Protein AF-A0A8D2Q8S3-F1 (afdb_monomer)

Structure (mmCIF, N/CA/C/O backbone):
data_AF-A0A8D2Q8S3-F1
#
_entry.id   AF-A0A8D2Q8S3-F1
#
loop_
_atom_site.group_PDB
_atom_site.id
_atom_site.type_symbol
_atom_site.label_atom_id
_atom_site.label_alt_id
_atom_site.label_comp_id
_atom_site.label_asym_id
_atom_site.label_entity_id
_atom_site.label_seq_id
_atom_site.pdbx_PDB_ins_code
_atom_site.Cartn_x
_atom_site.Cartn_y
_atom_site.Cartn_z
_atom_site.occupancy
_atom_site.B_iso_or_equiv
_atom_site.auth_seq_id
_atom_site.auth_comp_id
_atom_site.auth_asym_id
_atom_site.auth_atom_id
_atom_site.pdbx_PDB_model_num
ATOM 1 N N . MET A 1 1 ? -105.089 35.943 91.414 1.00 53.94 1 MET A N 1
ATOM 2 C CA . MET A 1 1 ? -104.766 34.548 91.795 1.00 53.94 1 MET A CA 1
ATOM 3 C C . MET A 1 1 ? -104.482 33.586 90.634 1.00 53.94 1 MET A C 1
ATOM 5 O O . MET A 1 1 ? -103.895 32.554 90.907 1.00 53.94 1 MET A O 1
ATOM 9 N N . ILE A 1 2 ? -104.816 33.874 89.366 1.00 52.69 2 ILE A N 1
ATOM 10 C CA . ILE A 1 2 ? -104.626 32.891 88.271 1.00 52.69 2 ILE A CA 1
ATOM 11 C C . ILE A 1 2 ? -103.178 32.846 87.726 1.00 52.69 2 ILE A C 1
ATOM 13 O O . ILE A 1 2 ? -102.666 31.772 87.430 1.00 52.69 2 ILE A O 1
ATOM 17 N N . VAL A 1 3 ? -102.471 33.983 87.680 1.00 53.75 3 VAL A N 1
ATOM 18 C CA . VAL A 1 3 ? -101.100 34.072 87.118 1.00 53.75 3 VAL A CA 1
ATOM 19 C C . VAL A 1 3 ? -100.055 33.282 87.930 1.00 53.75 3 VAL A C 1
ATOM 21 O O . VAL A 1 3 ? -99.113 32.738 87.359 1.00 53.75 3 VAL A O 1
ATOM 24 N N . LEU A 1 4 ? -100.238 33.153 89.251 1.00 52.38 4 LEU A N 1
ATOM 25 C CA . LEU A 1 4 ? -99.299 32.433 90.126 1.00 52.38 4 LEU A CA 1
ATOM 26 C C . LEU A 1 4 ? -99.380 30.900 89.999 1.00 52.38 4 LEU A C 1
ATOM 28 O O . LEU A 1 4 ? -98.376 30.236 90.241 1.00 52.38 4 LEU A O 1
ATOM 32 N N . LEU A 1 5 ? -100.516 30.328 89.572 1.00 54.72 5 LEU A N 1
ATOM 33 C CA . LEU A 1 5 ? -100.595 28.883 89.300 1.00 54.72 5 LEU A CA 1
ATOM 34 C C . LEU A 1 5 ? -99.851 28.500 88.011 1.00 54.72 5 LEU A C 1
ATOM 36 O O . LEU A 1 5 ? -99.216 27.449 87.960 1.00 54.72 5 LEU A O 1
ATOM 40 N N . TYR A 1 6 ? -99.895 29.359 86.987 1.00 55.31 6 TYR A N 1
ATOM 41 C CA . TYR A 1 6 ? -99.270 29.072 85.691 1.00 55.31 6 TYR A CA 1
ATOM 42 C C . TYR A 1 6 ? -97.739 28.987 85.777 1.00 55.31 6 TYR A C 1
ATOM 44 O O . TYR A 1 6 ? -97.134 28.108 85.165 1.00 55.31 6 TYR A O 1
ATOM 52 N N . PHE A 1 7 ? -97.110 29.841 86.592 1.00 56.22 7 PHE A N 1
ATOM 53 C CA . PHE A 1 7 ? -95.664 29.771 86.828 1.00 56.22 7 PHE A CA 1
ATOM 54 C C . PHE A 1 7 ? -95.242 28.543 87.648 1.00 56.22 7 PHE A C 1
ATOM 56 O O . PHE A 1 7 ? -94.164 28.003 87.406 1.00 56.22 7 PHE A O 1
ATOM 63 N N . TYR A 1 8 ? -96.084 28.056 88.567 1.00 56.38 8 TYR A N 1
ATOM 64 C CA . TYR A 1 8 ? -95.747 26.874 89.368 1.00 56.38 8 TYR A CA 1
ATOM 65 C C . TYR A 1 8 ? -95.781 25.579 88.538 1.00 56.38 8 TYR A C 1
ATOM 67 O O . TYR A 1 8 ? -94.907 24.729 88.708 1.00 56.38 8 TYR A O 1
ATOM 75 N N . LEU A 1 9 ? -96.723 25.444 87.590 1.00 55.19 9 LEU A N 1
ATOM 76 C CA . LEU A 1 9 ? -96.749 24.291 86.678 1.00 55.19 9 LEU A CA 1
ATOM 77 C C . LEU A 1 9 ? -95.599 24.299 85.659 1.00 55.19 9 LEU A C 1
ATOM 79 O O . LEU A 1 9 ? -95.063 23.231 85.365 1.00 55.19 9 LEU A O 1
ATOM 83 N N . LEU A 1 10 ? -95.187 25.464 85.140 1.00 54.66 10 LEU A N 1
ATOM 84 C CA . LEU A 1 10 ? -94.088 25.511 84.165 1.00 54.66 10 LEU A CA 1
ATOM 85 C C . LEU A 1 10 ? -92.722 25.172 84.785 1.00 54.66 10 LEU A C 1
ATOM 87 O O . LEU A 1 10 ? -91.892 24.561 84.117 1.00 54.66 10 LEU A O 1
ATOM 91 N N . PHE A 1 11 ? -92.482 25.545 86.047 1.00 52.38 11 PHE A N 1
ATOM 92 C CA . PHE A 1 11 ? -91.169 25.355 86.678 1.00 52.38 11 PHE A CA 1
ATOM 93 C C . PHE A 1 11 ? -90.965 23.952 87.279 1.00 52.38 11 PHE A C 1
ATOM 95 O O . PHE A 1 11 ? -89.837 23.469 87.324 1.00 52.38 11 PHE A O 1
ATOM 102 N N . TYR A 1 12 ? -92.036 23.264 87.698 1.00 48.44 12 TYR A N 1
ATOM 103 C CA . TYR A 1 12 ? -91.952 21.893 88.234 1.00 48.44 12 TYR A CA 1
ATOM 104 C C . TYR A 1 12 ? -92.087 20.781 87.174 1.00 48.44 12 TYR A C 1
ATOM 106 O O . TYR A 1 12 ? -91.761 19.629 87.458 1.00 48.44 12 TYR A O 1
ATOM 114 N N . GLY A 1 13 ? -92.533 21.098 85.952 1.00 48.09 13 GLY A N 1
ATOM 115 C CA . GLY A 1 13 ? -92.800 20.107 84.898 1.00 48.09 13 GLY A CA 1
ATOM 116 C C . GLY A 1 13 ? -91.578 19.558 84.145 1.00 48.09 13 GLY A C 1
ATOM 117 O O . GLY A 1 13 ? -91.716 18.587 83.407 1.00 48.09 13 GLY A O 1
ATOM 118 N N . LEU A 1 14 ? -90.386 20.145 84.312 1.00 45.94 14 LEU A N 1
ATOM 119 C CA . LEU A 1 14 ? -89.191 19.838 83.500 1.00 45.94 14 LEU A CA 1
ATOM 120 C C . LEU A 1 14 ? -88.163 18.902 84.167 1.00 45.94 14 LEU A C 1
ATOM 122 O O . LEU A 1 14 ? -87.034 18.779 83.697 1.00 45.94 14 LEU A O 1
ATOM 126 N N . CYS A 1 15 ? -88.539 18.198 85.239 1.00 50.75 15 CYS A N 1
ATOM 127 C CA . CYS A 1 15 ? -87.669 17.234 85.925 1.00 50.75 15 CYS A CA 1
ATOM 128 C C . CYS A 1 15 ? -88.306 15.842 86.063 1.00 50.75 15 CYS A C 1
ATOM 130 O O . CYS A 1 15 ? -88.844 15.517 87.121 1.00 50.75 15 CYS A O 1
ATOM 132 N N . LYS A 1 16 ? -88.165 15.024 85.002 1.00 60.12 16 LYS A N 1
ATOM 133 C CA . LYS A 1 16 ? -87.983 13.546 84.964 1.00 60.12 16 LYS A CA 1
ATOM 134 C C . LYS A 1 16 ? -88.666 12.928 83.739 1.00 60.12 16 LYS A C 1
ATOM 136 O O . LYS A 1 16 ? -89.885 12.880 83.694 1.00 60.12 16 LYS A O 1
ATOM 141 N N . LEU A 1 17 ? -87.870 12.359 82.833 1.00 43.22 17 LEU A N 1
ATOM 142 C CA . LEU A 1 17 ? -88.159 11.204 81.957 1.00 43.22 17 LEU A CA 1
ATOM 143 C C . LEU A 1 17 ? -86.793 10.718 81.390 1.00 43.22 17 LEU A C 1
ATOM 145 O O . LEU A 1 17 ? -85.780 11.374 81.651 1.00 43.22 17 LEU A O 1
ATOM 149 N N . PRO A 1 18 ? -86.665 9.489 80.859 1.00 44.25 18 PRO A N 1
ATOM 150 C CA . PRO A 1 18 ? -85.788 8.518 81.506 1.00 44.25 18 PRO A CA 1
ATOM 151 C C . PRO A 1 18 ? -84.526 8.187 80.699 1.00 44.25 18 PRO A C 1
ATOM 153 O O . PRO A 1 18 ? -84.437 8.443 79.502 1.00 44.25 18 PRO A O 1
ATOM 156 N N . ARG A 1 19 ? -83.572 7.509 81.353 1.00 52.94 19 ARG A N 1
ATOM 157 C CA . ARG A 1 19 ? -82.519 6.751 80.657 1.00 52.94 19 ARG A CA 1
ATOM 158 C C . ARG A 1 19 ? -83.168 5.765 79.673 1.00 52.94 19 ARG A C 1
ATOM 160 O O . ARG A 1 19 ? -83.949 4.920 80.105 1.00 52.94 19 ARG A O 1
ATOM 167 N N . GLN A 1 20 ? -82.794 5.838 78.397 1.00 47.00 20 GLN A N 1
ATOM 168 C CA . GLN A 1 20 ? -83.068 4.812 77.385 1.00 47.00 20 GLN A CA 1
ATOM 169 C C . GLN A 1 20 ? -81.757 4.125 76.923 1.00 47.00 20 GLN A C 1
ATOM 171 O O . GLN A 1 20 ? -80.681 4.696 77.120 1.00 47.00 20 GLN A O 1
ATOM 176 N N . PRO A 1 21 ? -81.833 2.879 76.406 1.00 57.59 21 PRO A N 1
ATOM 177 C CA . PRO A 1 21 ? -80.685 1.988 76.156 1.00 57.59 21 PRO A CA 1
ATOM 178 C C . PRO A 1 21 ? -79.946 2.305 74.820 1.00 57.59 21 PRO A C 1
ATOM 180 O O . PRO A 1 21 ? -80.281 3.297 74.170 1.00 57.59 21 PRO A O 1
ATOM 183 N N . PRO A 1 22 ? -78.868 1.582 74.434 1.00 52.94 22 PRO A N 1
ATOM 184 C CA . PRO A 1 22 ? -77.744 2.200 73.728 1.00 52.94 22 PRO A CA 1
ATOM 185 C C . PRO A 1 22 ? -77.916 2.309 72.205 1.00 52.94 22 PRO A C 1
ATOM 187 O O . PRO A 1 22 ? -77.469 1.451 71.454 1.00 52.94 22 PRO A O 1
ATOM 190 N N . ALA A 1 23 ? -78.366 3.471 71.727 1.00 54.88 23 ALA A N 1
ATOM 191 C CA . ALA A 1 23 ? -78.198 3.891 70.324 1.00 54.88 23 ALA A CA 1
ATOM 192 C C . ALA A 1 23 ? -76.723 4.168 69.920 1.00 54.88 23 ALA A C 1
ATOM 194 O O . ALA A 1 23 ? -76.449 4.722 68.858 1.00 54.88 23 ALA A O 1
ATOM 195 N N . ASN A 1 24 ? -75.764 3.846 70.794 1.00 61.44 24 ASN A N 1
ATOM 196 C CA . ASN A 1 24 ? -74.350 4.187 70.650 1.00 61.44 24 ASN A CA 1
ATOM 197 C C . ASN A 1 24 ? -73.559 3.082 69.925 1.00 61.44 24 ASN A C 1
ATOM 199 O O . ASN A 1 24 ? -72.565 3.378 69.270 1.00 61.44 24 ASN A O 1
ATOM 203 N N . ASP A 1 25 ? -73.992 1.819 70.017 1.00 69.56 25 ASP A N 1
ATOM 204 C CA . ASP A 1 25 ? -73.208 0.684 69.513 1.00 69.56 25 ASP A CA 1
ATOM 205 C C . ASP A 1 25 ? -73.441 0.404 68.018 1.00 69.56 25 ASP A C 1
ATOM 207 O O . ASP A 1 25 ? -72.461 0.220 67.296 1.00 69.56 25 ASP A O 1
ATOM 211 N N . ASP A 1 26 ? -74.676 0.514 67.511 1.00 75.62 26 ASP A N 1
ATOM 212 C CA . ASP A 1 26 ? -74.953 0.454 66.062 1.00 75.62 26 ASP A CA 1
ATOM 213 C C . ASP A 1 26 ? -74.263 1.607 65.315 1.00 75.62 26 ASP A C 1
ATOM 215 O O . ASP A 1 26 ? -73.615 1.407 64.286 1.00 75.62 26 ASP A O 1
ATOM 219 N N . LEU A 1 27 ? -74.319 2.821 65.879 1.00 80.19 27 LEU A N 1
ATOM 220 C CA . LEU A 1 27 ? -73.639 3.993 65.324 1.00 80.19 27 LEU A CA 1
ATOM 221 C C . LEU A 1 27 ? -72.116 3.786 65.282 1.00 80.19 27 LEU A C 1
ATOM 223 O O . LEU A 1 27 ? -71.472 4.133 64.292 1.00 80.19 27 LEU A O 1
ATOM 227 N N . ARG A 1 28 ? -71.533 3.177 66.323 1.00 81.12 28 ARG A N 1
ATOM 228 C CA . ARG A 1 28 ? -70.112 2.790 66.357 1.00 81.12 28 ARG A CA 1
ATOM 229 C C . ARG A 1 28 ? -69.760 1.715 65.334 1.00 81.12 28 ARG A C 1
ATOM 231 O O . ARG A 1 28 ? -68.630 1.719 64.856 1.00 81.12 28 ARG A O 1
ATOM 238 N N . LEU A 1 29 ? -70.679 0.804 65.022 1.00 85.12 29 LEU A N 1
ATOM 239 C CA . LEU A 1 29 ? -70.457 -0.276 64.061 1.00 85.12 29 LEU A CA 1
ATOM 240 C C . LEU A 1 29 ? -70.449 0.268 62.625 1.00 85.12 29 LEU A C 1
ATOM 242 O O . LEU A 1 29 ? -69.455 0.087 61.930 1.00 85.12 29 LEU A O 1
ATOM 246 N N . VAL A 1 30 ? -71.447 1.077 62.252 1.00 86.12 30 VAL A N 1
ATOM 247 C CA . VAL A 1 30 ? -71.493 1.788 60.955 1.00 86.12 30 VAL A CA 1
ATOM 248 C C . VAL A 1 30 ? -70.317 2.761 60.790 1.00 86.12 30 VAL A C 1
ATOM 250 O O . VAL A 1 30 ? -69.763 2.901 59.701 1.00 86.12 30 VAL A O 1
ATOM 253 N N . THR A 1 31 ? -69.882 3.420 61.872 1.00 86.81 31 THR A N 1
ATOM 254 C CA . THR A 1 31 ? -68.670 4.264 61.855 1.00 86.81 31 THR A CA 1
ATOM 255 C C . THR A 1 31 ? -67.425 3.438 61.510 1.00 86.81 31 THR A C 1
ATOM 257 O O . THR A 1 31 ? -66.598 3.892 60.725 1.00 86.81 31 THR A O 1
ATOM 260 N N . ARG A 1 32 ? -67.321 2.210 62.037 1.00 90.31 32 ARG A N 1
ATOM 261 C CA . ARG A 1 32 ? -66.225 1.274 61.741 1.00 90.31 32 ARG A CA 1
ATOM 262 C C . ARG A 1 32 ? -66.257 0.797 60.290 1.00 90.31 32 ARG A C 1
ATOM 264 O O . ARG A 1 32 ? -65.244 0.901 59.612 1.00 90.31 32 ARG A O 1
ATOM 271 N N . GLU A 1 33 ? -67.419 0.373 59.794 1.00 92.06 33 GLU A N 1
ATOM 272 C CA . GLU A 1 33 ? -67.599 -0.049 58.395 1.00 92.06 33 GLU A CA 1
ATOM 273 C C . GLU A 1 33 ? -67.256 1.077 57.407 1.00 92.06 33 GLU A C 1
ATOM 275 O O . GLU A 1 33 ? -66.583 0.843 56.404 1.00 92.06 33 GLU A O 1
ATOM 280 N N . ARG A 1 34 ? -67.649 2.323 57.713 1.00 93.50 34 ARG A N 1
ATOM 281 C CA . ARG A 1 34 ? -67.233 3.511 56.951 1.00 93.50 34 ARG A CA 1
ATOM 282 C C . ARG A 1 34 ? -65.713 3.664 56.938 1.00 93.50 34 ARG A C 1
ATOM 284 O O . ARG A 1 34 ? -65.151 3.912 55.876 1.00 93.50 34 ARG A O 1
ATOM 291 N N . ASP A 1 35 ? -65.053 3.543 58.086 1.00 93.69 35 ASP A N 1
ATOM 292 C CA . ASP A 1 35 ? -63.600 3.729 58.194 1.00 93.69 35 ASP A CA 1
ATOM 293 C C . ASP A 1 35 ? -62.818 2.593 57.511 1.00 93.69 35 ASP A C 1
ATOM 295 O O . ASP A 1 35 ? -61.773 2.831 56.905 1.00 93.69 35 ASP A O 1
ATOM 299 N N . GLU A 1 36 ? -63.357 1.373 57.514 1.00 94.56 36 GLU A N 1
ATOM 300 C CA . GLU A 1 36 ? -62.840 0.232 56.752 1.00 94.56 36 GLU A CA 1
ATOM 301 C C . GLU A 1 36 ? -63.011 0.427 55.236 1.00 94.56 36 GLU A C 1
ATOM 303 O O . GLU A 1 36 ? -62.059 0.218 54.479 1.00 94.56 36 GLU A O 1
ATOM 308 N N . LEU A 1 37 ? -64.182 0.894 54.785 1.00 95.12 37 LEU A N 1
ATOM 309 C CA . LEU A 1 37 ? -64.438 1.244 53.383 1.00 95.12 37 LEU A CA 1
ATOM 310 C C . LEU A 1 37 ? -63.558 2.407 52.914 1.00 95.12 37 LEU A C 1
ATOM 312 O O . LEU A 1 37 ? -62.986 2.323 51.830 1.00 95.12 37 LEU A O 1
ATOM 316 N N . GLN A 1 38 ? -63.380 3.446 53.735 1.00 94.56 38 GLN A N 1
ATOM 317 C CA . GLN A 1 38 ? -62.463 4.550 53.453 1.00 94.56 38 GLN A CA 1
ATOM 318 C C . GLN A 1 38 ? -61.015 4.046 53.374 1.00 94.56 38 GLN A C 1
ATOM 320 O O . GLN A 1 38 ? -60.314 4.345 52.414 1.00 94.56 38 GLN A O 1
ATOM 325 N N . SER A 1 39 ? -60.581 3.190 54.307 1.00 95.75 39 SER A N 1
ATOM 326 C CA . SER A 1 39 ? -59.249 2.570 54.266 1.00 95.75 39 SER A CA 1
ATOM 327 C C . SER A 1 39 ? -59.031 1.717 53.010 1.00 95.75 39 SER A C 1
ATOM 329 O O . SER A 1 39 ? -57.922 1.685 52.472 1.00 95.75 39 SER A O 1
ATOM 331 N N . MET A 1 40 ? -60.062 1.018 52.524 1.00 95.00 40 MET A N 1
ATOM 332 C CA . MET A 1 40 ? -60.006 0.305 51.245 1.00 95.00 40 MET A CA 1
ATOM 333 C C . MET A 1 40 ? -59.957 1.264 50.053 1.00 95.00 40 MET A C 1
ATOM 335 O O . MET A 1 40 ? -59.152 1.042 49.150 1.00 95.00 40 MET A O 1
ATOM 339 N N . LEU A 1 41 ? -60.744 2.343 50.062 1.00 95.44 41 LEU A N 1
ATOM 340 C CA . LEU A 1 41 ? -60.734 3.365 49.014 1.00 95.44 41 LEU A CA 1
ATOM 341 C C . LEU A 1 41 ? -59.346 4.014 48.886 1.00 95.44 41 LEU A C 1
ATOM 343 O O . LEU A 1 41 ? -58.774 4.010 47.799 1.00 95.44 41 LEU A O 1
ATOM 347 N N . ASP A 1 42 ? -58.756 4.446 50.003 1.00 95.31 42 ASP A N 1
ATOM 348 C CA . ASP A 1 42 ? -57.409 5.027 50.073 1.00 95.31 42 ASP A CA 1
ATOM 349 C C . ASP A 1 42 ? -56.326 4.059 49.549 1.00 95.31 42 ASP A C 1
ATOM 351 O O . ASP A 1 42 ? -55.324 4.481 48.964 1.00 95.31 42 ASP A O 1
ATOM 355 N N . LYS A 1 43 ? -56.491 2.743 49.764 1.00 96.38 43 LYS A N 1
ATOM 356 C CA . LYS A 1 43 ? -55.591 1.708 49.220 1.00 96.38 43 LYS A CA 1
ATOM 357 C C . LYS A 1 43 ? -55.758 1.561 47.709 1.00 96.38 43 LYS A C 1
ATOM 359 O O . LYS A 1 43 ? -54.753 1.496 47.002 1.00 96.38 43 LYS A O 1
ATOM 364 N N . PHE A 1 44 ? -56.995 1.537 47.208 1.00 96.94 44 PHE A N 1
ATOM 365 C CA . PHE A 1 44 ? -57.261 1.498 45.769 1.00 96.94 44 PHE A CA 1
ATOM 366 C C . PHE A 1 44 ? -56.765 2.762 45.060 1.00 96.94 44 PHE A C 1
ATOM 368 O O . PHE A 1 44 ? -56.188 2.651 43.983 1.00 96.94 44 PHE A O 1
ATOM 375 N N . GLU A 1 45 ? -56.909 3.941 45.667 1.00 96.25 45 GLU A N 1
ATOM 376 C CA . GLU A 1 45 ? -56.399 5.201 45.122 1.00 96.25 45 GLU A CA 1
ATOM 377 C C . GLU A 1 45 ? -54.863 5.209 45.053 1.00 96.25 45 GLU A C 1
ATOM 379 O O . GLU A 1 45 ? -54.295 5.522 44.007 1.00 96.25 45 GLU A O 1
ATOM 384 N N . LYS A 1 46 ? -54.170 4.755 46.107 1.00 96.62 46 LYS A N 1
ATOM 385 C CA . LYS A 1 46 ? -52.704 4.582 46.083 1.00 96.62 46 LYS A CA 1
ATOM 386 C C . LYS A 1 46 ? -52.252 3.612 44.989 1.00 96.62 46 LYS A C 1
ATOM 388 O O . LYS A 1 46 ? -51.337 3.936 44.237 1.00 96.62 46 LYS A O 1
ATOM 393 N N . HIS A 1 47 ? -52.921 2.467 44.854 1.00 97.25 47 HIS A N 1
ATOM 394 C CA . HIS A 1 47 ? -52.607 1.484 43.814 1.00 97.25 47 HIS A CA 1
ATOM 395 C C . HIS A 1 47 ? -52.908 2.022 42.399 1.00 97.25 47 HIS A C 1
ATOM 397 O O . HIS A 1 47 ? -52.148 1.777 41.467 1.00 97.25 47 HIS A O 1
ATOM 403 N N . MET A 1 48 ? -53.959 2.834 42.234 1.00 97.12 48 MET A N 1
ATOM 404 C CA . MET A 1 48 ? -54.259 3.549 40.987 1.00 97.12 48 MET A CA 1
ATOM 405 C C . MET A 1 48 ? -53.131 4.521 40.609 1.00 97.12 48 MET A C 1
ATOM 407 O O . MET A 1 48 ? -52.701 4.545 39.456 1.00 97.12 48 MET A O 1
ATOM 411 N N . ILE A 1 49 ? -52.627 5.300 41.573 1.00 96.88 49 ILE A N 1
ATOM 412 C CA . ILE A 1 49 ? -51.508 6.236 41.378 1.00 96.88 49 ILE A CA 1
ATOM 413 C C . ILE A 1 49 ? -50.226 5.477 40.998 1.00 96.88 49 ILE A C 1
ATOM 415 O O . ILE A 1 49 ? -49.517 5.890 40.079 1.00 96.88 49 ILE A O 1
ATOM 419 N N . GLU A 1 50 ? -49.950 4.346 41.650 1.00 97.12 50 GLU A N 1
ATOM 420 C CA . GLU A 1 50 ? -48.809 3.480 41.336 1.00 97.12 50 GLU A CA 1
ATOM 421 C C . GLU A 1 50 ? -48.900 2.900 39.915 1.00 97.12 50 GLU A C 1
ATOM 423 O O . GLU A 1 50 ? -47.956 3.030 39.134 1.00 97.12 50 GLU A O 1
ATOM 428 N N . ILE A 1 51 ? -50.060 2.361 39.521 1.00 97.44 51 ILE A N 1
ATOM 429 C CA . ILE A 1 51 ? -50.306 1.876 38.154 1.00 97.44 51 ILE A CA 1
ATOM 430 C C . ILE A 1 51 ? -50.120 3.008 37.132 1.00 97.44 51 ILE A C 1
ATOM 432 O O . ILE A 1 51 ? -49.452 2.813 36.117 1.00 97.44 51 ILE A O 1
ATOM 436 N N . GLN A 1 52 ? -50.645 4.209 37.396 1.00 97.31 52 GLN A N 1
ATOM 437 C CA . GLN A 1 52 ? -50.450 5.370 36.518 1.00 97.31 52 GLN A CA 1
ATOM 438 C C . GLN A 1 52 ? -48.977 5.797 36.417 1.00 97.31 52 GLN A C 1
ATOM 440 O O . GLN A 1 52 ? -48.540 6.223 35.346 1.00 97.31 52 GLN A O 1
ATOM 445 N N . SER A 1 53 ? -48.205 5.683 37.501 1.00 97.31 53 SER A N 1
ATOM 446 C CA . SER A 1 53 ? -46.757 5.923 37.502 1.00 97.31 53 SER A CA 1
ATOM 447 C C . SER A 1 53 ? -46.027 4.896 36.630 1.00 97.31 53 SER A C 1
ATOM 449 O O . SER A 1 53 ? -45.268 5.264 35.731 1.00 97.31 53 SER A O 1
ATOM 451 N N . ASN A 1 54 ? -46.339 3.611 36.810 1.00 97.50 54 ASN A N 1
ATOM 452 C CA . ASN A 1 54 ? -45.735 2.513 36.056 1.00 97.50 54 ASN A CA 1
ATOM 453 C C . ASN A 1 54 ? -46.063 2.598 34.556 1.00 97.50 54 ASN A C 1
ATOM 455 O O . ASN A 1 54 ? -45.172 2.435 33.727 1.00 97.50 54 ASN A O 1
ATOM 459 N N . VAL A 1 55 ? -47.300 2.947 34.182 1.00 98.00 55 VAL A N 1
ATOM 460 C CA . VAL A 1 55 ? -47.686 3.170 32.775 1.00 98.00 55 VAL A CA 1
ATOM 461 C C . VAL A 1 55 ? -46.908 4.332 32.145 1.00 98.00 55 VAL A C 1
ATOM 463 O O . VAL A 1 55 ? -46.518 4.236 30.979 1.00 98.00 55 VAL A O 1
ATOM 466 N N . LYS A 1 56 ? -46.636 5.413 32.892 1.00 97.44 56 LYS A N 1
ATOM 467 C CA . LYS A 1 56 ? -45.804 6.535 32.415 1.00 97.44 56 LYS A CA 1
ATOM 468 C C . LYS A 1 56 ? -44.344 6.122 32.219 1.00 97.44 56 LYS A C 1
ATOM 470 O O . LYS A 1 56 ? -43.768 6.461 31.189 1.00 97.44 56 LYS A O 1
ATOM 475 N N . LEU A 1 57 ? -43.769 5.373 33.162 1.00 97.69 57 LEU A N 1
ATOM 476 C CA . LEU A 1 57 ? -42.399 4.858 33.055 1.00 97.69 57 LEU A CA 1
ATOM 477 C C . LEU A 1 57 ? -42.250 3.899 31.867 1.00 97.69 57 LEU A C 1
ATOM 479 O O . LEU A 1 57 ? -41.418 4.145 30.999 1.00 97.69 57 LEU A O 1
ATOM 483 N N . LEU A 1 58 ? -43.117 2.888 31.759 1.00 97.06 58 LEU A N 1
ATOM 484 C CA . LEU A 1 58 ? -43.115 1.935 30.642 1.00 97.06 58 LEU A CA 1
ATOM 485 C C . LEU A 1 58 ? -43.353 2.620 29.287 1.00 97.06 58 LEU A C 1
ATOM 487 O O . LEU A 1 58 ? -42.772 2.216 28.283 1.00 97.06 58 LEU A O 1
ATOM 491 N N . THR A 1 59 ? -44.168 3.680 29.250 1.00 97.25 59 THR A N 1
ATOM 492 C CA . THR A 1 59 ? -44.341 4.525 28.057 1.00 97.25 59 THR A CA 1
ATOM 493 C C . THR A 1 59 ? -43.029 5.201 27.667 1.00 97.25 59 THR A C 1
ATOM 495 O O . THR A 1 59 ? -42.600 5.052 26.527 1.00 97.25 59 THR A O 1
ATOM 498 N N . ALA A 1 60 ? -42.354 5.867 28.608 1.00 97.19 60 ALA A N 1
ATOM 499 C CA . ALA A 1 60 ? -41.080 6.535 28.350 1.00 97.19 60 ALA A CA 1
ATOM 500 C C . ALA A 1 60 ? -39.958 5.551 27.961 1.00 97.19 60 ALA A C 1
ATOM 502 O O . ALA A 1 60 ? -39.139 5.860 27.095 1.00 97.19 60 ALA A O 1
ATOM 503 N N . GLU A 1 61 ? -39.929 4.355 28.555 1.00 97.19 61 GLU A N 1
ATOM 504 C CA . GLU A 1 61 ? -39.004 3.284 28.170 1.00 97.19 61 GLU A CA 1
ATOM 505 C C . GLU A 1 61 ? -39.280 2.777 26.751 1.00 97.19 61 GLU A C 1
ATOM 507 O O . GLU A 1 61 ? -38.346 2.679 25.957 1.00 97.19 61 GLU A O 1
ATOM 512 N N . ARG A 1 62 ? -40.548 2.524 26.402 1.00 97.75 62 ARG A N 1
ATOM 513 C CA . ARG A 1 62 ? -40.987 2.114 25.056 1.00 97.75 62 ARG A CA 1
ATOM 514 C C . ARG A 1 62 ? -40.652 3.169 24.003 1.00 97.75 62 ARG A C 1
ATOM 516 O O . ARG A 1 62 ? -40.133 2.815 22.947 1.00 97.75 62 ARG A O 1
ATOM 523 N N . ASP A 1 63 ? -40.888 4.446 24.295 1.00 97.81 63 ASP A N 1
ATOM 524 C CA . ASP A 1 63 ? -40.576 5.560 23.390 1.00 97.81 63 ASP A CA 1
ATOM 525 C C . ASP A 1 63 ? -39.053 5.685 23.182 1.00 97.81 63 ASP A C 1
ATOM 527 O O . ASP A 1 63 ? -38.575 5.792 22.051 1.00 97.81 63 ASP A O 1
ATOM 531 N N . LYS A 1 64 ? -38.265 5.569 24.261 1.00 98.00 64 LYS A N 1
ATOM 532 C CA . LYS A 1 64 ? -36.794 5.545 24.203 1.00 98.00 64 LYS A CA 1
ATOM 533 C C . LYS A 1 64 ? -36.262 4.343 23.418 1.00 98.00 64 LYS A C 1
ATOM 535 O O . LYS A 1 64 ? -35.310 4.495 22.654 1.00 98.00 64 LYS A O 1
ATOM 540 N N . LEU A 1 65 ? -36.854 3.159 23.595 1.00 96.88 65 LEU A N 1
ATOM 541 C CA . LEU A 1 65 ? -36.466 1.956 22.857 1.00 96.88 65 LEU A CA 1
ATOM 542 C C . LEU A 1 65 ? -36.756 2.107 21.359 1.00 96.88 65 LEU A C 1
ATOM 544 O O . LEU A 1 65 ? -35.936 1.696 20.544 1.00 96.88 65 LEU A O 1
ATOM 548 N N . ASN A 1 66 ? -37.881 2.735 21.004 1.00 97.62 66 ASN A N 1
ATOM 549 C CA . ASN A 1 66 ? -38.248 2.996 19.615 1.00 97.62 66 ASN A CA 1
ATOM 550 C C . ASN A 1 66 ? -37.252 3.948 18.930 1.00 97.62 66 ASN A C 1
ATOM 552 O O . ASN A 1 66 ? -36.780 3.645 17.839 1.00 97.62 66 ASN A O 1
ATOM 556 N N . ILE A 1 67 ? -36.839 5.029 19.604 1.00 97.69 67 ILE A N 1
ATOM 557 C CA . ILE A 1 67 ? -35.799 5.945 19.097 1.00 97.69 67 ILE A CA 1
ATOM 558 C C . ILE A 1 67 ? -34.469 5.205 18.866 1.00 97.69 67 ILE A C 1
ATOM 560 O O . ILE A 1 67 ? -33.831 5.385 17.831 1.00 97.69 67 ILE A O 1
ATOM 564 N N . LEU A 1 68 ? -34.048 4.349 19.805 1.00 96.69 68 LEU A N 1
ATOM 565 C CA . LEU A 1 68 ? -32.821 3.551 19.659 1.00 96.69 68 LEU A CA 1
ATOM 566 C C . LEU A 1 68 ? -32.923 2.519 18.523 1.00 96.69 68 LEU A C 1
ATOM 568 O O . LEU A 1 68 ? -31.932 2.250 17.843 1.00 96.69 68 LEU A O 1
ATOM 572 N N . TYR A 1 69 ? -34.111 1.951 18.305 1.00 95.94 69 TYR A N 1
ATOM 573 C CA . TYR A 1 69 ? -34.379 1.025 17.207 1.00 95.94 69 TYR A CA 1
ATOM 574 C C . TYR A 1 69 ? -34.300 1.726 15.843 1.00 95.94 69 TYR A C 1
ATOM 576 O O . TYR A 1 69 ? -33.587 1.250 14.961 1.00 95.94 69 TYR A O 1
ATOM 584 N N . GLU A 1 70 ? -34.948 2.885 15.697 1.00 97.31 70 GLU A N 1
ATOM 585 C CA . GLU A 1 70 ? -34.888 3.717 14.488 1.00 97.31 70 GLU A CA 1
ATOM 586 C C . GLU A 1 70 ? -33.442 4.131 14.166 1.00 97.31 70 GLU A C 1
ATOM 588 O O . GLU A 1 70 ? -32.972 3.899 13.052 1.00 97.31 70 GLU A O 1
ATOM 593 N N . GLN A 1 71 ? -32.689 4.617 15.161 1.00 96.62 71 GLN A N 1
ATOM 594 C CA . GLN A 1 71 ? -31.263 4.947 15.015 1.00 96.62 71 GLN A CA 1
ATOM 595 C C . GLN A 1 71 ? -30.430 3.744 14.549 1.00 96.62 71 GLN A C 1
ATOM 597 O O . GLN A 1 71 ? -29.652 3.851 13.600 1.00 96.62 71 GLN A O 1
ATOM 602 N N . SER A 1 72 ? -30.614 2.576 15.176 1.00 94.31 72 SER A N 1
ATOM 603 C CA . SER A 1 72 ? -29.893 1.359 14.791 1.00 94.31 72 SER A CA 1
ATOM 604 C C . SER A 1 72 ? -30.248 0.894 13.376 1.00 94.31 72 SER A C 1
ATOM 606 O O . SER A 1 72 ? -29.383 0.366 12.672 1.00 94.31 72 SER A O 1
ATOM 608 N N . GLN A 1 73 ? -31.495 1.089 12.943 1.00 95.88 73 GLN A N 1
ATOM 609 C CA . GLN A 1 73 ? -31.952 0.732 11.605 1.00 95.88 73 GLN A CA 1
ATOM 610 C C . GLN A 1 73 ? -31.399 1.684 10.535 1.00 95.88 73 GLN A C 1
ATOM 612 O O . GLN A 1 73 ? -31.001 1.221 9.460 1.00 95.88 73 GLN A O 1
ATOM 617 N N . ASP A 1 74 ? -31.293 2.979 10.833 1.00 96.69 74 ASP A N 1
ATOM 618 C CA . ASP A 1 74 ? -30.645 3.961 9.962 1.00 96.69 74 ASP A CA 1
ATOM 619 C C . ASP A 1 74 ? -29.142 3.705 9.816 1.00 96.69 74 ASP A C 1
ATOM 621 O O . ASP A 1 74 ? -28.648 3.665 8.686 1.00 96.69 74 ASP A O 1
ATOM 625 N N . ASP A 1 75 ? -28.423 3.422 10.906 1.00 95.69 75 ASP A N 1
ATOM 626 C CA . ASP A 1 75 ? -27.004 3.047 10.845 1.00 95.69 75 ASP A CA 1
ATOM 627 C C . ASP A 1 75 ? -26.778 1.762 10.038 1.00 95.69 75 ASP A C 1
ATOM 629 O O . ASP A 1 75 ? -25.863 1.688 9.214 1.00 95.69 75 ASP A O 1
ATOM 633 N N . LEU A 1 76 ? -27.647 0.760 10.195 1.00 95.25 76 LEU A N 1
ATOM 634 C CA . LEU A 1 76 ? -27.587 -0.482 9.423 1.00 95.25 76 LEU A CA 1
ATOM 635 C C . LEU A 1 76 ? -27.837 -0.222 7.925 1.00 95.25 76 LEU A C 1
ATOM 637 O O . LEU A 1 76 ? -27.150 -0.784 7.065 1.00 95.25 76 LEU A O 1
ATOM 641 N N . ASN A 1 77 ? -28.768 0.673 7.588 1.00 95.00 77 ASN A N 1
ATOM 642 C CA . ASN A 1 77 ? -28.999 1.117 6.212 1.00 95.00 77 ASN A CA 1
ATOM 643 C C . ASN A 1 77 ? -27.827 1.942 5.652 1.00 95.00 77 ASN A C 1
ATOM 645 O O . ASN A 1 77 ? -27.517 1.823 4.462 1.00 95.00 77 ASN A O 1
ATOM 649 N N . ARG A 1 78 ? -27.157 2.744 6.487 1.00 96.31 78 ARG A N 1
ATOM 650 C CA . ARG A 1 78 ? -25.955 3.513 6.137 1.00 96.31 78 ARG A CA 1
ATOM 651 C C . ARG A 1 78 ? -24.795 2.576 5.802 1.00 96.31 78 ARG A C 1
ATOM 653 O O . ARG A 1 78 ? -24.277 2.635 4.690 1.00 96.31 78 ARG A O 1
ATOM 660 N N . LEU A 1 79 ? -24.496 1.628 6.692 1.00 93.69 79 LEU A N 1
ATOM 661 C CA . LEU A 1 79 ? -23.475 0.595 6.499 1.00 93.69 79 LEU A CA 1
ATOM 662 C C . LEU A 1 79 ? -23.748 -0.249 5.246 1.00 93.69 79 LEU A C 1
ATOM 664 O O . LEU A 1 79 ? -22.841 -0.468 4.451 1.00 93.69 79 LEU A O 1
ATOM 668 N N . ARG A 1 80 ? -25.003 -0.650 4.986 1.00 94.31 80 ARG A N 1
ATOM 669 C CA . ARG A 1 80 ? -25.375 -1.353 3.739 1.00 94.31 80 ARG A CA 1
ATOM 670 C C . ARG A 1 80 ? -25.073 -0.537 2.477 1.00 94.31 80 ARG A C 1
ATOM 672 O O . ARG A 1 80 ? -24.630 -1.111 1.481 1.00 94.31 80 ARG A O 1
ATOM 679 N N . LYS A 1 81 ? -25.312 0.780 2.494 1.00 93.69 81 LYS A N 1
ATOM 680 C CA . LYS A 1 81 ? -24.964 1.676 1.376 1.00 93.69 81 LYS A CA 1
ATOM 681 C C . LYS A 1 81 ? -23.446 1.792 1.225 1.00 93.69 81 LYS A C 1
ATOM 683 O O . LYS A 1 81 ? -22.952 1.601 0.121 1.00 93.69 81 LYS A O 1
ATOM 688 N N . GLU A 1 82 ? -22.721 2.023 2.319 1.00 92.50 82 GLU A N 1
ATOM 689 C CA . GLU A 1 82 ? -21.252 2.088 2.348 1.00 92.50 82 GLU A CA 1
ATOM 690 C C . GLU A 1 82 ? -20.618 0.794 1.802 1.00 92.50 82 GLU A C 1
ATOM 692 O O . GLU A 1 82 ? -19.783 0.857 0.902 1.00 92.50 82 GLU A O 1
ATOM 697 N N . THR A 1 83 ? -21.082 -0.385 2.242 1.00 93.12 83 THR A N 1
ATOM 698 C CA . THR A 1 83 ? -20.634 -1.690 1.721 1.00 93.12 83 THR A CA 1
ATOM 699 C C . THR A 1 83 ? -20.909 -1.835 0.224 1.00 93.12 83 THR A C 1
ATOM 701 O O . THR A 1 83 ? -20.033 -2.274 -0.518 1.00 93.12 83 THR A O 1
ATOM 704 N N . LYS A 1 84 ? -22.099 -1.443 -0.256 1.00 93.31 84 LYS A N 1
ATOM 705 C CA . LYS A 1 84 ? -22.436 -1.521 -1.687 1.00 93.31 84 LYS A CA 1
ATOM 706 C C . LYS A 1 84 ? -21.551 -0.603 -2.534 1.00 93.31 84 LYS A C 1
ATOM 708 O O . LYS A 1 84 ? -21.102 -1.020 -3.598 1.00 93.31 84 LYS A O 1
ATOM 713 N N . THR A 1 85 ? -21.281 0.616 -2.069 1.00 92.06 85 THR A N 1
ATOM 714 C CA . THR A 1 85 ? -20.360 1.544 -2.741 1.00 92.06 85 THR A CA 1
ATOM 715 C C . THR A 1 85 ? -18.938 0.987 -2.751 1.00 92.06 85 THR A C 1
ATOM 717 O O . THR A 1 85 ? -18.308 0.985 -3.803 1.00 92.06 85 THR A O 1
ATOM 720 N N . CYS A 1 86 ? -18.467 0.437 -1.627 1.00 90.69 86 CYS A N 1
ATOM 721 C CA . CYS A 1 86 ? -17.143 -0.176 -1.512 1.00 90.69 86 CYS A CA 1
ATOM 722 C C . CYS A 1 86 ? -16.957 -1.341 -2.503 1.00 90.69 86 CYS A C 1
ATOM 724 O O . CYS A 1 86 ? -15.977 -1.359 -3.247 1.00 90.69 86 CYS A O 1
ATOM 726 N N . LEU A 1 87 ? -17.938 -2.246 -2.604 1.00 92.00 87 LEU A N 1
ATOM 727 C CA . LEU A 1 87 ? -17.931 -3.349 -3.574 1.00 92.00 87 LEU A CA 1
ATOM 728 C C . LEU A 1 87 ? -17.908 -2.861 -5.032 1.00 92.00 87 LEU A C 1
ATOM 730 O O . LEU A 1 87 ? -17.197 -3.431 -5.855 1.00 92.00 87 LEU A O 1
ATOM 734 N N . LEU A 1 88 ? -18.643 -1.791 -5.359 1.00 92.19 88 LEU A N 1
ATOM 735 C CA . LEU A 1 88 ? -18.606 -1.186 -6.696 1.00 92.19 88 LEU A CA 1
ATOM 736 C C . LEU A 1 88 ? -17.235 -0.566 -7.002 1.00 92.19 88 LEU A C 1
ATOM 738 O O . LEU A 1 88 ? -16.695 -0.797 -8.081 1.00 92.19 88 LEU A O 1
ATOM 742 N N . THR A 1 89 ? -16.637 0.165 -6.053 1.00 91.00 89 THR A N 1
ATOM 743 C CA . THR A 1 89 ? -15.283 0.721 -6.223 1.00 91.00 89 THR A CA 1
ATOM 744 C C . THR A 1 89 ? -14.215 -0.367 -6.325 1.00 91.00 89 THR A C 1
ATOM 746 O O . THR A 1 89 ? -13.309 -0.245 -7.144 1.00 91.00 89 THR A O 1
ATOM 749 N N . GLN A 1 90 ? -14.346 -1.462 -5.567 1.00 87.50 90 GLN A N 1
ATOM 750 C CA . GLN A 1 90 ? -13.448 -2.611 -5.661 1.00 87.50 90 GLN A CA 1
ATOM 751 C C . GLN A 1 90 ? -13.565 -3.287 -7.032 1.00 87.50 90 GLN A C 1
ATOM 753 O O . GLN A 1 90 ? -12.549 -3.502 -7.685 1.00 87.50 90 GLN A O 1
ATOM 758 N N . SER A 1 91 ? -14.785 -3.559 -7.506 1.00 91.12 91 SER A N 1
ATOM 759 C CA . SER A 1 91 ? -15.008 -4.153 -8.831 1.00 91.12 91 SER A CA 1
ATOM 760 C C . SER A 1 91 ? -14.450 -3.282 -9.960 1.00 91.12 91 SER A C 1
ATOM 762 O O . SER A 1 91 ? -13.929 -3.820 -10.933 1.00 91.12 91 SER A O 1
ATOM 764 N N . HIS A 1 92 ? -14.535 -1.953 -9.843 1.00 92.50 92 HIS A N 1
ATOM 765 C CA . HIS A 1 92 ? -13.965 -1.043 -10.836 1.00 92.50 92 HIS A CA 1
ATOM 766 C C . HIS A 1 92 ? -12.429 -1.068 -10.819 1.00 92.50 92 HIS A C 1
ATOM 768 O O . HIS A 1 92 ? -11.819 -1.171 -11.882 1.00 92.50 92 HIS A O 1
ATOM 774 N N . ALA A 1 93 ? -11.810 -1.046 -9.634 1.00 90.00 93 ALA A N 1
ATOM 775 C CA . ALA A 1 93 ? -10.357 -1.138 -9.481 1.00 90.00 93 ALA A CA 1
ATOM 776 C C . ALA A 1 93 ? -9.799 -2.506 -9.921 1.00 90.00 93 ALA A C 1
ATOM 778 O O . ALA A 1 93 ? -8.702 -2.587 -10.475 1.00 90.00 93 ALA A O 1
ATOM 779 N N . GLU A 1 94 ? -10.549 -3.592 -9.711 1.00 92.44 94 GLU A N 1
ATOM 780 C CA . GLU A 1 94 ? -10.201 -4.918 -10.228 1.00 92.44 94 GLU A CA 1
ATOM 781 C C . GLU A 1 94 ? -10.211 -4.947 -11.760 1.00 92.44 94 GLU A C 1
ATOM 783 O O . GLU A 1 94 ? -9.297 -5.528 -12.347 1.00 92.44 94 GLU A O 1
ATOM 788 N N . GLU A 1 95 ? -11.170 -4.279 -12.407 1.00 94.44 95 GLU A N 1
ATOM 789 C CA . GLU A 1 95 ? -11.229 -4.181 -13.868 1.00 94.44 95 GLU A CA 1
ATOM 790 C C . GLU A 1 95 ? -10.103 -3.310 -14.443 1.00 94.44 95 GLU A C 1
ATOM 792 O O . GLU A 1 95 ? -9.406 -3.745 -15.358 1.00 94.44 95 GLU A O 1
ATOM 797 N N . GLU A 1 96 ? -9.823 -2.140 -13.858 1.00 92.19 96 GLU A N 1
ATOM 798 C CA . GLU A 1 96 ? -8.670 -1.314 -14.260 1.00 92.19 96 GLU A CA 1
ATOM 799 C C . GLU A 1 96 ? -7.344 -2.074 -14.112 1.00 92.19 96 GLU A C 1
ATOM 801 O O . GLU A 1 96 ? -6.493 -2.040 -15.006 1.00 92.19 96 GLU A O 1
ATOM 806 N N . ARG A 1 97 ? -7.182 -2.845 -13.028 1.00 92.94 97 ARG A N 1
ATOM 807 C CA . ARG A 1 97 ? -6.027 -3.732 -12.838 1.00 92.94 97 ARG A CA 1
ATOM 808 C C . ARG A 1 97 ? -5.964 -4.820 -13.915 1.00 92.94 97 ARG A C 1
ATOM 810 O O . ARG A 1 97 ? -4.872 -5.138 -14.384 1.00 92.94 97 ARG A O 1
ATOM 817 N N . ASN A 1 98 ? -7.094 -5.410 -14.306 1.00 94.38 98 ASN A N 1
ATOM 818 C CA . ASN A 1 98 ? -7.137 -6.434 -15.354 1.00 94.38 98 ASN A CA 1
ATOM 819 C C . ASN A 1 98 ? -6.741 -5.851 -16.724 1.00 94.38 98 ASN A C 1
ATOM 821 O O . ASN A 1 98 ? -5.957 -6.478 -17.441 1.00 94.38 98 ASN A O 1
ATOM 825 N N . ILE A 1 99 ? -7.207 -4.639 -17.048 1.00 96.06 99 ILE A N 1
ATOM 826 C CA . ILE A 1 99 ? -6.824 -3.888 -18.254 1.00 96.06 99 ILE A CA 1
ATOM 827 C C . ILE A 1 99 ? -5.317 -3.597 -18.243 1.00 96.06 99 ILE A C 1
ATOM 829 O O . ILE A 1 99 ? -4.614 -3.974 -19.181 1.00 96.06 99 ILE A O 1
ATOM 833 N N . ALA A 1 100 ? -4.787 -3.042 -17.148 1.00 92.00 100 ALA A N 1
ATOM 834 C CA . ALA A 1 100 ? -3.356 -2.768 -17.010 1.00 92.00 100 ALA A CA 1
ATOM 835 C C . ALA A 1 100 ? -2.500 -4.042 -17.157 1.00 92.00 100 ALA A C 1
ATOM 837 O O . ALA A 1 100 ? -1.474 -4.033 -17.837 1.00 92.00 100 ALA A O 1
ATOM 838 N N . LEU A 1 101 ? -2.930 -5.173 -16.583 1.00 95.50 101 LEU A N 1
ATOM 839 C CA . LEU A 1 101 ? -2.255 -6.467 -16.748 1.00 95.50 101 LEU A CA 1
ATOM 840 C C . LEU A 1 101 ? -2.286 -6.978 -18.199 1.00 95.50 101 LEU A C 1
ATOM 842 O O . LEU A 1 101 ? -1.325 -7.618 -18.633 1.00 95.50 101 LEU A O 1
ATOM 846 N N . ALA A 1 102 ? -3.356 -6.716 -18.953 1.00 95.19 102 ALA A N 1
ATOM 847 C CA . ALA A 1 102 ? -3.427 -7.046 -20.375 1.00 95.19 102 ALA A CA 1
ATOM 848 C C . ALA A 1 102 ? -2.468 -6.173 -21.206 1.00 95.19 102 ALA A C 1
ATOM 850 O O . ALA A 1 102 ? -1.720 -6.705 -22.031 1.00 95.19 102 ALA A O 1
ATOM 851 N N . ASP A 1 103 ? -2.413 -4.868 -20.931 1.00 95.00 103 ASP A N 1
ATOM 852 C CA . ASP A 1 103 ? -1.479 -3.939 -21.575 1.00 95.00 103 ASP A CA 1
ATOM 853 C C . ASP A 1 103 ? -0.014 -4.286 -21.269 1.00 95.00 103 ASP A C 1
ATOM 855 O O . ASP A 1 103 ? 0.802 -4.360 -22.190 1.00 95.00 103 ASP A O 1
ATOM 859 N N . PHE A 1 104 ? 0.329 -4.605 -20.014 1.00 93.19 104 PHE A N 1
ATOM 860 C CA . PHE A 1 104 ? 1.674 -5.075 -19.659 1.00 93.19 104 PHE A CA 1
ATOM 861 C C . PHE A 1 104 ? 2.058 -6.355 -20.411 1.00 93.19 104 PHE A C 1
ATOM 863 O O . PHE A 1 104 ? 3.187 -6.466 -20.892 1.00 93.19 104 PHE A O 1
ATOM 870 N N . ARG A 1 105 ? 1.134 -7.314 -20.568 1.00 95.81 105 ARG A N 1
ATOM 871 C CA . ARG A 1 105 ? 1.381 -8.533 -21.361 1.00 95.81 105 ARG A CA 1
ATOM 872 C C . ARG A 1 105 ? 1.627 -8.216 -22.837 1.00 95.81 105 ARG A C 1
ATOM 874 O O . ARG A 1 105 ? 2.530 -8.814 -23.419 1.00 95.81 105 ARG A O 1
ATOM 881 N N . ARG A 1 106 ? 0.885 -7.266 -23.423 1.00 96.62 106 ARG A N 1
ATOM 882 C CA . ARG A 1 106 ? 1.112 -6.795 -24.800 1.00 96.62 106 ARG A CA 1
ATOM 883 C C . ARG A 1 106 ? 2.503 -6.169 -24.947 1.00 96.62 106 ARG A C 1
ATOM 885 O O . ARG A 1 106 ? 3.264 -6.604 -25.804 1.00 96.62 106 ARG A O 1
ATOM 892 N N . ILE A 1 107 ? 2.873 -5.240 -24.063 1.00 94.25 107 ILE A N 1
ATOM 893 C CA . ILE A 1 107 ? 4.187 -4.569 -24.081 1.00 94.25 107 ILE A CA 1
ATOM 894 C C . ILE A 1 107 ? 5.337 -5.578 -23.916 1.00 94.25 107 ILE A C 1
ATOM 896 O O . ILE A 1 107 ? 6.366 -5.466 -24.581 1.00 94.25 107 ILE A O 1
ATOM 900 N N . VAL A 1 108 ? 5.180 -6.596 -23.060 1.00 94.06 108 VAL A N 1
ATOM 901 C CA . VAL A 1 108 ? 6.179 -7.669 -22.907 1.00 94.06 108 VAL A CA 1
ATOM 902 C C . VAL A 1 108 ? 6.307 -8.507 -24.185 1.00 94.06 108 VAL A C 1
ATOM 904 O O . VAL A 1 108 ? 7.429 -8.811 -24.586 1.00 94.06 108 VAL A O 1
ATOM 907 N N . ALA A 1 109 ? 5.198 -8.839 -24.854 1.00 94.56 109 ALA A N 1
ATOM 908 C CA . ALA A 1 109 ? 5.231 -9.560 -26.127 1.00 94.56 109 ALA A CA 1
ATOM 909 C C . ALA A 1 109 ? 5.918 -8.739 -27.237 1.00 94.56 109 ALA A C 1
ATOM 911 O O . ALA A 1 109 ? 6.829 -9.245 -27.892 1.00 94.56 109 ALA A O 1
ATOM 912 N N . GLU A 1 110 ? 5.561 -7.459 -27.384 1.00 95.50 110 GLU A N 1
ATOM 913 C CA . GLU A 1 110 ? 6.195 -6.526 -28.329 1.00 95.50 110 GLU A CA 1
ATOM 914 C C . GLU A 1 110 ? 7.702 -6.372 -28.053 1.00 95.50 110 GLU A C 1
ATOM 916 O O . GLU A 1 110 ? 8.516 -6.385 -28.977 1.00 95.50 110 GLU A O 1
ATOM 921 N N . LYS A 1 111 ? 8.106 -6.292 -26.778 1.00 93.38 111 LYS A N 1
ATOM 922 C CA . LYS A 1 111 ? 9.517 -6.220 -26.368 1.00 93.38 111 LYS A CA 1
ATOM 923 C C . LYS A 1 111 ? 10.311 -7.464 -26.772 1.00 93.38 111 LYS A C 1
ATOM 925 O O . LYS A 1 111 ? 11.441 -7.325 -27.244 1.00 93.38 111 LYS A O 1
ATOM 930 N N . GLU A 1 112 ? 9.764 -8.664 -26.580 1.00 93.06 112 GLU A N 1
ATOM 931 C CA . GLU A 1 112 ? 10.442 -9.898 -26.999 1.00 93.06 112 GLU A CA 1
ATOM 932 C C . GLU A 1 112 ? 10.466 -10.039 -28.532 1.00 93.06 112 GLU A C 1
ATOM 934 O O . GLU A 1 112 ? 11.491 -10.439 -29.085 1.00 93.06 112 GLU A O 1
ATOM 939 N N . GLU A 1 113 ? 9.417 -9.608 -29.244 1.00 95.88 113 GLU A N 1
ATOM 940 C CA . GLU A 1 113 ? 9.417 -9.550 -30.713 1.00 95.88 113 GLU A CA 1
ATOM 941 C C . GLU A 1 113 ? 10.495 -8.588 -31.247 1.00 95.88 113 GLU A C 1
ATOM 943 O O . GLU A 1 113 ? 11.261 -8.938 -32.149 1.00 95.88 113 GLU A O 1
ATOM 948 N N . LEU A 1 114 ? 10.611 -7.387 -30.667 1.00 94.56 114 LEU A N 1
ATOM 949 C CA . LEU A 1 114 ? 11.654 -6.416 -31.009 1.00 94.56 114 LEU A CA 1
ATOM 950 C C . LEU A 1 114 ? 13.058 -6.941 -30.684 1.00 94.56 114 LEU A C 1
ATOM 952 O O . LEU A 1 114 ? 13.976 -6.764 -31.489 1.00 94.56 114 LEU A O 1
ATOM 956 N N . ARG A 1 115 ? 13.234 -7.630 -29.548 1.00 94.12 115 ARG A N 1
ATOM 957 C CA . ARG A 1 115 ? 14.497 -8.296 -29.201 1.00 94.12 115 ARG A CA 1
ATOM 958 C C . ARG A 1 115 ? 14.868 -9.345 -30.250 1.00 94.12 115 ARG A C 1
ATOM 960 O O . ARG A 1 115 ? 16.031 -9.400 -30.648 1.00 94.12 115 ARG A O 1
ATOM 967 N N . GLU A 1 116 ? 13.923 -10.161 -30.707 1.00 94.06 116 GLU A N 1
ATOM 968 C CA . GLU A 1 116 ? 14.211 -11.205 -31.695 1.00 94.06 116 GLU A CA 1
ATOM 969 C C . GLU A 1 116 ? 14.512 -10.613 -33.080 1.00 94.06 116 GLU A C 1
ATOM 971 O O . GLU A 1 116 ? 15.505 -10.990 -33.704 1.00 94.06 116 GLU A O 1
ATOM 976 N N . LYS A 1 117 ? 13.761 -9.589 -33.514 1.00 94.75 117 LYS A N 1
ATOM 977 C CA . LYS A 1 117 ? 14.085 -8.800 -34.719 1.00 94.75 117 LYS A CA 1
ATOM 978 C C . LYS A 1 117 ? 15.496 -8.207 -34.649 1.00 94.75 117 LYS A C 1
ATOM 980 O O . LYS A 1 117 ? 16.234 -8.269 -35.634 1.00 94.75 117 LYS A O 1
ATOM 985 N N . LEU A 1 118 ? 15.901 -7.681 -33.489 1.00 93.06 118 LEU A N 1
ATOM 986 C CA . LEU A 1 118 ? 17.245 -7.141 -33.278 1.00 93.06 118 LEU A CA 1
ATOM 987 C C . LEU A 1 118 ? 18.326 -8.231 -33.363 1.00 93.06 118 LEU A C 1
ATOM 989 O O . LEU A 1 118 ? 19.339 -8.011 -34.029 1.00 93.06 118 LEU A O 1
ATOM 993 N N . LYS A 1 119 ? 18.111 -9.417 -32.769 1.00 93.50 119 LYS A N 1
ATOM 994 C CA . LYS A 1 119 ? 19.029 -10.564 -32.921 1.00 93.50 119 LYS A CA 1
ATOM 995 C C . LYS A 1 119 ? 19.179 -10.965 -34.387 1.00 93.50 119 LYS A C 1
ATOM 997 O O . LYS A 1 119 ? 20.304 -11.075 -34.866 1.00 93.50 119 LYS A O 1
ATOM 1002 N N . VAL A 1 120 ? 18.071 -11.157 -35.108 1.00 92.94 120 VAL A N 1
ATOM 1003 C CA . VAL A 1 120 ? 18.084 -11.555 -36.528 1.00 92.94 120 VAL A CA 1
ATOM 1004 C C . VAL A 1 120 ? 18.810 -10.512 -37.381 1.00 92.94 120 VAL A C 1
ATOM 1006 O O . VAL A 1 120 ? 19.673 -10.871 -38.182 1.00 92.94 120 VAL A O 1
ATOM 1009 N N . SER A 1 121 ? 18.537 -9.222 -37.160 1.00 90.44 121 SER A N 1
ATOM 1010 C CA . SER A 1 121 ? 19.242 -8.118 -37.824 1.00 90.44 121 SER A CA 1
ATOM 1011 C C . SER A 1 121 ? 20.749 -8.133 -37.532 1.00 90.44 121 SER A C 1
ATOM 1013 O O . SER A 1 121 ? 21.563 -8.023 -38.453 1.00 90.44 121 SER A O 1
ATOM 1015 N N . HIS A 1 122 ? 21.143 -8.357 -36.274 1.00 90.50 122 HIS A N 1
ATOM 1016 C CA . HIS A 1 122 ? 22.545 -8.457 -35.874 1.00 90.50 122 HIS A CA 1
ATOM 1017 C C . HIS A 1 122 ? 23.251 -9.653 -36.535 1.00 90.50 122 HIS A C 1
ATOM 1019 O O . HIS A 1 122 ? 24.276 -9.464 -37.190 1.00 90.50 122 HIS A O 1
ATOM 1025 N N . TYR A 1 123 ? 22.682 -10.862 -36.452 1.00 88.81 123 TYR A N 1
ATOM 1026 C CA . TYR A 1 123 ? 23.237 -12.057 -37.101 1.00 88.81 123 TYR A CA 1
ATOM 1027 C C . TYR A 1 123 ? 23.327 -11.906 -38.626 1.00 88.81 123 TYR A C 1
ATOM 1029 O O . TYR A 1 123 ? 24.338 -12.289 -39.216 1.00 88.81 123 TYR A O 1
ATOM 1037 N N . SER A 1 124 ? 22.321 -11.300 -39.265 1.00 88.81 124 SER A N 1
ATOM 1038 C CA . SER A 1 124 ? 22.344 -10.999 -40.700 1.00 88.81 124 SER A CA 1
ATOM 1039 C C . SER A 1 124 ? 23.454 -10.004 -41.054 1.00 88.81 124 SER A C 1
ATOM 1041 O O . SER A 1 124 ? 24.223 -10.238 -41.983 1.00 88.81 124 SER A O 1
ATOM 1043 N N . THR A 1 125 ? 23.599 -8.921 -40.285 1.00 88.69 125 THR A N 1
ATOM 1044 C CA . THR A 1 125 ? 24.620 -7.885 -40.517 1.00 88.69 125 THR A CA 1
ATOM 1045 C C . THR A 1 125 ? 26.035 -8.440 -40.339 1.00 88.69 125 THR A C 1
ATOM 1047 O O . THR A 1 125 ? 26.892 -8.242 -41.203 1.00 88.69 125 THR A O 1
ATOM 1050 N N . VAL A 1 126 ? 26.276 -9.204 -39.268 1.00 89.00 126 VAL A N 1
ATOM 1051 C CA . VAL A 1 126 ? 27.553 -9.895 -39.027 1.00 89.00 126 VAL A CA 1
ATOM 1052 C C . VAL A 1 126 ? 27.825 -10.932 -40.123 1.00 89.00 126 VAL A C 1
ATOM 1054 O O . VAL A 1 126 ? 28.937 -10.992 -40.646 1.00 89.00 126 VAL A O 1
ATOM 1057 N N . GLY A 1 127 ? 26.811 -11.696 -40.541 1.00 89.38 127 GLY A N 1
ATOM 1058 C CA . GLY A 1 127 ? 26.914 -12.671 -41.630 1.00 89.38 127 GLY A CA 1
ATOM 1059 C C . GLY A 1 127 ? 27.236 -12.041 -42.991 1.00 89.38 127 GLY A C 1
ATOM 1060 O O . GLY A 1 127 ? 28.074 -12.565 -43.728 1.00 89.38 127 GLY A O 1
ATOM 1061 N N . CYS A 1 128 ? 26.629 -10.896 -43.314 1.00 88.38 128 CYS A N 1
ATOM 1062 C CA . CYS A 1 128 ? 26.942 -10.112 -44.510 1.00 88.38 128 CYS A CA 1
ATOM 1063 C C . CYS A 1 128 ? 28.360 -9.532 -44.456 1.00 88.38 128 CYS A C 1
ATOM 1065 O O . CYS A 1 128 ? 29.095 -9.663 -45.433 1.00 88.38 128 CYS A O 1
ATOM 1067 N N . SER A 1 129 ? 28.774 -8.967 -43.317 1.00 88.25 129 SER A N 1
ATOM 1068 C CA . SER A 1 129 ? 30.133 -8.447 -43.117 1.00 88.25 129 SER A CA 1
ATOM 1069 C C . SER A 1 129 ? 31.191 -9.549 -43.269 1.00 88.25 129 SER A C 1
ATOM 1071 O O . SER A 1 129 ? 32.131 -9.408 -44.052 1.00 88.25 129 SER A O 1
ATOM 1073 N N . TYR A 1 130 ? 30.985 -10.708 -42.633 1.00 91.06 130 TYR A N 1
ATOM 1074 C CA . TYR A 1 130 ? 31.851 -11.881 -42.786 1.00 91.06 130 TYR A CA 1
ATOM 1075 C C . TYR A 1 130 ? 31.904 -12.380 -44.239 1.00 91.06 130 TYR A C 1
ATOM 1077 O O . TYR A 1 130 ? 32.988 -12.648 -44.762 1.00 91.06 130 TYR A O 1
ATOM 1085 N N . ARG A 1 131 ? 30.754 -12.467 -44.925 1.00 91.56 131 ARG A N 1
ATOM 1086 C CA . ARG A 1 131 ? 30.688 -12.863 -46.342 1.00 91.56 131 ARG A CA 1
ATOM 1087 C C . ARG A 1 131 ? 31.458 -11.886 -47.232 1.00 91.56 131 ARG A C 1
ATOM 1089 O O . ARG A 1 131 ? 32.209 -12.333 -48.095 1.00 91.56 131 ARG A O 1
ATOM 1096 N N . TRP A 1 132 ? 31.301 -10.582 -47.010 1.00 91.19 132 TRP A N 1
ATOM 1097 C CA . TRP A 1 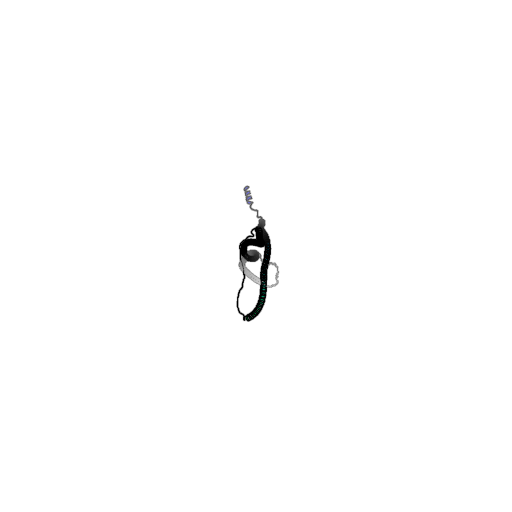132 ? 31.992 -9.539 -47.766 1.00 91.19 132 TRP A CA 1
ATOM 1098 C C . TRP A 1 132 ? 33.506 -9.578 -47.527 1.00 91.19 132 TRP A C 1
ATOM 1100 O O . TRP A 1 132 ? 34.273 -9.610 -48.486 1.00 91.19 132 TRP A O 1
ATOM 1110 N N . PHE A 1 133 ? 33.945 -9.699 -46.270 1.00 91.00 133 PHE A N 1
ATOM 1111 C CA . PHE A 1 133 ? 35.362 -9.838 -45.922 1.00 91.00 133 PHE A CA 1
ATOM 1112 C C . PHE A 1 133 ? 35.991 -11.107 -46.520 1.00 91.00 133 PHE A C 1
ATOM 1114 O O . PHE A 1 133 ? 37.102 -11.061 -47.057 1.00 91.00 133 PHE A O 1
ATOM 1121 N N . LYS A 1 134 ? 35.269 -12.237 -46.489 1.00 90.88 134 LYS A N 1
ATOM 1122 C CA . LYS A 1 134 ? 35.697 -13.487 -47.131 1.00 90.88 134 LYS A CA 1
ATOM 1123 C C . LYS A 1 134 ? 35.827 -13.312 -48.644 1.00 90.88 134 LYS A C 1
ATOM 1125 O O . LYS A 1 134 ? 36.851 -13.698 -49.200 1.00 90.88 134 LYS A O 1
ATOM 1130 N N . GLN A 1 135 ? 34.841 -12.691 -49.295 1.00 92.50 135 GLN A N 1
ATOM 1131 C CA . GLN A 1 135 ? 34.876 -12.428 -50.734 1.00 92.50 135 GLN A CA 1
ATOM 1132 C C . GLN A 1 135 ? 36.047 -11.510 -51.110 1.00 92.50 135 GLN A C 1
ATOM 1134 O O . GLN A 1 135 ? 36.800 -11.850 -52.016 1.00 92.50 135 GLN A O 1
ATOM 1139 N N . ALA A 1 136 ? 36.253 -10.406 -50.384 1.00 91.12 136 ALA A N 1
ATOM 1140 C CA . ALA A 1 136 ? 37.352 -9.466 -50.614 1.00 91.12 136 ALA A CA 1
ATOM 1141 C C . ALA A 1 136 ? 38.735 -10.117 -50.414 1.00 91.12 136 ALA A C 1
ATOM 1143 O O . ALA A 1 136 ? 39.666 -9.883 -51.191 1.00 91.12 136 ALA A O 1
ATOM 1144 N N . SER A 1 137 ? 38.862 -10.985 -49.405 1.00 88.44 137 SER A N 1
ATOM 1145 C CA . SER A 1 137 ? 40.070 -11.789 -49.180 1.00 88.44 137 SER A CA 1
ATOM 1146 C C . SER A 1 137 ? 40.309 -12.771 -50.328 1.00 88.44 137 SER A C 1
ATOM 1148 O O . SER A 1 137 ? 41.432 -12.894 -50.816 1.00 88.44 137 SER A O 1
ATOM 1150 N N . GLN A 1 138 ? 39.251 -13.431 -50.807 1.00 91.00 138 GLN A N 1
ATOM 1151 C CA . GLN A 1 138 ? 39.340 -14.418 -51.879 1.00 91.00 138 GLN A CA 1
ATOM 1152 C C . GLN A 1 138 ? 39.640 -13.774 -53.241 1.00 91.00 138 GLN A C 1
ATOM 1154 O O . GLN A 1 138 ? 40.489 -14.291 -53.961 1.00 91.00 138 GLN A O 1
ATOM 1159 N N . THR A 1 139 ? 39.062 -12.610 -53.563 1.00 92.25 139 THR A N 1
ATOM 1160 C CA . THR A 1 139 ? 39.419 -11.849 -54.776 1.00 92.25 139 THR A CA 1
ATOM 1161 C C . THR A 1 139 ? 40.871 -11.374 -54.744 1.00 92.25 139 THR A C 1
ATOM 1163 O O . THR A 1 139 ? 41.570 -11.437 -55.757 1.00 92.25 139 THR A O 1
ATOM 1166 N N . LYS A 1 140 ? 41.364 -10.945 -53.573 1.00 92.25 140 LYS A N 1
ATOM 1167 C CA . LYS A 1 140 ? 42.768 -10.550 -53.393 1.00 92.25 140 LYS A CA 1
ATOM 1168 C C . LYS A 1 140 ? 43.715 -11.743 -53.558 1.00 92.25 140 LYS A C 1
ATOM 1170 O O . LYS A 1 140 ? 44.753 -11.607 -54.199 1.00 92.25 140 LYS A O 1
ATOM 1175 N N . LEU A 1 141 ? 43.332 -12.918 -53.055 1.00 90.44 141 LEU A N 1
ATOM 1176 C CA . LEU A 1 141 ? 44.079 -14.161 -53.252 1.00 90.44 141 LEU A CA 1
ATOM 1177 C C . L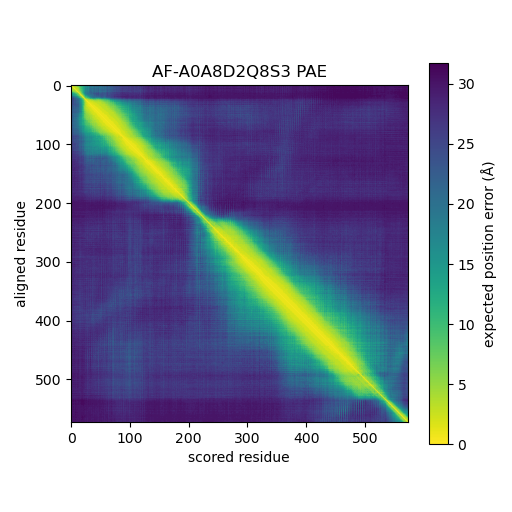EU A 1 141 ? 44.120 -14.569 -54.735 1.00 90.44 141 LEU A C 1
ATOM 1179 O O . LEU A 1 141 ? 45.200 -14.842 -55.253 1.00 90.44 141 LEU A O 1
ATOM 1183 N N . THR A 1 142 ? 42.990 -14.528 -55.455 1.00 92.56 142 THR A N 1
ATOM 1184 C CA . THR A 1 142 ? 42.967 -14.821 -56.904 1.00 92.56 142 THR A CA 1
ATOM 1185 C C . THR A 1 142 ? 43.796 -13.831 -57.722 1.00 92.56 142 THR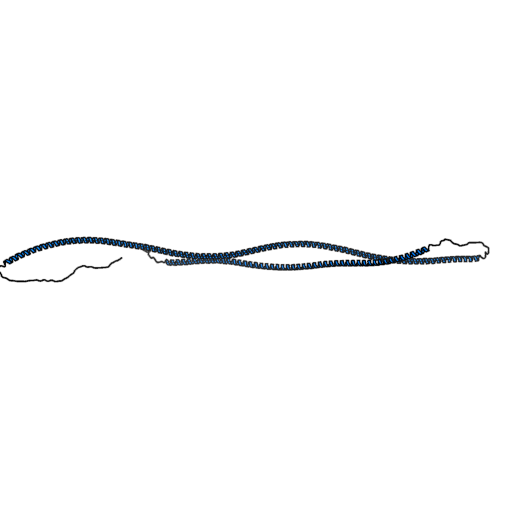 A C 1
ATOM 1187 O O . THR A 1 142 ? 44.444 -14.234 -58.682 1.00 92.56 142 THR A O 1
ATOM 1190 N N . PHE A 1 143 ? 43.838 -12.553 -57.325 1.00 94.94 143 PHE A N 1
ATOM 1191 C CA . PHE A 1 143 ? 44.707 -11.559 -57.958 1.00 94.94 143 PHE A CA 1
ATOM 1192 C C . PHE A 1 143 ? 46.193 -11.896 -57.765 1.00 94.94 143 PHE A C 1
ATOM 1194 O O . PHE A 1 143 ? 46.956 -11.855 -58.728 1.00 94.94 143 PHE A O 1
ATOM 1201 N N . PHE A 1 144 ? 46.607 -12.278 -56.550 1.00 91.00 144 PHE A N 1
ATOM 1202 C CA . PHE A 1 144 ? 47.988 -12.698 -56.295 1.00 91.00 144 PHE A CA 1
ATOM 1203 C C . PHE A 1 144 ? 48.373 -13.974 -57.055 1.00 91.00 144 PHE A C 1
ATOM 1205 O O . PHE A 1 144 ? 49.489 -14.037 -57.568 1.00 91.00 144 PHE A O 1
ATOM 1212 N N . HIS A 1 145 ? 47.467 -14.950 -57.188 1.00 91.88 145 HIS A N 1
ATOM 1213 C CA . HIS A 1 145 ? 47.703 -16.124 -58.037 1.00 91.88 145 HIS A CA 1
ATOM 1214 C C . HIS A 1 145 ? 47.916 -15.727 -59.502 1.00 91.88 145 HIS A C 1
ATOM 1216 O O . HIS A 1 145 ? 48.982 -16.002 -60.039 1.00 91.88 145 HIS A O 1
ATOM 1222 N N . LEU A 1 146 ? 46.993 -14.968 -60.106 1.00 94.12 146 LEU A N 1
ATOM 1223 C CA . LEU A 1 146 ? 47.129 -14.500 -61.494 1.00 94.12 146 LEU A CA 1
ATOM 1224 C C . LEU A 1 146 ? 48.395 -13.658 -61.727 1.00 94.12 146 LEU A C 1
ATOM 1226 O O . LEU A 1 146 ? 49.000 -13.720 -62.798 1.00 94.12 146 LEU A O 1
ATOM 1230 N N . PHE A 1 147 ? 48.814 -12.866 -60.735 1.00 94.56 147 PHE A N 1
ATOM 1231 C CA . PHE A 1 147 ? 50.071 -12.123 -60.793 1.00 94.56 147 PHE A CA 1
ATOM 1232 C C . PHE A 1 147 ? 51.290 -13.058 -60.768 1.00 94.56 147 PHE A C 1
ATOM 1234 O O . PHE A 1 147 ? 52.211 -12.872 -61.564 1.00 94.56 147 PHE A O 1
ATOM 1241 N N . SER A 1 148 ? 51.274 -14.077 -59.904 1.00 89.94 148 SER A N 1
ATOM 1242 C CA . SER A 1 148 ? 52.319 -15.104 -59.826 1.00 89.94 148 SER A CA 1
ATOM 1243 C C . SER A 1 148 ? 52.400 -15.927 -61.114 1.00 89.94 148 SER A C 1
ATOM 1245 O O . SER A 1 148 ? 53.481 -16.071 -61.676 1.00 89.94 148 SER A O 1
ATOM 1247 N N . ASP A 1 149 ? 51.265 -16.354 -61.671 1.00 92.56 149 ASP A N 1
ATOM 1248 C CA . ASP A 1 149 ? 51.200 -17.094 -62.937 1.00 92.56 149 ASP A CA 1
ATOM 1249 C C . ASP A 1 149 ? 51.746 -16.260 -64.106 1.00 92.56 149 ASP A C 1
ATOM 1251 O O . ASP A 1 149 ? 52.528 -16.748 -64.924 1.00 92.56 149 ASP A O 1
ATOM 1255 N N . LYS A 1 150 ? 51.415 -14.962 -64.154 1.00 94.12 150 LYS A N 1
ATOM 1256 C CA . LYS A 1 150 ? 51.953 -14.027 -65.154 1.00 94.12 150 LYS A CA 1
ATOM 1257 C C . LYS A 1 150 ? 53.457 -13.784 -64.986 1.00 94.12 150 LYS A C 1
ATOM 1259 O O . LYS A 1 150 ? 54.147 -13.573 -65.982 1.00 94.12 150 LYS A O 1
ATOM 1264 N N . PHE A 1 151 ? 53.971 -13.801 -63.757 1.00 90.56 151 PHE A N 1
ATOM 1265 C CA . PHE A 1 151 ? 55.406 -13.709 -63.484 1.00 90.56 151 PHE A CA 1
ATOM 1266 C C . PHE A 1 151 ? 56.134 -15.002 -63.884 1.00 90.56 151 PHE A C 1
ATOM 1268 O O . PHE A 1 151 ? 57.124 -14.941 -64.607 1.00 90.56 151 PHE A O 1
ATOM 1275 N N . ASN A 1 152 ? 55.585 -16.167 -63.536 1.00 91.44 152 ASN A N 1
ATOM 1276 C CA . ASN A 1 152 ? 56.111 -17.476 -63.928 1.00 91.44 152 ASN A CA 1
ATOM 1277 C C . ASN A 1 152 ? 56.126 -17.658 -65.454 1.00 91.44 152 ASN A C 1
ATOM 1279 O O . ASN A 1 152 ? 57.115 -18.132 -66.003 1.00 91.44 152 ASN A O 1
ATOM 1283 N N . SER A 1 153 ? 55.078 -17.212 -66.157 1.00 91.00 153 SER A N 1
ATOM 1284 C CA . SER A 1 153 ? 55.040 -17.204 -67.626 1.00 91.00 153 SER A CA 1
ATOM 1285 C C . SER A 1 153 ? 56.155 -16.338 -68.227 1.00 91.00 153 SER A C 1
ATOM 1287 O O . SER A 1 153 ? 56.832 -16.783 -69.152 1.00 91.00 153 SER A O 1
ATOM 1289 N N . LYS A 1 154 ? 56.413 -15.143 -67.671 1.00 92.69 154 LYS A N 1
ATOM 1290 C CA . LYS A 1 154 ? 57.553 -14.313 -68.094 1.00 92.69 154 LYS A CA 1
ATOM 1291 C C . LYS A 1 154 ? 58.888 -15.014 -67.854 1.00 92.69 154 LYS A C 1
ATOM 1293 O O . LYS A 1 154 ? 59.714 -15.018 -68.763 1.00 92.69 154 LYS A O 1
ATOM 1298 N N . ASN A 1 155 ? 59.078 -15.628 -66.687 1.00 89.88 155 ASN A N 1
ATOM 1299 C CA . ASN A 1 155 ? 60.303 -16.366 -66.381 1.00 89.88 155 ASN A CA 1
ATOM 1300 C C . ASN A 1 155 ? 60.514 -17.521 -67.372 1.00 89.88 155 ASN A C 1
ATOM 1302 O O . ASN A 1 155 ? 61.594 -17.605 -67.937 1.00 89.88 155 ASN A O 1
ATOM 1306 N N . SER A 1 156 ? 59.474 -18.306 -67.699 1.00 89.12 156 SER A N 1
ATOM 1307 C CA . SER A 1 156 ? 59.550 -19.349 -68.743 1.00 89.12 156 SER A CA 1
ATOM 1308 C C . SER A 1 156 ? 60.019 -18.781 -70.083 1.00 89.12 156 SER A C 1
ATOM 1310 O O . SER A 1 156 ? 60.978 -19.283 -70.660 1.00 89.12 156 SER A O 1
ATOM 1312 N N . THR A 1 157 ? 59.426 -17.672 -70.549 1.00 91.06 157 THR A N 1
ATOM 1313 C CA . THR A 1 157 ? 59.869 -17.044 -71.808 1.00 91.06 157 THR A CA 1
ATOM 1314 C C . THR A 1 157 ? 61.303 -16.509 -71.731 1.00 91.06 157 THR A C 1
ATOM 1316 O O . THR A 1 157 ? 62.030 -16.549 -72.722 1.00 91.06 157 THR A O 1
ATOM 1319 N N . GLN A 1 158 ? 61.755 -16.038 -70.563 1.00 90.94 158 GLN A N 1
ATOM 1320 C CA . GLN A 1 158 ? 63.148 -15.634 -70.370 1.00 90.94 158 GLN A CA 1
ATOM 1321 C C . GLN A 1 158 ? 64.086 -16.845 -70.391 1.00 90.94 158 GLN A C 1
ATOM 1323 O O . GLN A 1 158 ? 65.079 -16.806 -71.114 1.00 90.94 158 GLN A O 1
ATOM 1328 N N . ASP A 1 159 ? 63.752 -17.934 -69.702 1.00 93.19 159 ASP A N 1
ATOM 1329 C CA . ASP A 1 159 ? 64.517 -19.184 -69.706 1.00 93.19 159 ASP A CA 1
ATOM 1330 C C . ASP A 1 159 ? 64.597 -19.801 -71.114 1.00 93.19 159 ASP A C 1
ATOM 1332 O O . ASP A 1 159 ? 65.665 -20.254 -71.531 1.00 93.19 159 ASP A O 1
ATOM 1336 N N . GLU A 1 160 ? 63.519 -19.729 -71.900 1.00 93.06 160 GLU A N 1
ATOM 1337 C CA . GLU A 1 160 ? 63.502 -20.087 -73.323 1.00 93.06 160 GLU A CA 1
ATOM 1338 C C . GLU A 1 160 ? 64.485 -19.222 -74.132 1.00 93.06 160 GLU A C 1
ATOM 1340 O O . GLU A 1 160 ? 65.325 -19.764 -74.856 1.00 93.06 160 GLU A O 1
ATOM 1345 N N . THR A 1 161 ? 64.469 -17.890 -73.972 1.00 92.56 161 THR A N 1
ATOM 1346 C CA . THR A 1 161 ? 65.443 -17.015 -74.659 1.00 92.56 161 THR A CA 1
ATOM 1347 C C . THR A 1 161 ? 66.885 -17.263 -74.208 1.00 92.56 161 THR A C 1
ATOM 1349 O O . THR A 1 161 ? 67.791 -17.260 -75.039 1.00 92.56 161 THR A O 1
ATOM 1352 N N . ILE A 1 162 ? 67.116 -17.550 -72.923 1.00 92.50 162 ILE A N 1
ATOM 1353 C CA . ILE A 1 162 ? 68.432 -17.908 -72.377 1.00 92.50 162 ILE A CA 1
ATOM 1354 C C . ILE A 1 162 ? 68.906 -19.245 -72.962 1.00 92.50 162 ILE A C 1
ATOM 1356 O O . ILE A 1 162 ? 70.079 -19.375 -73.308 1.00 92.50 162 ILE A O 1
ATOM 1360 N N . SER A 1 163 ? 68.012 -20.224 -73.115 1.00 93.50 163 SER A N 1
ATOM 1361 C CA . SER A 1 163 ? 68.298 -21.513 -73.753 1.00 93.50 163 SER A CA 1
ATOM 1362 C C . SER A 1 163 ? 68.700 -21.340 -75.223 1.00 93.50 163 SER A C 1
ATOM 1364 O O . SER A 1 163 ? 69.743 -21.847 -75.644 1.00 93.50 163 SER A O 1
ATOM 1366 N N . VAL A 1 164 ? 67.949 -20.533 -75.984 1.00 94.06 164 VAL A N 1
ATOM 1367 C CA . VAL A 1 164 ? 68.287 -20.184 -77.375 1.00 94.06 164 VAL A CA 1
ATOM 1368 C C . VAL A 1 164 ? 69.640 -19.474 -77.452 1.00 94.06 164 VAL A C 1
ATOM 1370 O O . VAL A 1 164 ? 70.495 -19.896 -78.224 1.00 94.06 164 VAL A O 1
ATOM 1373 N N . LEU A 1 165 ? 69.891 -18.460 -76.616 1.00 92.38 165 LEU A N 1
ATOM 1374 C CA . LEU A 1 165 ? 71.173 -17.745 -76.589 1.00 92.38 165 LEU A CA 1
ATOM 1375 C C . LEU A 1 165 ? 72.351 -18.670 -76.247 1.00 92.38 165 LEU A C 1
ATOM 1377 O O . LEU A 1 165 ? 73.386 -18.598 -76.905 1.00 92.38 165 LEU A O 1
ATOM 1381 N N . ARG A 1 166 ? 72.194 -19.588 -75.281 1.00 94.00 166 ARG A N 1
ATOM 1382 C CA . ARG A 1 166 ? 73.202 -20.621 -74.968 1.00 94.00 166 ARG A CA 1
ATOM 1383 C C . ARG A 1 166 ? 73.459 -21.547 -76.159 1.00 94.00 166 ARG A C 1
ATOM 1385 O O . ARG A 1 166 ? 74.610 -21.901 -76.408 1.00 94.00 166 ARG A O 1
ATOM 1392 N N . SER A 1 167 ? 72.421 -21.912 -76.913 1.00 93.38 167 SER A N 1
ATOM 1393 C CA . SER A 1 167 ? 72.572 -22.693 -78.145 1.00 93.38 167 SER A CA 1
ATOM 1394 C C . SER A 1 167 ? 73.314 -21.911 -79.233 1.00 93.38 167 SER A C 1
ATOM 1396 O O . SER A 1 167 ? 74.190 -22.476 -79.882 1.00 93.38 167 SER A O 1
ATOM 1398 N N . THR A 1 168 ? 73.015 -20.622 -79.415 1.00 92.75 168 THR A N 1
ATOM 1399 C CA . THR A 1 168 ? 73.716 -19.754 -80.375 1.00 92.75 168 THR A CA 1
ATOM 1400 C C . THR A 1 168 ? 75.190 -19.589 -80.008 1.00 92.75 168 THR A C 1
ATOM 1402 O O . THR A 1 168 ? 76.040 -19.730 -80.880 1.00 92.75 168 THR A O 1
ATOM 1405 N N . ILE A 1 169 ? 75.512 -19.382 -78.726 1.00 91.69 169 ILE A N 1
ATOM 1406 C CA . ILE A 1 169 ? 76.900 -19.330 -78.235 1.00 91.69 169 ILE A CA 1
ATOM 1407 C C . ILE A 1 169 ? 77.632 -20.643 -78.556 1.00 91.69 169 ILE A C 1
ATOM 1409 O O . ILE A 1 169 ? 78.687 -20.608 -79.170 1.00 91.69 169 ILE A O 1
ATOM 1413 N N . ASN A 1 170 ? 77.030 -21.804 -78.277 1.00 93.69 170 ASN A N 1
ATOM 1414 C CA . ASN A 1 170 ? 77.612 -23.117 -78.593 1.00 93.69 170 ASN A CA 1
ATOM 1415 C C . ASN A 1 170 ? 77.781 -23.385 -80.109 1.00 93.69 170 ASN A C 1
ATOM 1417 O O . ASN A 1 170 ? 78.592 -24.222 -80.505 1.00 93.69 170 ASN A O 1
ATOM 1421 N N . ILE A 1 171 ? 77.013 -22.716 -80.977 1.00 93.88 171 ILE A N 1
ATOM 1422 C CA . ILE A 1 171 ? 77.232 -22.749 -82.434 1.00 93.88 171 ILE A CA 1
ATOM 1423 C C . ILE A 1 171 ? 78.410 -21.842 -82.806 1.00 93.88 171 ILE A C 1
ATOM 1425 O O . ILE A 1 171 ? 79.296 -22.284 -83.534 1.00 93.88 171 ILE A O 1
ATOM 1429 N N . LEU A 1 172 ? 78.449 -20.620 -82.267 1.00 90.56 172 LEU A N 1
ATOM 1430 C CA . LEU A 1 172 ? 79.528 -19.656 -82.495 1.00 90.56 172 LEU A CA 1
ATOM 1431 C C . LEU A 1 172 ? 80.879 -20.155 -81.971 1.00 90.56 172 LEU A C 1
ATOM 1433 O O . LEU A 1 172 ? 81.880 -19.953 -82.644 1.00 90.56 172 LEU A O 1
ATOM 1437 N N . ASP A 1 173 ? 80.923 -20.856 -80.836 1.00 91.50 173 ASP A N 1
ATOM 1438 C CA . ASP A 1 173 ? 82.147 -21.483 -80.325 1.00 91.50 173 ASP A CA 1
ATOM 1439 C C . ASP A 1 173 ? 82.691 -22.518 -81.322 1.00 91.50 173 ASP A C 1
ATOM 1441 O O . ASP A 1 173 ? 83.864 -22.466 -81.682 1.00 91.50 173 ASP A O 1
ATOM 1445 N N . LYS A 1 174 ? 81.825 -23.386 -81.864 1.00 92.88 174 LYS A N 1
ATOM 1446 C CA . LYS A 1 174 ? 82.203 -24.373 -82.895 1.00 92.88 174 LYS A CA 1
ATOM 1447 C C . LYS A 1 174 ? 82.609 -23.731 -84.219 1.00 92.88 174 LYS A C 1
ATOM 1449 O O . LYS A 1 174 ? 83.442 -24.281 -84.934 1.00 92.88 174 LYS A O 1
ATOM 1454 N N . GLU A 1 175 ? 81.997 -22.610 -84.587 1.00 91.94 175 GLU A N 1
ATOM 1455 C CA . GLU A 1 175 ? 82.378 -21.852 -85.779 1.00 91.94 175 GLU A CA 1
ATOM 1456 C C . GLU A 1 175 ? 83.723 -21.144 -85.578 1.00 91.94 175 GLU A C 1
ATOM 1458 O O . GLU A 1 175 ? 84.575 -21.209 -86.459 1.00 91.94 175 GLU A O 1
ATOM 1463 N N . LYS A 1 176 ? 83.963 -20.567 -84.395 1.00 90.44 176 LYS A N 1
ATOM 1464 C CA . LYS A 1 176 ? 85.249 -19.989 -83.990 1.00 90.44 176 LYS A CA 1
ATOM 1465 C C . LYS A 1 176 ? 86.358 -21.040 -84.017 1.00 90.44 176 LYS A C 1
ATOM 1467 O O . LYS A 1 176 ? 87.421 -20.759 -84.554 1.00 90.44 176 LYS A O 1
ATOM 1472 N N . ASP A 1 177 ? 86.111 -22.240 -83.492 1.00 92.19 177 ASP A N 1
ATOM 1473 C CA . ASP A 1 177 ? 87.092 -23.333 -83.496 1.00 92.19 177 ASP A CA 1
ATOM 1474 C C . ASP A 1 177 ? 87.427 -23.784 -84.936 1.00 92.19 177 ASP A C 1
ATOM 1476 O O . ASP A 1 177 ? 88.597 -23.905 -85.284 1.00 92.19 177 ASP A O 1
ATOM 1480 N N . ARG A 1 178 ? 86.429 -23.903 -85.828 1.00 90.06 178 ARG A N 1
ATOM 1481 C CA . ARG A 1 178 ? 86.648 -24.176 -87.268 1.00 90.06 178 ARG A CA 1
ATOM 1482 C C . ARG A 1 178 ? 87.376 -23.051 -88.005 1.00 90.06 178 ARG A C 1
ATOM 1484 O O . ARG A 1 178 ? 88.153 -23.301 -88.924 1.00 90.06 178 ARG A O 1
ATOM 1491 N N . LEU A 1 179 ? 87.082 -21.797 -87.662 1.00 86.69 179 LEU A N 1
ATOM 1492 C CA . LEU A 1 179 ? 87.777 -20.641 -88.228 1.00 86.69 179 LEU A CA 1
ATOM 1493 C C . LEU A 1 179 ? 89.225 -20.584 -87.737 1.00 86.69 179 LEU A C 1
ATOM 1495 O O . LEU A 1 179 ? 90.088 -20.211 -88.523 1.00 86.69 179 LEU A O 1
ATOM 1499 N N . GLN A 1 180 ? 89.496 -21.002 -86.497 1.00 87.25 180 GLN A N 1
ATOM 1500 C CA . GLN A 1 180 ? 90.851 -21.158 -85.975 1.00 87.25 180 GLN A CA 1
ATOM 1501 C C . GLN A 1 180 ? 91.614 -22.234 -86.760 1.00 87.25 180 GLN A C 1
ATOM 1503 O O . GLN A 1 180 ? 92.662 -21.915 -87.306 1.00 87.25 180 GLN A O 1
ATOM 1508 N N . GLU A 1 181 ? 91.047 -23.435 -86.940 1.00 89.62 181 GLU A N 1
ATOM 1509 C CA . GLU A 1 181 ? 91.638 -24.492 -87.787 1.00 89.62 181 GLU A CA 1
ATOM 1510 C C . GLU A 1 181 ? 91.960 -23.977 -89.207 1.00 89.62 181 GLU A C 1
ATOM 1512 O O . GLU A 1 181 ? 93.065 -24.161 -89.709 1.00 89.62 181 GLU A O 1
ATOM 1517 N N . CYS A 1 182 ? 91.030 -23.251 -89.839 1.00 88.56 182 CYS A N 1
ATOM 1518 C CA . CYS A 1 182 ? 91.222 -22.660 -91.170 1.00 88.56 182 CYS A CA 1
ATOM 1519 C C . CYS A 1 182 ? 92.297 -21.552 -91.200 1.00 88.56 182 CYS A C 1
ATOM 1521 O O . CYS A 1 182 ? 93.024 -21.409 -92.187 1.00 88.56 182 CYS A O 1
ATOM 1523 N N . VAL A 1 183 ? 92.411 -20.745 -90.140 1.00 85.25 183 VAL A N 1
ATOM 1524 C CA . VAL A 1 183 ? 93.477 -19.740 -89.997 1.00 85.25 183 VAL A CA 1
ATOM 1525 C C . VAL A 1 183 ? 94.829 -20.418 -89.804 1.00 85.25 183 VAL A C 1
ATOM 1527 O O . VAL A 1 183 ? 95.798 -19.983 -90.426 1.00 85.25 183 VAL A O 1
ATOM 1530 N N . ASP A 1 184 ? 94.897 -21.490 -89.021 1.00 85.56 184 ASP A N 1
ATOM 1531 C CA . ASP A 1 184 ? 96.124 -22.246 -88.781 1.00 85.56 184 ASP A CA 1
ATOM 1532 C C . ASP A 1 184 ? 96.596 -22.920 -90.088 1.00 85.56 184 ASP A C 1
ATOM 1534 O O . ASP A 1 184 ? 97.721 -22.665 -90.524 1.00 85.56 184 ASP A O 1
ATOM 1538 N N . GLU A 1 185 ? 95.709 -23.617 -90.818 1.00 87.00 185 GLU A N 1
ATOM 1539 C CA . GLU A 1 185 ? 95.987 -24.163 -92.163 1.00 87.00 185 GLU A CA 1
ATOM 1540 C C . GLU A 1 185 ? 96.506 -23.092 -93.140 1.00 87.00 185 GLU A C 1
ATOM 1542 O O . GLU A 1 185 ? 97.452 -23.318 -93.905 1.00 87.00 185 GLU A O 1
ATOM 1547 N N . LYS A 1 186 ? 95.897 -21.898 -93.147 1.00 81.56 186 LYS A N 1
ATOM 1548 C CA . LYS A 1 186 ? 96.343 -20.800 -94.019 1.00 81.56 186 LYS A CA 1
ATOM 1549 C C . LYS A 1 186 ? 97.649 -20.170 -93.559 1.00 81.56 186 LYS A C 1
ATOM 1551 O O . LYS A 1 186 ? 98.414 -19.727 -94.413 1.00 81.56 186 LYS A O 1
ATOM 1556 N N . THR A 1 187 ? 97.927 -20.152 -92.262 1.00 81.62 187 THR A N 1
ATOM 1557 C CA . THR A 1 187 ? 99.189 -19.649 -91.710 1.00 81.62 187 THR A CA 1
ATOM 1558 C C . THR A 1 187 ? 100.336 -20.592 -92.070 1.00 81.62 187 THR A C 1
ATOM 1560 O O . THR A 1 187 ? 101.367 -20.125 -92.553 1.00 81.62 187 THR A O 1
ATOM 1563 N N . GLU A 1 188 ? 100.130 -21.911 -91.986 1.00 81.56 188 GLU A N 1
ATOM 1564 C CA . GLU A 1 188 ? 101.064 -22.908 -92.530 1.00 81.56 188 GLU A CA 1
ATOM 1565 C C . GLU A 1 188 ? 101.262 -22.736 -94.046 1.00 81.56 188 GLU A C 1
ATOM 1567 O O . GLU A 1 188 ? 102.387 -22.798 -94.547 1.00 81.56 188 GLU A O 1
ATOM 1572 N N . ARG A 1 189 ? 100.185 -22.453 -94.794 1.00 79.12 189 ARG A N 1
ATOM 1573 C CA . ARG A 1 189 ? 100.261 -22.220 -96.246 1.00 79.12 189 ARG A CA 1
ATOM 1574 C C . ARG A 1 189 ? 101.029 -20.950 -96.618 1.00 79.12 189 ARG A C 1
ATOM 1576 O O . ARG A 1 189 ? 101.712 -20.954 -97.640 1.00 79.12 189 ARG A O 1
ATOM 1583 N N . ILE A 1 190 ? 100.920 -19.887 -95.822 1.00 75.12 190 ILE A N 1
ATOM 1584 C CA . ILE A 1 190 ? 101.675 -18.638 -96.005 1.00 75.12 190 ILE A CA 1
ATOM 1585 C C . ILE A 1 190 ? 103.149 -18.870 -95.664 1.00 75.12 190 ILE A C 1
ATOM 1587 O O . ILE A 1 190 ? 103.998 -18.568 -96.497 1.00 75.12 190 ILE A O 1
ATOM 1591 N N . ALA A 1 191 ? 103.456 -19.516 -94.534 1.00 69.44 191 ALA A N 1
ATOM 1592 C CA . ALA A 1 191 ? 104.829 -19.875 -94.172 1.00 69.44 191 ALA A CA 1
ATOM 1593 C C . ALA A 1 191 ? 105.515 -20.731 -95.258 1.00 69.44 191 ALA A C 1
ATOM 1595 O O . ALA A 1 191 ? 106.664 -20.481 -95.614 1.00 69.44 191 ALA A O 1
ATOM 1596 N N . TYR A 1 192 ? 104.787 -21.682 -95.857 1.00 71.81 192 TYR A N 1
ATOM 1597 C CA . TYR A 1 192 ? 105.272 -22.484 -96.986 1.00 71.81 192 TYR A CA 1
ATOM 1598 C C . TYR A 1 192 ? 105.519 -21.666 -98.271 1.00 71.81 192 TYR A C 1
ATOM 1600 O O . TYR A 1 192 ? 106.352 -22.049 -99.090 1.00 71.81 192 TYR A O 1
ATOM 1608 N N . LEU A 1 193 ? 104.803 -20.560 -98.491 1.00 66.31 193 LEU A N 1
ATOM 1609 C CA . LEU A 1 193 ? 104.967 -19.717 -99.682 1.00 66.31 193 LEU A CA 1
ATOM 1610 C C . LEU A 1 193 ? 106.046 -18.639 -99.503 1.00 66.31 193 LEU A C 1
ATOM 1612 O O . LEU A 1 193 ? 106.777 -18.375 -100.458 1.00 66.31 193 LEU A O 1
ATOM 1616 N N . ASP A 1 194 ? 106.204 -18.084 -98.300 1.00 60.47 194 ASP A N 1
ATOM 1617 C CA . ASP A 1 194 ? 107.274 -17.126 -97.989 1.00 60.47 194 ASP A CA 1
ATOM 1618 C C . ASP A 1 194 ? 108.665 -17.792 -98.014 1.00 60.47 194 ASP A C 1
ATOM 1620 O O . ASP A 1 194 ? 109.610 -17.216 -98.560 1.00 60.47 194 ASP A O 1
ATOM 1624 N N . ASP A 1 195 ? 108.792 -19.042 -97.547 1.00 60.34 195 ASP A N 1
ATOM 1625 C CA . ASP A 1 195 ? 110.049 -19.816 -97.626 1.00 60.34 195 ASP A CA 1
ATOM 1626 C C . ASP A 1 195 ? 110.458 -20.131 -99.087 1.00 60.34 195 ASP A C 1
ATOM 1628 O O . ASP A 1 195 ? 111.639 -20.226 -99.424 1.00 60.34 195 ASP A O 1
ATOM 1632 N N . ASN A 1 196 ? 109.484 -20.190 -100.007 1.00 57.00 196 ASN A N 1
ATOM 1633 C CA . ASN A 1 196 ? 109.718 -20.386 -101.444 1.00 57.00 196 ASN A CA 1
ATOM 1634 C C . ASN A 1 196 ? 110.041 -19.089 -102.222 1.00 57.00 196 ASN A C 1
ATOM 1636 O O . ASN A 1 196 ? 110.443 -19.170 -103.385 1.00 57.00 196 ASN A O 1
ATOM 1640 N N . LEU A 1 197 ? 109.903 -17.901 -101.620 1.00 51.50 197 LEU A N 1
ATOM 1641 C CA . LEU A 1 197 ? 110.172 -16.605 -102.273 1.00 51.50 197 LEU A CA 1
ATOM 1642 C C . LEU A 1 197 ? 111.553 -16.005 -101.943 1.00 51.50 197 LEU A C 1
ATOM 1644 O O . LEU A 1 197 ? 111.933 -14.972 -102.496 1.00 51.50 197 LEU A O 1
ATOM 1648 N N . ALA A 1 198 ? 112.347 -16.666 -101.099 1.00 51.25 198 ALA A N 1
ATOM 1649 C CA . ALA A 1 198 ? 113.596 -16.131 -100.556 1.00 51.25 198 ALA A CA 1
ATOM 1650 C C . ALA A 1 198 ? 114.867 -16.318 -101.431 1.00 51.25 198 ALA A C 1
ATOM 1652 O O . ALA A 1 198 ? 115.975 -16.168 -100.916 1.00 51.25 198 ALA A O 1
ATOM 1653 N N . ASN A 1 199 ? 114.777 -16.641 -102.736 1.00 47.97 199 ASN A N 1
ATOM 1654 C CA . ASN A 1 199 ? 115.973 -16.869 -103.579 1.00 47.97 199 ASN A CA 1
ATOM 1655 C C . ASN A 1 199 ? 115.860 -16.463 -105.074 1.00 47.97 199 ASN A C 1
ATOM 1657 O O . ASN A 1 199 ? 115.346 -17.223 -105.890 1.00 47.97 199 ASN A O 1
ATOM 1661 N N . LYS A 1 200 ? 116.539 -15.350 -105.439 1.00 42.34 200 LYS A N 1
ATOM 1662 C CA . LYS A 1 200 ? 116.769 -14.781 -106.805 1.00 42.34 200 LYS A CA 1
ATOM 1663 C C . LYS A 1 200 ? 115.493 -14.226 -107.492 1.00 42.34 200 LYS A C 1
ATOM 1665 O O . LYS A 1 200 ? 114.423 -14.784 -107.339 1.00 42.34 200 LYS A O 1
ATOM 1670 N N . VAL A 1 201 ? 115.494 -13.131 -108.270 1.00 39.00 201 VAL A N 1
ATOM 1671 C CA . VAL A 1 201 ? 116.491 -12.529 -109.195 1.00 39.00 201 VAL A CA 1
ATOM 1672 C C . VAL A 1 201 ? 116.449 -10.975 -109.138 1.00 39.00 201 VAL A C 1
ATOM 1674 O O . VAL A 1 201 ? 115.507 -10.390 -108.618 1.00 39.00 201 VAL A O 1
ATOM 1677 N N . CYS A 1 202 ? 117.476 -10.300 -109.676 1.00 34.50 202 CYS A N 1
ATOM 1678 C CA . CYS A 1 202 ? 117.678 -8.838 -109.711 1.00 34.50 202 CYS A CA 1
ATOM 1679 C C . CYS A 1 202 ? 117.687 -8.277 -111.169 1.00 34.50 202 CYS A C 1
ATOM 1681 O O . CYS A 1 202 ? 117.781 -9.067 -112.103 1.00 34.50 202 CYS A O 1
ATOM 1683 N N . ILE A 1 203 ? 117.743 -6.935 -111.325 1.00 31.34 203 ILE A N 1
ATOM 1684 C CA . ILE A 1 203 ? 118.258 -6.127 -112.479 1.00 31.34 203 ILE A CA 1
ATOM 1685 C C . ILE A 1 203 ? 117.244 -5.390 -113.418 1.00 31.34 203 ILE A C 1
ATOM 1687 O O . ILE A 1 203 ? 116.657 -5.972 -114.317 1.00 31.34 203 ILE A O 1
ATOM 1691 N N . GLN A 1 204 ? 117.153 -4.059 -113.207 1.00 29.80 204 GLN A N 1
ATOM 1692 C CA . GLN A 1 204 ? 117.268 -2.871 -114.114 1.00 29.80 204 GLN A CA 1
ATOM 1693 C C . GLN A 1 204 ? 116.607 -2.723 -115.529 1.00 29.80 204 GLN A C 1
ATOM 1695 O O . GLN A 1 204 ? 116.816 -3.537 -116.414 1.00 29.80 204 GLN A O 1
ATOM 1700 N N . SER A 1 205 ? 116.084 -1.492 -115.769 1.00 26.00 205 SER A N 1
ATOM 1701 C CA . SER A 1 205 ? 116.377 -0.519 -116.880 1.00 26.00 205 SER A CA 1
ATOM 1702 C C . SER A 1 205 ? 115.258 0.022 -117.825 1.00 26.00 205 SER A C 1
ATOM 1704 O O . SER A 1 205 ? 114.355 -0.686 -118.249 1.00 26.00 205 SER A O 1
ATOM 1706 N N . PHE A 1 206 ? 115.392 1.319 -118.177 1.00 35.28 206 PHE A N 1
ATOM 1707 C CA . PHE A 1 206 ? 114.712 2.145 -119.227 1.00 35.28 206 PHE A CA 1
ATOM 1708 C C . PHE A 1 206 ? 115.191 1.780 -120.678 1.00 35.28 206 PHE A C 1
ATOM 1710 O O . PHE A 1 206 ? 116.125 0.970 -120.705 1.00 35.28 206 PHE A O 1
ATOM 1717 N N . PRO A 1 207 ? 114.701 2.309 -121.864 1.00 38.34 207 PRO A N 1
ATOM 1718 C CA . PRO A 1 207 ? 114.299 3.710 -122.230 1.00 38.34 207 PRO A CA 1
ATOM 1719 C C . PRO A 1 207 ? 113.211 3.938 -123.368 1.00 38.34 207 PRO A C 1
ATOM 1721 O O . PRO A 1 207 ? 112.358 3.085 -123.572 1.00 38.34 207 PRO A O 1
ATOM 1724 N N . ASN A 1 208 ? 113.218 5.115 -124.060 1.00 34.44 208 ASN A N 1
ATOM 1725 C CA . ASN A 1 208 ? 112.173 5.741 -124.949 1.00 34.44 208 ASN A CA 1
ATOM 1726 C C . ASN A 1 208 ? 112.325 5.557 -126.531 1.00 34.44 208 ASN A C 1
ATOM 1728 O O . ASN A 1 208 ? 112.652 4.444 -126.926 1.00 34.44 208 ASN A O 1
ATOM 1732 N N . PRO A 1 209 ? 112.061 6.542 -127.470 1.00 56.66 209 PRO A N 1
ATOM 1733 C CA . PRO A 1 209 ? 111.047 6.510 -128.580 1.00 56.66 209 PRO A CA 1
ATOM 1734 C C . PRO A 1 209 ? 111.603 6.720 -130.040 1.00 56.66 209 PRO A C 1
ATOM 1736 O O . PRO A 1 209 ? 112.827 6.730 -130.175 1.00 56.66 209 PRO A O 1
ATOM 1739 N N . PRO A 1 210 ? 110.789 6.884 -131.142 1.00 45.00 210 PRO A N 1
ATOM 1740 C CA . PRO A 1 210 ? 110.827 8.152 -131.966 1.00 45.00 210 PRO A CA 1
ATOM 1741 C C . PRO A 1 210 ? 109.693 8.506 -133.033 1.00 45.00 210 PRO A C 1
ATOM 1743 O O . PRO A 1 210 ? 109.119 7.619 -133.649 1.00 45.00 210 PRO A O 1
ATOM 1746 N N . PHE A 1 211 ? 109.551 9.814 -133.393 1.00 29.81 211 PHE A N 1
ATOM 1747 C CA . PHE A 1 211 ? 109.235 10.443 -134.743 1.00 29.81 211 PHE A CA 1
ATOM 1748 C C . PHE A 1 211 ? 107.848 10.272 -135.479 1.00 29.81 211 PHE A C 1
ATOM 1750 O O . PHE A 1 211 ? 107.019 9.524 -134.982 1.00 29.81 211 PHE A O 1
ATOM 1757 N N . ALA A 1 212 ? 107.444 10.961 -136.596 1.00 26.97 212 ALA A N 1
ATOM 1758 C CA . ALA A 1 212 ? 108.071 11.918 -137.573 1.00 26.97 212 ALA A CA 1
ATOM 1759 C C . ALA A 1 212 ? 107.096 12.900 -138.360 1.00 26.97 212 ALA A C 1
ATOM 1761 O O . ALA A 1 212 ? 105.940 12.550 -138.556 1.00 26.97 212 ALA A O 1
ATOM 1762 N N . SER A 1 213 ? 107.620 14.054 -138.866 1.00 28.58 213 SER A N 1
ATOM 1763 C CA . SER A 1 213 ? 107.503 14.740 -140.224 1.00 28.58 213 SER A CA 1
ATOM 1764 C C . SER A 1 213 ? 106.152 15.075 -140.985 1.00 28.58 213 SER A C 1
ATOM 1766 O O . SER A 1 213 ? 105.149 14.440 -140.707 1.00 28.58 213 SER A O 1
ATOM 1768 N N . GLN A 1 214 ? 105.985 15.983 -142.009 1.00 31.25 214 GLN A N 1
ATOM 1769 C CA . GLN A 1 214 ? 106.606 17.275 -142.509 1.00 31.25 214 GLN A CA 1
ATOM 1770 C C . GLN A 1 214 ? 105.889 17.974 -143.756 1.00 31.25 214 GLN A C 1
ATOM 1772 O O . GLN A 1 214 ? 105.383 17.257 -144.608 1.00 31.25 214 GLN A O 1
ATOM 1777 N N . LEU A 1 215 ? 106.058 19.322 -143.954 1.00 29.67 215 LEU A N 1
ATOM 1778 C CA . LEU A 1 215 ? 106.293 20.129 -145.233 1.00 29.67 215 LEU A CA 1
ATOM 1779 C C . LEU A 1 215 ? 105.161 20.486 -146.284 1.00 29.67 215 LEU A C 1
ATOM 1781 O O . LEU A 1 215 ? 104.195 19.742 -146.361 1.00 29.67 215 LEU A O 1
ATOM 1785 N N . LYS A 1 216 ? 105.177 21.545 -147.171 1.00 28.25 216 LYS A N 1
ATOM 1786 C CA . LYS A 1 216 ? 105.985 22.807 -147.458 1.00 28.25 216 LYS A CA 1
ATOM 1787 C C . LYS A 1 216 ? 105.259 23.823 -148.433 1.00 28.25 216 LYS A C 1
ATOM 1789 O O . LYS A 1 216 ? 104.284 23.445 -149.069 1.00 28.25 216 LYS A O 1
ATOM 1794 N N . ASP A 1 217 ? 105.801 25.049 -148.617 1.00 33.25 217 ASP A N 1
ATOM 1795 C CA . ASP A 1 217 ? 105.327 26.236 -149.401 1.00 33.25 217 ASP A CA 1
ATOM 1796 C C . ASP A 1 217 ? 105.802 26.488 -150.879 1.00 33.25 217 ASP A C 1
ATOM 1798 O O . ASP A 1 217 ? 106.887 26.066 -151.276 1.00 33.25 217 ASP A O 1
ATOM 1802 N N . ALA A 1 218 ? 105.016 27.343 -151.581 1.00 28.69 218 ALA A N 1
ATOM 1803 C CA . ALA A 1 218 ? 105.311 28.472 -152.524 1.00 28.69 218 ALA A CA 1
ATOM 1804 C C . ALA A 1 218 ? 106.105 28.359 -153.865 1.00 28.69 218 ALA A C 1
ATOM 1806 O O . ALA A 1 218 ? 107.248 27.914 -153.885 1.00 28.69 218 ALA A O 1
ATOM 1807 N N . LEU A 1 219 ? 105.574 28.998 -154.942 1.00 26.81 219 LEU A N 1
ATOM 1808 C CA . LEU A 1 219 ? 106.310 29.894 -155.884 1.00 26.81 219 LEU A CA 1
ATOM 1809 C C . LEU A 1 219 ? 105.386 30.729 -156.826 1.00 26.81 219 LEU A C 1
ATOM 1811 O O . LEU A 1 219 ? 104.169 30.558 -156.818 1.00 26.81 219 LEU A O 1
ATOM 1815 N N . SER A 1 220 ? 105.960 31.641 -157.630 1.00 28.88 220 SER A N 1
ATOM 1816 C CA . SER A 1 220 ? 105.283 32.643 -158.485 1.00 28.88 220 SER A CA 1
ATOM 1817 C C . SER A 1 220 ? 106.028 32.918 -159.816 1.00 28.88 220 SER A C 1
ATOM 1819 O O . SER A 1 220 ? 107.206 32.586 -159.924 1.00 28.88 220 SER A O 1
ATOM 1821 N N . GLY A 1 221 ? 105.391 33.589 -160.801 1.00 32.50 221 GLY A N 1
ATOM 1822 C CA . GLY A 1 221 ? 106.123 34.411 -161.795 1.00 32.50 221 GLY A CA 1
ATOM 1823 C C . GLY A 1 221 ? 105.749 34.358 -163.298 1.00 32.50 221 GLY A C 1
ATOM 1824 O O . GLY A 1 221 ? 106.192 33.471 -164.011 1.00 32.50 221 GLY A O 1
ATOM 1825 N N . LYS A 1 222 ? 105.123 35.453 -163.771 1.00 33.38 222 LYS A N 1
ATOM 1826 C CA . LYS A 1 222 ? 105.256 36.130 -165.093 1.00 33.38 222 LYS A CA 1
ATOM 1827 C C . LYS A 1 222 ? 104.729 35.525 -166.417 1.00 33.38 222 LYS A C 1
ATOM 1829 O O . LYS A 1 222 ? 104.958 34.389 -166.804 1.00 33.38 222 LYS A O 1
ATOM 1834 N N . ASP A 1 223 ? 104.095 36.443 -167.149 1.00 34.53 223 ASP A N 1
ATOM 1835 C CA . ASP A 1 223 ? 103.567 36.420 -168.518 1.00 34.53 223 ASP A CA 1
ATOM 1836 C C . ASP A 1 223 ? 104.579 36.049 -169.620 1.00 34.53 223 ASP A C 1
ATOM 1838 O O . ASP A 1 223 ? 105.741 36.441 -169.514 1.00 34.53 223 ASP A O 1
ATOM 1842 N N . ARG A 1 224 ? 104.089 35.523 -170.767 1.00 39.12 224 ARG A N 1
ATOM 1843 C CA . ARG A 1 224 ? 103.985 36.322 -172.019 1.00 39.12 224 ARG A CA 1
ATOM 1844 C C . ARG A 1 224 ? 103.122 35.676 -173.134 1.00 39.12 224 ARG A C 1
ATOM 1846 O O . ARG A 1 224 ? 103.333 34.538 -173.520 1.00 39.12 224 ARG A O 1
ATOM 1853 N N . GLU A 1 225 ? 102.181 36.457 -173.676 1.00 38.69 225 GLU A N 1
ATOM 1854 C CA . GLU A 1 225 ? 101.683 36.421 -175.074 1.00 38.69 225 GLU A CA 1
ATOM 1855 C C . GLU A 1 225 ? 101.122 35.107 -175.698 1.00 38.69 225 GLU A C 1
ATOM 1857 O O . GLU A 1 225 ? 101.531 34.677 -176.770 1.00 38.69 225 GLU A O 1
ATOM 1862 N N . LEU A 1 226 ? 100.001 34.605 -175.158 1.00 40.16 226 LEU A N 1
ATOM 1863 C CA . LEU A 1 226 ? 98.853 34.152 -175.988 1.00 40.16 226 LEU A CA 1
ATOM 1864 C C . LEU A 1 226 ? 97.592 34.962 -175.618 1.00 40.16 226 LEU A C 1
ATOM 1866 O O . LEU A 1 226 ? 96.514 34.450 -175.310 1.00 40.16 226 LEU A O 1
ATOM 1870 N N . ALA A 1 227 ? 97.776 36.284 -175.582 1.00 44.38 227 ALA A N 1
ATOM 1871 C CA . ALA A 1 227 ? 96.931 37.244 -174.869 1.00 44.38 227 ALA A CA 1
ATOM 1872 C C . ALA A 1 227 ? 95.654 37.704 -175.610 1.00 44.38 227 ALA A C 1
ATOM 1874 O O . ALA A 1 227 ? 95.026 38.674 -175.183 1.00 44.38 227 ALA A O 1
ATOM 1875 N N . SER A 1 228 ? 95.253 37.031 -176.696 1.00 47.50 228 SER A N 1
ATOM 1876 C CA . SER A 1 228 ? 94.033 37.353 -177.460 1.00 47.50 228 SER A CA 1
ATOM 1877 C C . SER A 1 228 ? 92.919 36.302 -177.371 1.00 47.50 228 SER A C 1
ATOM 1879 O O . SER A 1 228 ? 91.761 36.679 -177.513 1.00 47.50 228 SER A O 1
ATOM 1881 N N . PHE A 1 229 ? 93.220 35.029 -177.067 1.00 51.78 229 PHE A N 1
ATOM 1882 C CA . PHE A 1 229 ? 92.200 33.965 -176.987 1.00 51.78 229 PHE A CA 1
ATOM 1883 C C . PHE A 1 229 ? 91.943 33.407 -175.574 1.00 51.78 229 PHE A C 1
ATOM 1885 O O . PHE A 1 229 ? 90.876 32.848 -175.335 1.00 51.78 229 PHE A O 1
ATOM 1892 N N . ARG A 1 230 ? 92.833 33.625 -174.588 1.00 53.28 230 ARG A N 1
ATOM 1893 C CA . ARG A 1 230 ? 92.568 33.222 -173.185 1.00 53.28 230 ARG A CA 1
ATOM 1894 C C . ARG A 1 230 ? 91.434 34.003 -172.503 1.00 53.28 230 ARG A C 1
ATOM 1896 O O . ARG A 1 230 ? 90.706 33.426 -171.702 1.00 53.28 230 ARG A O 1
ATOM 1903 N N . ARG A 1 231 ? 91.193 35.263 -172.893 1.00 55.47 231 ARG A N 1
ATOM 1904 C CA . ARG A 1 231 ? 90.209 36.158 -172.243 1.00 55.47 231 ARG A CA 1
ATOM 1905 C C . ARG A 1 231 ? 88.742 35.697 -172.297 1.00 55.47 231 ARG A C 1
ATOM 1907 O O . ARG A 1 231 ? 87.936 36.251 -171.563 1.00 55.47 231 ARG A O 1
ATOM 1914 N N . GLN A 1 232 ? 88.386 34.715 -173.129 1.00 57.56 232 GLN A N 1
ATOM 1915 C CA . GLN A 1 232 ? 87.049 34.094 -173.111 1.00 57.56 232 GLN A CA 1
ATOM 1916 C C . GLN A 1 232 ? 86.988 32.809 -172.264 1.00 57.56 232 GLN A C 1
ATOM 1918 O O . GLN A 1 232 ? 85.915 32.430 -171.809 1.00 57.56 232 GLN A O 1
ATOM 1923 N N . LEU A 1 233 ? 88.128 32.158 -172.012 1.00 57.53 233 LEU A N 1
ATOM 1924 C CA . LEU A 1 233 ? 88.215 30.913 -171.241 1.00 57.53 233 LEU A CA 1
ATOM 1925 C C . LEU A 1 233 ? 88.435 31.174 -169.741 1.00 57.53 233 LEU A C 1
ATOM 1927 O O . LEU A 1 233 ? 87.890 30.446 -168.909 1.00 57.53 233 LEU A O 1
ATOM 1931 N N . ASP A 1 234 ? 89.165 32.246 -169.410 1.00 60.56 234 ASP A N 1
ATOM 1932 C CA . ASP A 1 234 ? 89.376 32.708 -168.032 1.00 60.56 234 ASP A CA 1
ATOM 1933 C C . ASP A 1 234 ? 88.058 33.163 -167.374 1.00 60.56 234 ASP A C 1
ATOM 1935 O O . ASP A 1 234 ? 87.858 32.936 -166.184 1.00 60.56 234 ASP A O 1
ATOM 1939 N N . ALA A 1 235 ? 87.123 33.734 -168.146 1.00 70.75 235 ALA A N 1
ATOM 1940 C CA . ALA A 1 235 ? 85.795 34.118 -167.655 1.00 70.75 235 ALA A CA 1
ATOM 1941 C C . ALA A 1 235 ? 84.999 32.897 -167.155 1.00 70.75 235 ALA A C 1
ATOM 1943 O O . ALA A 1 235 ? 84.567 32.866 -166.005 1.00 70.75 235 ALA A O 1
ATOM 1944 N N . ILE A 1 236 ? 84.902 31.845 -167.978 1.00 71.31 236 ILE A N 1
ATOM 1945 C CA . ILE A 1 236 ? 84.165 30.618 -167.636 1.00 71.31 236 ILE A CA 1
ATOM 1946 C C . ILE A 1 236 ? 84.869 29.833 -166.513 1.00 71.31 236 ILE A C 1
ATOM 1948 O O . ILE A 1 236 ? 84.199 29.273 -165.647 1.00 71.31 236 ILE A O 1
ATOM 1952 N N . HIS A 1 237 ? 86.207 29.811 -166.465 1.00 70.88 237 HIS A N 1
ATOM 1953 C CA . HIS A 1 237 ? 86.927 29.180 -165.347 1.00 70.88 237 HIS A CA 1
ATOM 1954 C C . HIS A 1 237 ? 86.793 29.962 -164.033 1.00 70.88 237 HIS A C 1
ATOM 1956 O O . HIS A 1 237 ? 86.724 29.339 -162.974 1.00 70.88 237 HIS A O 1
ATOM 1962 N N . SER A 1 238 ? 86.708 31.295 -164.083 1.00 72.31 238 SER A N 1
ATOM 1963 C CA . SER A 1 238 ? 86.415 32.130 -162.912 1.00 72.31 238 SER A CA 1
ATOM 1964 C C . SER A 1 238 ? 84.999 31.870 -162.385 1.00 72.31 238 SER A C 1
ATOM 1966 O O . SER A 1 238 ? 84.819 31.630 -161.192 1.00 72.31 238 SER A O 1
ATOM 1968 N N . GLU A 1 239 ? 83.999 31.816 -163.271 1.00 76.94 239 GLU A N 1
ATOM 1969 C CA . GLU A 1 239 ? 82.612 31.491 -162.907 1.00 76.94 239 GLU A CA 1
ATOM 1970 C C . GLU A 1 239 ? 82.473 30.065 -162.349 1.00 76.94 239 GLU A C 1
ATOM 1972 O O . GLU A 1 239 ? 81.801 29.863 -161.337 1.00 76.94 239 GLU A O 1
ATOM 1977 N N . LEU A 1 240 ? 83.150 29.072 -162.940 1.00 78.44 240 LEU A N 1
ATOM 1978 C CA . LEU A 1 240 ? 83.154 27.693 -162.437 1.00 78.44 240 LEU A CA 1
ATOM 1979 C C . LEU A 1 240 ? 83.879 27.570 -161.086 1.00 78.44 240 LEU A C 1
ATOM 1981 O O . LEU A 1 240 ? 83.409 26.854 -160.199 1.00 78.44 240 LEU A O 1
ATOM 1985 N N . GLY A 1 241 ? 84.995 28.284 -160.915 1.00 75.25 241 GLY A N 1
ATOM 1986 C CA . GLY A 1 241 ? 85.746 28.351 -159.663 1.00 75.25 241 GLY A CA 1
ATOM 1987 C C . GLY A 1 241 ? 84.917 28.951 -158.530 1.00 75.25 241 GLY A C 1
ATOM 1988 O O . GLY A 1 241 ? 84.791 28.329 -157.474 1.00 75.25 241 GLY A O 1
ATOM 1989 N N . GLU A 1 242 ? 84.275 30.100 -158.763 1.00 79.94 242 GLU A N 1
ATOM 1990 C CA . GLU A 1 242 ? 83.405 30.723 -157.761 1.00 79.94 242 GLU A CA 1
ATOM 1991 C C . GLU A 1 242 ? 82.149 29.878 -157.506 1.00 79.94 242 GLU A C 1
ATOM 1993 O O . GLU A 1 242 ? 81.784 29.680 -156.352 1.00 79.94 242 GLU A O 1
ATOM 1998 N N . THR A 1 243 ? 81.553 29.253 -158.529 1.00 80.00 243 THR A N 1
ATOM 1999 C CA . THR A 1 243 ? 80.431 28.310 -158.342 1.00 80.00 243 THR A CA 1
ATOM 2000 C C . THR A 1 243 ? 80.834 27.116 -157.471 1.00 80.00 243 THR A C 1
ATOM 2002 O O . THR A 1 243 ? 80.075 26.698 -156.594 1.00 80.00 243 THR A O 1
ATOM 2005 N N . SER A 1 244 ? 82.043 26.574 -157.652 1.00 82.00 244 SER A N 1
ATOM 2006 C CA . SER A 1 244 ? 82.557 25.488 -156.811 1.00 82.00 244 SER A CA 1
ATOM 2007 C C . SER A 1 244 ? 82.841 25.957 -155.379 1.00 82.00 244 SER A C 1
ATOM 2009 O O . SER A 1 244 ? 82.545 25.230 -154.429 1.00 82.00 244 SER A O 1
ATOM 2011 N N . ARG A 1 245 ? 83.339 27.188 -155.204 1.00 83.56 245 ARG A N 1
ATOM 2012 C CA . ARG A 1 245 ? 83.565 27.811 -153.891 1.00 83.56 245 ARG A CA 1
ATOM 2013 C C . ARG A 1 245 ? 82.249 28.054 -153.148 1.00 83.56 245 ARG A C 1
ATOM 2015 O O . ARG A 1 245 ? 82.129 27.681 -151.984 1.00 83.56 245 ARG A O 1
ATOM 2022 N N . VAL A 1 246 ? 81.239 28.589 -153.836 1.00 84.50 246 VAL A N 1
ATOM 2023 C CA . VAL A 1 246 ? 79.868 28.776 -153.335 1.00 84.50 246 VAL A CA 1
ATOM 2024 C C . VAL A 1 246 ? 79.235 27.432 -152.974 1.00 84.50 246 VAL A C 1
ATOM 2026 O O . VAL A 1 246 ? 78.642 27.319 -151.906 1.00 84.50 246 VAL A O 1
ATOM 2029 N N . LYS A 1 247 ? 79.416 26.385 -153.790 1.00 86.88 247 LYS A N 1
ATOM 2030 C CA . LYS A 1 247 ? 78.957 25.023 -153.470 1.00 86.88 247 LYS A CA 1
ATOM 2031 C C . LYS A 1 247 ? 79.629 24.465 -152.213 1.00 86.88 247 LYS A C 1
ATOM 2033 O O . LYS A 1 247 ? 78.953 23.846 -151.396 1.00 86.88 247 LYS A O 1
ATOM 2038 N N . GLU A 1 248 ? 80.934 24.658 -152.038 1.00 85.62 248 GLU A N 1
ATOM 2039 C CA . GLU A 1 248 ? 81.642 24.171 -150.848 1.00 85.62 248 GLU A CA 1
ATOM 2040 C C . GLU A 1 248 ? 81.241 24.949 -149.584 1.00 85.62 248 GLU A C 1
ATOM 2042 O O . GLU A 1 248 ? 81.057 24.344 -148.528 1.00 85.62 248 GLU A O 1
ATOM 2047 N N . ILE A 1 249 ? 81.025 26.265 -149.695 1.00 85.12 249 ILE A N 1
ATOM 2048 C CA . ILE A 1 249 ? 80.446 27.096 -148.628 1.00 85.12 249 ILE A CA 1
ATOM 2049 C C . ILE A 1 249 ? 79.034 26.608 -148.289 1.00 85.12 249 ILE A C 1
ATOM 2051 O O . ILE A 1 249 ? 78.751 26.358 -147.123 1.00 85.12 249 ILE A O 1
ATOM 2055 N N . ALA A 1 250 ? 78.176 26.386 -149.287 1.00 83.69 250 ALA A N 1
ATOM 2056 C CA . ALA A 1 250 ? 76.815 25.895 -149.089 1.00 83.69 250 ALA A CA 1
ATOM 2057 C C . ALA A 1 250 ? 76.773 24.481 -148.485 1.00 83.69 250 ALA A C 1
ATOM 2059 O O . ALA A 1 250 ? 75.887 24.196 -147.691 1.00 83.69 250 ALA A O 1
ATOM 2060 N N . LEU A 1 251 ? 77.728 23.599 -148.802 1.00 86.50 251 LEU A N 1
ATOM 2061 C CA . LEU A 1 251 ? 77.836 22.271 -148.183 1.00 86.50 251 LEU A CA 1
ATOM 2062 C C . LEU A 1 251 ? 78.383 22.325 -146.751 1.00 86.50 251 LEU A C 1
ATOM 2064 O O . LEU A 1 251 ? 77.938 21.546 -145.910 1.00 86.50 251 LEU A O 1
ATOM 2068 N N . LYS A 1 252 ? 79.318 23.236 -146.453 1.00 85.94 252 LYS A N 1
ATOM 2069 C CA . LYS A 1 252 ? 79.766 23.503 -145.076 1.00 85.94 252 LYS A CA 1
ATOM 2070 C C . LYS A 1 252 ? 78.634 24.094 -144.241 1.00 85.94 252 LYS A C 1
ATOM 2072 O O . LYS A 1 252 ? 78.430 23.645 -143.123 1.00 85.94 252 LYS A O 1
ATOM 2077 N N . GLU A 1 253 ? 77.862 25.014 -144.809 1.00 88.50 253 GLU A N 1
ATOM 2078 C CA . GLU A 1 253 ? 76.685 25.601 -144.169 1.00 88.50 253 GLU A CA 1
ATOM 2079 C C . GLU A 1 253 ? 75.549 24.583 -144.015 1.00 88.50 253 GLU A C 1
ATOM 2081 O O . GLU A 1 253 ? 74.918 24.539 -142.971 1.00 88.50 253 GLU A O 1
ATOM 2086 N N . ASN A 1 254 ? 75.320 23.700 -144.991 1.00 84.19 254 ASN A N 1
ATOM 2087 C CA . ASN A 1 254 ? 74.321 22.636 -144.869 1.00 84.19 254 ASN A CA 1
ATOM 2088 C C . ASN A 1 254 ? 74.702 21.632 -143.769 1.00 84.19 254 ASN A C 1
ATOM 2090 O O . ASN A 1 254 ? 73.847 21.283 -142.965 1.00 84.19 254 ASN A O 1
ATOM 2094 N N . ARG A 1 255 ? 75.987 21.253 -143.662 1.00 88.25 255 ARG A N 1
ATOM 2095 C CA . ARG A 1 255 ? 76.492 20.474 -142.518 1.00 88.25 255 ARG A CA 1
ATOM 2096 C C . ARG A 1 255 ? 76.323 21.230 -141.207 1.00 88.25 255 ARG A C 1
ATOM 2098 O O . ARG A 1 255 ? 75.749 20.668 -140.293 1.00 88.25 255 ARG A O 1
ATOM 2105 N N . ARG A 1 256 ? 76.704 22.511 -141.144 1.00 90.50 256 ARG A N 1
ATOM 2106 C CA . ARG A 1 256 ? 76.511 23.359 -139.957 1.00 90.50 256 ARG A CA 1
ATOM 2107 C C . ARG A 1 256 ? 75.041 23.412 -139.530 1.00 90.50 256 ARG A C 1
ATOM 2109 O O . ARG A 1 256 ? 74.754 23.243 -138.359 1.00 90.50 256 ARG A O 1
ATOM 2116 N N . LEU A 1 257 ? 74.112 23.579 -140.472 1.00 87.56 257 LEU A N 1
ATOM 2117 C CA . LEU A 1 257 ? 72.668 23.565 -140.216 1.00 87.56 257 LEU A CA 1
ATOM 2118 C C . LEU A 1 257 ? 72.145 22.175 -139.825 1.00 87.56 257 LEU A C 1
ATOM 2120 O O . LEU A 1 257 ? 71.172 22.079 -139.083 1.00 87.56 257 LEU A O 1
ATOM 2124 N N . GLN A 1 258 ? 72.764 21.099 -140.311 1.00 87.69 258 GLN A N 1
ATOM 2125 C CA . GLN A 1 258 ? 72.428 19.728 -139.935 1.00 87.69 258 GLN A CA 1
ATOM 2126 C C . GLN A 1 258 ? 72.953 19.392 -138.529 1.00 87.69 258 GLN A C 1
ATOM 2128 O O . GLN A 1 258 ? 72.219 18.797 -137.744 1.00 87.69 258 GLN A O 1
ATOM 2133 N N . ASP A 1 259 ? 74.152 19.862 -138.180 1.00 90.25 259 ASP A N 1
ATOM 2134 C CA . ASP A 1 259 ? 74.738 19.804 -136.840 1.00 90.25 259 ASP A CA 1
ATOM 2135 C C . ASP A 1 259 ? 73.903 20.655 -135.854 1.00 90.25 259 ASP A C 1
ATOM 2137 O O . ASP A 1 259 ? 73.479 20.154 -134.808 1.00 90.25 259 ASP A O 1
ATOM 2141 N N . ASP A 1 260 ? 73.550 21.895 -136.222 1.00 92.06 260 ASP A N 1
ATOM 2142 C CA . ASP A 1 260 ? 72.623 22.774 -135.487 1.00 92.06 260 ASP A CA 1
ATOM 2143 C C . ASP A 1 260 ? 71.250 22.097 -135.291 1.00 92.06 260 ASP A C 1
ATOM 2145 O O . ASP A 1 260 ? 70.662 22.178 -134.215 1.00 92.06 260 ASP A O 1
ATOM 2149 N N . LEU A 1 261 ? 70.728 21.389 -136.302 1.00 90.75 261 LEU A N 1
ATOM 2150 C CA . LEU A 1 261 ? 69.455 20.671 -136.196 1.00 90.75 261 LEU A CA 1
ATOM 2151 C C . LEU A 1 261 ? 69.562 19.445 -135.281 1.00 90.75 261 LEU A C 1
ATOM 2153 O O . LEU A 1 261 ? 68.657 19.221 -134.480 1.00 90.75 261 LEU A O 1
ATOM 2157 N N . THR A 1 262 ? 70.643 18.661 -135.360 1.00 89.75 262 THR A N 1
ATOM 2158 C CA . THR A 1 262 ? 70.852 17.525 -134.443 1.00 89.75 262 THR A CA 1
ATOM 2159 C C . THR A 1 262 ? 71.016 17.994 -133.004 1.00 89.75 262 THR A C 1
ATOM 2161 O O . THR A 1 262 ? 70.331 17.482 -132.126 1.00 89.75 262 THR A O 1
ATOM 2164 N N . THR A 1 263 ? 71.804 19.044 -132.762 1.00 89.56 263 THR A N 1
ATOM 2165 C CA . THR A 1 263 ? 71.975 19.625 -131.424 1.00 89.56 263 THR A CA 1
ATOM 2166 C C . THR A 1 263 ? 70.692 20.286 -130.909 1.00 89.56 263 THR A C 1
ATOM 2168 O O . THR A 1 263 ? 70.382 20.162 -129.723 1.00 89.56 263 THR A O 1
ATOM 2171 N N . MET A 1 264 ? 69.878 20.907 -131.771 1.00 91.00 264 MET A N 1
ATOM 2172 C CA . MET A 1 264 ? 68.520 21.356 -131.424 1.00 91.00 264 MET A CA 1
ATOM 2173 C C . MET A 1 264 ? 67.621 20.174 -131.027 1.00 91.00 264 MET A C 1
ATOM 2175 O O . MET A 1 264 ? 66.877 20.268 -130.054 1.00 91.00 264 MET A O 1
ATOM 2179 N N . ASN A 1 265 ? 67.690 19.047 -131.739 1.00 89.25 265 ASN A N 1
ATOM 2180 C CA . ASN A 1 265 ? 66.862 17.876 -131.447 1.00 89.25 265 ASN A CA 1
ATOM 2181 C C . ASN A 1 265 ? 67.302 17.176 -130.147 1.00 89.25 265 ASN A C 1
ATOM 2183 O O . ASN A 1 265 ? 66.461 16.828 -129.319 1.00 89.25 265 ASN A O 1
ATOM 2187 N N . ASP A 1 266 ? 68.612 17.054 -129.922 1.00 89.94 266 ASP A N 1
ATOM 2188 C CA . ASP A 1 266 ? 69.194 16.526 -128.687 1.00 89.94 266 ASP A CA 1
ATOM 2189 C C . ASP A 1 266 ? 68.874 17.432 -127.495 1.00 89.94 266 ASP A C 1
ATOM 2191 O O . ASP A 1 266 ? 68.485 16.950 -126.430 1.00 89.94 266 ASP A O 1
ATOM 2195 N N . THR A 1 267 ? 68.989 18.756 -127.641 1.00 90.44 267 THR A N 1
ATOM 2196 C CA . THR A 1 267 ? 68.596 19.694 -126.576 1.00 90.44 267 THR A CA 1
ATOM 2197 C C . THR A 1 267 ? 67.091 19.658 -126.326 1.00 90.44 267 THR A C 1
ATOM 2199 O O . THR A 1 267 ? 66.694 19.599 -125.165 1.00 90.44 267 THR A O 1
ATOM 2202 N N . HIS A 1 268 ? 66.250 19.592 -127.362 1.00 88.12 268 HIS A N 1
ATOM 2203 C CA . HIS A 1 268 ? 64.802 19.422 -127.222 1.00 88.12 268 HIS A CA 1
ATOM 2204 C C . HIS A 1 268 ? 64.437 18.116 -126.497 1.00 88.12 268 HIS A C 1
ATOM 2206 O O . HIS A 1 268 ? 63.637 18.146 -125.563 1.00 88.12 268 HIS A O 1
ATOM 2212 N N . HIS A 1 269 ? 65.061 16.986 -126.846 1.00 89.62 269 HIS A N 1
ATOM 2213 C CA . HIS A 1 269 ? 64.861 15.718 -126.140 1.00 89.62 269 HIS A CA 1
ATOM 2214 C C . HIS A 1 269 ? 65.318 15.809 -124.675 1.00 89.62 269 HIS A C 1
ATOM 2216 O O . HIS A 1 269 ? 64.571 15.438 -123.773 1.00 89.62 269 HIS A O 1
ATOM 2222 N N . ASN A 1 270 ? 66.489 16.399 -124.413 1.00 90.44 270 ASN A N 1
ATOM 2223 C CA . ASN A 1 270 ? 66.981 16.646 -123.055 1.00 90.44 270 ASN A CA 1
ATOM 2224 C C . ASN A 1 270 ? 66.046 17.558 -122.237 1.00 90.44 270 ASN A C 1
ATOM 2226 O O . ASN A 1 270 ? 65.856 17.324 -121.043 1.00 90.44 270 ASN A O 1
ATOM 2230 N N . PHE A 1 271 ? 65.454 18.591 -122.845 1.00 89.94 271 PHE A N 1
ATOM 2231 C CA . PHE A 1 271 ? 64.453 19.435 -122.188 1.00 89.94 271 PHE A CA 1
ATOM 2232 C C . PHE A 1 271 ? 63.150 18.676 -121.939 1.00 89.94 271 PHE A C 1
ATOM 2234 O O . PHE A 1 271 ? 62.614 18.772 -120.839 1.00 89.94 271 PHE A O 1
ATOM 2241 N N . HIS A 1 272 ? 62.672 17.880 -122.897 1.00 90.94 272 HIS A N 1
ATOM 2242 C CA . HIS A 1 272 ? 61.480 17.051 -122.726 1.00 90.94 272 HIS A CA 1
ATOM 2243 C C . HIS A 1 272 ? 61.648 16.056 -121.569 1.00 90.94 272 HIS A C 1
ATOM 2245 O O . HIS A 1 272 ? 60.767 15.961 -120.717 1.00 90.94 272 HIS A O 1
ATOM 2251 N N . THR A 1 273 ? 62.787 15.362 -121.484 1.00 89.44 273 THR A N 1
ATOM 2252 C CA . THR A 1 273 ? 63.097 14.449 -120.371 1.00 89.44 273 THR A CA 1
ATOM 2253 C C . THR A 1 273 ? 63.146 15.197 -119.037 1.00 89.44 273 THR A C 1
ATOM 2255 O O . THR A 1 273 ? 62.441 14.816 -118.111 1.00 89.44 273 THR A O 1
ATOM 2258 N N . LYS A 1 274 ? 63.839 16.343 -118.952 1.00 92.31 274 LYS A N 1
ATOM 2259 C CA . LYS A 1 274 ? 63.854 17.182 -117.733 1.00 92.31 274 LYS A CA 1
ATOM 2260 C C . LYS A 1 274 ? 62.464 17.692 -117.324 1.00 92.31 274 LYS A C 1
ATOM 2262 O O . LYS A 1 274 ? 62.167 17.789 -116.134 1.00 92.31 274 LYS A O 1
ATOM 2267 N N . ILE A 1 275 ? 61.602 18.028 -118.284 1.00 90.56 275 ILE A N 1
ATOM 2268 C CA . ILE A 1 275 ? 60.218 18.444 -118.014 1.00 90.56 275 ILE A CA 1
ATOM 2269 C C . ILE A 1 275 ? 59.400 17.251 -117.506 1.00 90.56 275 ILE A C 1
ATOM 2271 O O . ILE A 1 275 ? 58.664 17.385 -116.534 1.00 90.56 275 ILE A O 1
ATOM 2275 N N . PHE A 1 276 ? 59.569 16.069 -118.095 1.00 91.12 276 PHE A N 1
ATOM 2276 C CA . PHE A 1 276 ? 58.912 14.847 -117.634 1.00 91.12 276 PHE A CA 1
ATOM 2277 C C . PHE A 1 276 ? 59.351 14.461 -116.208 1.00 91.12 276 PHE A C 1
ATOM 2279 O O . PHE A 1 276 ? 58.503 14.223 -115.348 1.00 91.12 276 PHE A O 1
ATOM 2286 N N . ASP A 1 277 ? 60.654 14.520 -115.922 1.00 90.12 277 ASP A N 1
ATOM 2287 C CA . ASP A 1 277 ? 61.225 14.268 -114.594 1.00 90.12 277 ASP A CA 1
ATOM 2288 C C . ASP A 1 277 ? 60.714 15.270 -113.546 1.00 90.12 277 ASP A C 1
ATOM 2290 O O . ASP A 1 277 ? 60.340 14.881 -112.437 1.00 90.12 277 ASP A O 1
ATOM 2294 N N . THR A 1 278 ? 60.639 16.564 -113.886 1.00 90.44 278 THR A N 1
ATOM 2295 C CA . THR A 1 278 ? 60.090 17.584 -112.974 1.00 90.44 278 THR A CA 1
ATOM 2296 C C . THR A 1 278 ? 58.585 17.420 -112.755 1.00 90.44 278 THR A C 1
ATOM 2298 O O . THR A 1 278 ? 58.137 17.570 -111.621 1.00 90.44 278 THR A O 1
ATOM 2301 N N . VAL A 1 279 ? 57.805 17.029 -113.770 1.00 92.81 279 VAL A N 1
ATOM 2302 C CA . VAL A 1 279 ? 56.373 16.702 -113.621 1.00 92.81 279 VAL A CA 1
ATOM 2303 C C . VAL A 1 279 ? 56.166 15.487 -112.710 1.00 92.81 279 VAL A C 1
ATOM 2305 O O . VAL A 1 279 ? 55.297 15.527 -111.833 1.00 92.81 279 VAL A O 1
ATOM 2308 N N . ILE A 1 280 ? 56.982 14.435 -112.843 1.00 91.88 280 ILE A N 1
ATOM 2309 C CA . ILE A 1 280 ? 56.959 13.284 -111.926 1.00 91.88 280 ILE A CA 1
ATOM 2310 C C . ILE A 1 280 ? 57.323 13.728 -110.506 1.00 91.88 280 ILE A C 1
ATOM 2312 O O . ILE A 1 280 ? 56.586 13.427 -109.568 1.00 91.88 280 ILE A O 1
ATOM 2316 N N . HIS A 1 281 ? 58.404 14.490 -110.334 1.00 91.19 281 HIS A N 1
ATOM 2317 C CA . HIS A 1 281 ? 58.841 14.969 -109.022 1.00 91.19 281 HIS A CA 1
ATOM 2318 C C . HIS A 1 281 ? 57.787 15.862 -108.343 1.00 91.19 281 HIS A C 1
ATOM 2320 O O . HIS A 1 281 ? 57.475 15.666 -107.170 1.00 91.19 281 HIS A O 1
ATOM 2326 N N . CYS A 1 282 ? 57.163 16.786 -109.081 1.00 91.56 282 CYS A N 1
ATOM 2327 C CA . CYS A 1 282 ? 56.041 17.590 -108.593 1.00 91.56 282 CYS A CA 1
ATOM 2328 C C . CYS A 1 282 ? 54.826 16.731 -108.213 1.00 91.56 282 CYS A C 1
ATOM 2330 O O . CYS A 1 282 ? 54.175 17.020 -107.211 1.00 91.56 282 CYS A O 1
ATOM 2332 N N . SER A 1 283 ? 54.544 15.657 -108.957 1.00 91.69 283 SER A N 1
ATOM 2333 C CA . SER A 1 283 ? 53.458 14.720 -108.632 1.00 91.69 283 SER A CA 1
ATOM 2334 C C . SER A 1 283 ? 53.747 13.941 -107.342 1.00 91.69 283 SER A C 1
ATOM 2336 O O . SER A 1 283 ? 52.881 13.849 -106.474 1.00 91.69 283 SER A O 1
ATOM 2338 N N . VAL A 1 284 ? 54.980 13.450 -107.166 1.00 92.94 284 VAL A N 1
ATOM 2339 C CA . VAL A 1 284 ? 55.428 12.758 -105.942 1.00 92.94 284 VAL A CA 1
ATOM 2340 C C . VAL A 1 284 ? 55.385 13.693 -104.731 1.00 92.94 284 VAL A C 1
ATOM 2342 O O . VAL A 1 284 ? 54.844 13.316 -103.691 1.00 92.94 284 VAL A O 1
ATOM 2345 N N . LEU A 1 285 ? 55.878 14.930 -104.867 1.00 92.50 285 LEU A N 1
ATOM 2346 C CA . LEU A 1 285 ? 55.756 15.953 -103.824 1.00 92.50 285 LEU A CA 1
ATOM 2347 C C . LEU A 1 285 ? 54.289 16.273 -103.511 1.00 92.50 285 LEU A C 1
ATOM 2349 O O . LEU A 1 285 ? 53.942 16.414 -102.341 1.00 92.50 285 LEU A O 1
ATOM 2353 N N . GLY A 1 286 ? 53.414 16.350 -104.517 1.00 93.94 286 GLY A N 1
ATOM 2354 C CA . GLY A 1 286 ? 51.974 16.529 -104.320 1.00 93.94 286 GLY A CA 1
ATOM 2355 C C . GLY A 1 286 ? 51.361 15.405 -103.481 1.00 93.94 286 GLY A C 1
ATOM 2356 O O . GLY A 1 286 ? 50.687 15.674 -102.489 1.00 93.94 286 GLY A O 1
ATOM 2357 N N . CYS A 1 287 ? 51.660 14.145 -103.809 1.00 92.75 287 CYS A N 1
ATOM 2358 C CA . CYS A 1 287 ? 51.218 12.989 -103.024 1.00 92.75 287 CYS A CA 1
ATOM 2359 C C . CYS A 1 287 ? 51.769 12.990 -101.588 1.00 92.75 287 CYS A C 1
ATOM 2361 O O . CYS A 1 287 ? 51.033 12.647 -100.664 1.00 92.75 287 CYS A O 1
ATOM 2363 N N . PHE A 1 288 ? 53.029 13.394 -101.385 1.00 93.75 288 PHE A N 1
ATOM 2364 C CA . PHE A 1 288 ? 53.625 13.514 -100.051 1.00 93.75 288 PHE A CA 1
ATOM 2365 C C . PHE A 1 288 ? 52.919 14.585 -99.206 1.00 93.75 288 PHE A C 1
ATOM 2367 O O . PHE A 1 288 ? 52.501 14.292 -98.087 1.00 93.75 288 PHE A O 1
ATOM 2374 N N . ASN A 1 289 ? 52.707 15.787 -99.757 1.00 92.06 289 ASN A N 1
ATOM 2375 C CA . ASN A 1 289 ? 51.988 16.864 -99.069 1.00 92.06 289 ASN A CA 1
ATOM 2376 C C . ASN A 1 289 ? 50.548 16.447 -98.725 1.00 92.06 289 ASN A C 1
ATOM 2378 O O . ASN A 1 289 ? 50.135 16.600 -97.582 1.00 92.06 289 ASN A O 1
ATOM 2382 N N . LEU A 1 290 ? 49.813 15.823 -99.655 1.00 95.12 290 LEU A N 1
ATOM 2383 C CA . LEU A 1 290 ? 48.457 15.312 -99.397 1.00 95.12 290 LEU A CA 1
ATOM 2384 C C . LEU A 1 290 ? 48.413 14.225 -98.307 1.00 95.12 290 LEU A C 1
ATOM 2386 O O . LEU A 1 290 ? 47.411 14.092 -97.603 1.00 95.12 290 LEU A O 1
ATOM 2390 N N . ASN A 1 291 ? 49.475 13.426 -98.161 1.00 93.25 291 ASN A N 1
ATOM 2391 C CA . ASN A 1 291 ? 49.571 12.461 -97.069 1.00 93.25 291 ASN A CA 1
ATOM 2392 C C . ASN A 1 291 ? 49.880 13.156 -95.732 1.00 93.25 291 ASN A C 1
ATOM 2394 O O . ASN A 1 291 ? 49.234 12.855 -94.733 1.00 93.25 291 ASN A O 1
ATOM 2398 N N . GLN A 1 292 ? 50.784 14.139 -95.724 1.00 95.62 292 GLN A N 1
ATOM 2399 C CA . GLN A 1 292 ? 51.097 14.939 -94.538 1.00 95.62 292 GLN A CA 1
ATOM 2400 C C . GLN A 1 292 ? 49.896 15.780 -94.064 1.00 95.62 292 GLN A C 1
ATOM 2402 O O . GLN A 1 292 ? 49.642 15.875 -92.866 1.00 95.62 292 GLN A O 1
ATOM 2407 N N . GLU A 1 293 ? 49.107 16.349 -94.979 1.00 94.25 293 GLU A N 1
ATOM 2408 C CA . GLU A 1 293 ? 47.844 17.032 -94.667 1.00 94.25 293 GLU A CA 1
ATOM 2409 C C . GLU A 1 293 ? 46.824 16.080 -94.031 1.00 94.25 293 GLU A C 1
ATOM 2411 O O . GLU A 1 293 ? 46.155 16.452 -93.064 1.00 94.25 293 GLU A O 1
ATOM 2416 N N . ARG A 1 294 ? 46.732 14.835 -94.523 1.00 95.56 294 ARG A N 1
ATOM 2417 C CA . ARG A 1 294 ? 45.876 13.798 -93.928 1.00 95.56 294 ARG A CA 1
ATOM 2418 C C . ARG A 1 294 ? 46.331 13.442 -92.514 1.00 95.56 294 ARG A C 1
ATOM 2420 O O . ARG A 1 294 ? 45.507 13.449 -91.607 1.00 95.56 294 ARG A O 1
ATOM 2427 N N . GLU A 1 295 ? 47.621 13.185 -92.317 1.00 95.19 295 GLU A N 1
ATOM 2428 C CA . GLU A 1 295 ? 48.197 12.865 -91.004 1.00 95.19 295 GLU A CA 1
ATOM 2429 C C . GLU A 1 295 ? 48.011 14.014 -90.003 1.00 95.19 295 GLU A C 1
ATOM 2431 O O . GLU A 1 295 ? 47.582 13.780 -88.873 1.00 95.19 295 GLU A O 1
ATOM 2436 N N . ASN A 1 296 ? 48.233 15.263 -90.429 1.00 95.31 296 ASN A N 1
ATOM 2437 C CA . ASN A 1 296 ? 47.969 16.455 -89.621 1.00 95.31 296 ASN A CA 1
ATOM 2438 C C . ASN A 1 296 ? 46.485 16.584 -89.252 1.00 95.31 296 ASN A C 1
ATOM 2440 O O . ASN A 1 296 ? 46.166 16.914 -88.109 1.00 95.31 296 ASN A O 1
ATOM 2444 N N . LYS A 1 297 ? 45.571 16.304 -90.191 1.00 96.44 297 LYS A N 1
ATOM 2445 C CA . LYS A 1 297 ? 44.127 16.329 -89.936 1.00 96.44 297 LYS A CA 1
ATOM 2446 C C . LYS A 1 297 ? 43.714 15.245 -88.940 1.00 96.44 297 LYS A C 1
ATOM 2448 O O . LYS A 1 297 ? 43.048 15.555 -87.959 1.00 96.44 297 LYS A O 1
ATOM 2453 N N . GLU A 1 298 ? 44.156 14.004 -89.139 1.00 96.75 298 GLU A N 1
ATOM 2454 C CA . GLU A 1 298 ? 43.902 12.913 -88.194 1.00 96.75 298 GLU A CA 1
ATOM 2455 C C . GLU A 1 298 ? 44.477 13.205 -86.802 1.00 96.75 298 GLU A C 1
ATOM 2457 O O . GLU A 1 298 ? 43.882 12.838 -85.791 1.00 96.75 298 GLU A O 1
ATOM 2462 N N . LEU A 1 299 ? 45.654 13.832 -86.730 1.00 97.12 299 LEU A N 1
ATOM 2463 C CA . LEU A 1 299 ? 46.281 14.211 -85.469 1.00 97.12 299 LEU A CA 1
ATOM 2464 C C . LEU A 1 299 ? 45.501 15.335 -84.772 1.00 97.12 299 LEU A C 1
ATOM 2466 O O . LEU A 1 299 ? 45.300 15.264 -83.561 1.00 97.12 299 LEU A O 1
ATOM 2470 N N . LEU A 1 300 ? 45.001 16.323 -85.520 1.00 97.31 300 LEU A N 1
ATOM 2471 C CA . LEU A 1 300 ? 44.126 17.372 -84.996 1.00 97.31 300 LEU A CA 1
ATOM 2472 C C . LEU A 1 300 ? 42.798 16.799 -84.478 1.00 97.31 300 LEU A C 1
ATOM 2474 O O . LEU A 1 300 ? 42.379 17.156 -83.381 1.00 97.31 300 LEU A O 1
ATOM 2478 N N . GLU A 1 301 ? 42.173 15.874 -85.211 1.00 97.12 301 GLU A N 1
ATOM 2479 C CA . GLU A 1 301 ? 40.964 15.162 -84.772 1.00 97.12 301 GLU A CA 1
ATOM 2480 C C . GLU A 1 301 ? 41.227 14.355 -83.486 1.00 97.12 301 GLU A C 1
ATOM 2482 O O . GLU A 1 301 ? 40.436 14.417 -82.542 1.00 97.12 301 GLU A O 1
ATOM 2487 N N . LYS A 1 302 ? 42.376 13.665 -83.390 1.00 97.31 302 LYS A N 1
ATOM 2488 C CA . LYS A 1 302 ? 42.815 12.966 -82.166 1.00 97.31 302 LYS A CA 1
ATOM 2489 C C . LYS A 1 302 ? 43.028 13.943 -81.000 1.00 97.31 302 LYS A C 1
ATOM 2491 O O . LYS A 1 302 ? 42.581 13.648 -79.895 1.00 97.31 302 LYS A O 1
ATOM 2496 N N . PHE A 1 303 ? 43.649 15.104 -81.225 1.00 97.00 303 PHE A N 1
ATOM 2497 C CA . PHE A 1 303 ? 43.824 16.134 -80.193 1.00 97.00 303 PHE A CA 1
ATOM 2498 C C . PHE A 1 303 ? 42.492 16.732 -79.726 1.00 97.00 303 PHE A C 1
ATOM 2500 O O . PHE A 1 303 ? 42.287 16.858 -78.523 1.00 97.00 303 PHE A O 1
ATOM 2507 N N . GLN A 1 304 ? 41.574 17.057 -80.640 1.00 97.69 304 GLN A N 1
ATOM 2508 C CA . GLN A 1 304 ? 40.243 17.575 -80.300 1.00 97.69 304 GLN A CA 1
ATOM 2509 C C . GLN A 1 304 ? 39.429 16.554 -79.497 1.00 97.69 304 GLN A C 1
ATOM 2511 O O . GLN A 1 304 ? 38.823 16.904 -78.487 1.00 97.69 304 GLN A O 1
ATOM 2516 N N . MET A 1 305 ? 39.470 15.280 -79.896 1.00 97.44 305 MET A N 1
ATOM 2517 C CA . MET A 1 305 ? 38.823 14.184 -79.173 1.00 97.44 305 MET A CA 1
ATOM 2518 C C . MET A 1 305 ? 39.411 13.995 -77.766 1.00 97.44 305 MET A C 1
ATOM 2520 O O . MET A 1 305 ? 38.654 13.910 -76.801 1.00 97.44 305 MET A O 1
ATOM 2524 N N . LEU A 1 306 ? 40.742 13.992 -77.620 1.00 96.31 306 LEU A N 1
ATOM 2525 C CA . LEU A 1 306 ? 41.399 13.886 -76.311 1.00 96.31 306 LEU A CA 1
ATOM 2526 C C . LEU A 1 306 ? 41.143 15.111 -75.422 1.00 96.31 306 LEU A C 1
ATOM 2528 O O . LEU A 1 306 ? 40.990 14.958 -74.212 1.00 96.31 306 LEU A O 1
ATOM 2532 N N . HIS A 1 307 ? 41.067 16.310 -76.003 1.00 96.88 307 HIS A N 1
ATOM 2533 C CA . HIS A 1 307 ? 40.744 17.535 -75.274 1.00 96.88 307 HIS A CA 1
ATOM 2534 C C . HIS A 1 307 ? 39.307 17.505 -74.748 1.00 96.88 307 HIS A C 1
ATOM 2536 O O . HIS A 1 307 ? 39.112 17.680 -73.549 1.00 96.88 307 HIS A O 1
ATOM 2542 N N . SER A 1 308 ? 38.335 17.167 -75.603 1.00 97.12 308 SER A N 1
ATOM 2543 C CA . SER A 1 308 ? 36.939 16.994 -75.194 1.00 97.12 308 SER A CA 1
ATOM 2544 C C . SER A 1 308 ? 36.793 15.908 -74.125 1.00 97.12 308 SER A C 1
ATOM 2546 O O . SER A 1 308 ? 36.066 16.111 -73.161 1.00 97.12 308 SER A O 1
ATOM 2548 N N . GLN A 1 309 ? 37.533 14.794 -74.219 1.00 97.69 309 GLN A N 1
ATOM 2549 C CA . GLN A 1 309 ? 37.567 13.786 -73.152 1.00 97.69 309 GLN A CA 1
ATOM 2550 C C . GLN A 1 309 ? 38.144 14.325 -71.835 1.00 97.69 309 GLN A C 1
ATOM 2552 O O . GLN A 1 309 ? 37.663 13.937 -70.773 1.00 97.69 309 GLN A O 1
ATOM 2557 N N . ALA A 1 310 ? 39.158 15.193 -71.877 1.00 96.50 310 ALA A N 1
ATOM 2558 C CA . ALA A 1 310 ? 39.721 15.813 -70.680 1.00 96.50 310 ALA A CA 1
ATOM 2559 C C . ALA A 1 310 ? 38.717 16.764 -70.003 1.00 96.50 310 ALA A C 1
ATOM 2561 O O . ALA A 1 310 ? 38.526 16.655 -68.793 1.00 96.50 310 ALA A O 1
ATOM 2562 N N . GLU A 1 311 ? 38.018 17.603 -70.774 1.00 97.62 311 GLU A N 1
ATOM 2563 C CA . GLU A 1 311 ? 36.918 18.454 -70.283 1.00 97.62 311 GLU A CA 1
ATOM 2564 C C . GLU A 1 311 ? 35.801 17.603 -69.650 1.00 97.62 311 GLU A C 1
ATOM 2566 O O . GLU A 1 311 ? 35.330 17.874 -68.545 1.00 97.62 311 GLU A O 1
ATOM 2571 N N . ASP A 1 312 ? 35.435 16.497 -70.303 1.00 97.75 312 ASP A N 1
ATOM 2572 C CA . ASP A 1 312 ? 34.464 15.516 -69.812 1.00 97.75 312 ASP A CA 1
ATOM 2573 C C . ASP A 1 312 ? 34.863 14.908 -68.454 1.00 97.75 312 ASP A C 1
ATOM 2575 O O . ASP A 1 312 ? 34.001 14.580 -67.635 1.00 97.75 312 ASP A O 1
ATOM 2579 N N . TRP A 1 313 ? 36.163 14.697 -68.220 1.00 97.50 313 TRP A N 1
ATOM 2580 C CA . TRP A 1 313 ? 36.694 14.204 -66.946 1.00 97.50 313 TRP A CA 1
ATOM 2581 C C . TRP A 1 313 ? 36.791 15.301 -65.882 1.00 97.50 313 TRP A C 1
ATOM 2583 O O . TRP A 1 313 ? 36.520 15.013 -64.718 1.00 97.50 313 TRP A O 1
ATOM 2593 N N . GLU A 1 314 ? 37.102 16.541 -66.260 1.00 97.56 314 GLU A N 1
ATOM 2594 C CA . GLU A 1 314 ? 37.105 17.709 -65.369 1.00 97.56 314 GLU A CA 1
ATOM 2595 C C . GLU A 1 314 ? 35.693 18.002 -64.833 1.00 97.56 314 GLU A C 1
ATOM 2597 O O . GLU A 1 314 ? 35.492 18.115 -63.621 1.00 97.56 314 GLU A O 1
ATOM 2602 N N . VAL A 1 315 ? 34.677 17.979 -65.703 1.00 97.81 315 VAL A N 1
ATOM 2603 C CA . VAL A 1 315 ? 33.265 18.111 -65.302 1.00 97.81 315 VAL A CA 1
ATOM 2604 C C . VAL A 1 315 ? 32.844 16.976 -64.360 1.00 97.81 315 VAL A C 1
ATOM 2606 O O . VAL A 1 315 ? 32.205 17.232 -63.337 1.00 97.81 315 VAL A O 1
ATOM 2609 N N . LYS A 1 316 ? 33.232 15.723 -64.646 1.00 98.00 316 LYS A N 1
ATOM 2610 C CA . LYS A 1 316 ? 32.957 14.571 -63.761 1.00 98.00 316 LYS A CA 1
ATOM 2611 C C . LYS A 1 316 ? 33.667 14.698 -62.409 1.00 98.00 316 LYS A C 1
ATOM 2613 O O . LYS A 1 316 ? 33.078 14.336 -61.391 1.00 98.00 316 LYS A O 1
ATOM 2618 N N . ALA A 1 317 ? 34.892 15.225 -62.378 1.00 96.25 317 ALA A N 1
ATOM 2619 C CA . ALA A 1 317 ? 35.628 15.483 -61.143 1.00 96.25 317 ALA A CA 1
ATOM 2620 C C . ALA A 1 317 ? 34.915 16.536 -60.281 1.00 96.25 317 ALA A C 1
ATOM 2622 O O . ALA A 1 317 ? 34.577 16.242 -59.135 1.00 96.25 317 ALA A O 1
ATOM 2623 N N . HIS A 1 318 ? 34.568 17.698 -60.840 1.00 97.44 318 HIS A N 1
ATOM 2624 C CA . HIS A 1 318 ? 33.821 18.730 -60.111 1.00 97.44 318 HIS A CA 1
ATOM 2625 C C . HIS A 1 318 ? 32.423 18.268 -59.671 1.00 97.44 318 HIS A C 1
ATOM 2627 O O . HIS A 1 318 ? 31.974 18.598 -58.571 1.00 97.44 318 HIS A O 1
ATOM 2633 N N . GLN A 1 319 ? 31.737 17.447 -60.474 1.00 97.50 319 GLN A N 1
ATOM 2634 C CA . GLN A 1 319 ? 30.471 16.834 -60.065 1.00 97.50 319 GLN A CA 1
ATOM 2635 C C . GLN A 1 319 ? 30.660 15.914 -58.845 1.00 97.50 319 GLN A C 1
ATOM 2637 O O . GLN A 1 319 ? 29.866 15.976 -57.902 1.00 97.50 319 GLN A O 1
ATOM 2642 N N . ALA A 1 320 ? 31.720 15.101 -58.827 1.00 95.56 320 ALA A N 1
ATOM 2643 C CA . ALA A 1 320 ? 32.055 14.240 -57.693 1.00 95.56 320 ALA A CA 1
ATOM 2644 C C . ALA A 1 320 ? 32.482 15.042 -56.446 1.00 95.56 320 ALA A C 1
ATOM 2646 O O . ALA A 1 320 ? 32.102 14.684 -55.331 1.00 95.56 320 ALA A O 1
ATOM 2647 N N . GLU A 1 321 ? 33.203 16.156 -56.604 1.00 96.44 321 GLU A N 1
ATOM 2648 C CA . GLU A 1 321 ? 33.547 17.082 -55.512 1.00 96.44 321 GLU A CA 1
ATOM 2649 C C . GLU A 1 321 ? 32.303 17.742 -54.897 1.00 96.44 321 GLU A C 1
ATOM 2651 O O . GLU A 1 321 ? 32.188 17.839 -53.668 1.00 96.44 321 GLU A O 1
ATOM 2656 N N . GLY A 1 322 ? 31.339 18.141 -55.734 1.00 96.81 322 GLY A N 1
ATOM 2657 C CA . GLY A 1 322 ? 30.040 18.656 -55.301 1.00 96.81 322 GLY A CA 1
ATOM 2658 C C . GLY A 1 322 ? 29.234 17.612 -54.524 1.00 96.81 322 GLY A C 1
ATOM 2659 O O . GLY A 1 322 ? 28.760 17.891 -53.422 1.00 96.81 322 GLY A O 1
ATOM 2660 N N . GLN A 1 323 ? 29.147 16.380 -55.039 1.00 97.81 323 GLN A N 1
ATOM 2661 C CA . GLN A 1 323 ? 28.487 15.261 -54.353 1.00 97.81 323 GLN A CA 1
ATOM 2662 C C . GLN A 1 323 ? 29.167 14.917 -53.019 1.00 97.81 323 GLN A C 1
ATOM 2664 O O . GLN A 1 323 ? 28.492 14.800 -51.998 1.00 97.81 323 GLN A O 1
ATOM 2669 N N . SER A 1 324 ? 30.500 14.830 -52.997 1.00 96.00 324 SER A N 1
ATOM 2670 C CA . SER A 1 324 ? 31.293 14.612 -51.779 1.00 96.00 324 SER A CA 1
ATOM 2671 C C . SER A 1 324 ? 31.049 15.710 -50.738 1.00 96.00 324 SER A C 1
ATOM 2673 O O . SER A 1 324 ? 30.897 15.436 -49.545 1.00 96.00 324 SER A O 1
ATOM 2675 N N . SER A 1 325 ? 30.934 16.963 -51.185 1.00 97.69 325 SER A N 1
ATOM 2676 C CA . SER A 1 325 ? 30.608 18.094 -50.315 1.00 97.69 325 SER A CA 1
ATOM 2677 C C . SER A 1 325 ? 29.185 18.018 -49.750 1.00 97.69 325 SER A C 1
ATOM 2679 O O . SER A 1 325 ? 29.019 18.299 -48.563 1.00 97.69 325 SER A O 1
ATOM 2681 N N . SER A 1 326 ? 28.191 17.586 -50.539 1.00 97.88 326 SER A N 1
ATOM 2682 C CA . SER A 1 326 ? 26.812 17.354 -50.064 1.00 97.88 326 SER A CA 1
ATOM 2683 C C . SER A 1 326 ? 26.768 16.259 -48.999 1.00 97.88 326 SER A C 1
ATOM 2685 O O . SER A 1 326 ? 26.361 16.514 -47.867 1.00 97.88 326 SER A O 1
ATOM 2687 N N . VAL A 1 327 ? 27.311 15.075 -49.309 1.00 97.44 327 VAL A N 1
ATOM 2688 C CA . VAL A 1 327 ? 27.337 13.923 -48.390 1.00 97.44 327 VAL A CA 1
ATOM 2689 C C . VAL A 1 327 ? 28.070 14.262 -47.088 1.00 97.44 327 VAL A C 1
ATOM 2691 O O . VAL A 1 327 ? 27.652 13.843 -46.010 1.00 97.44 327 VAL A O 1
ATOM 2694 N N . ARG A 1 328 ? 29.138 15.069 -47.145 1.00 98.25 328 ARG A N 1
ATOM 2695 C CA . ARG A 1 328 ? 29.843 15.550 -45.946 1.00 98.25 328 ARG A CA 1
ATOM 2696 C C . ARG A 1 328 ? 28.976 16.470 -45.079 1.00 98.25 328 ARG A C 1
ATOM 2698 O O . ARG A 1 328 ? 29.073 16.392 -43.856 1.00 98.25 328 ARG A O 1
ATOM 2705 N N . LEU A 1 329 ? 28.159 17.342 -45.674 1.00 98.00 329 LEU A N 1
ATOM 2706 C CA . LEU A 1 329 ? 27.236 18.209 -44.931 1.00 98.00 329 LEU A CA 1
ATOM 2707 C C . LEU A 1 329 ? 26.070 17.411 -44.333 1.00 98.00 329 LEU A C 1
ATOM 2709 O O . LEU A 1 329 ? 25.747 17.599 -43.161 1.00 98.00 329 LEU A O 1
ATOM 2713 N N . GLU A 1 330 ? 25.504 16.470 -45.088 1.00 97.31 330 GLU A N 1
ATOM 2714 C CA . GLU A 1 330 ? 24.478 15.535 -44.608 1.00 97.31 330 GLU A CA 1
ATOM 2715 C C . GLU A 1 330 ? 24.994 14.702 -43.424 1.00 97.31 330 GLU A C 1
ATOM 2717 O O . GLU A 1 330 ? 24.333 14.621 -42.389 1.00 97.31 330 GLU A O 1
ATOM 2722 N N . LEU A 1 331 ? 26.218 14.166 -43.514 1.00 97.12 331 LEU A N 1
ATOM 2723 C CA . LEU A 1 331 ? 26.856 13.417 -42.428 1.00 97.12 331 LEU A CA 1
ATOM 2724 C C . LEU A 1 331 ? 27.069 14.271 -41.168 1.00 97.12 331 LEU A C 1
ATOM 2726 O O . LEU A 1 331 ? 26.858 13.781 -40.060 1.00 97.12 331 LEU A O 1
ATOM 2730 N N . LEU A 1 332 ? 27.462 15.542 -41.317 1.00 98.12 332 LEU A N 1
ATOM 2731 C CA . LEU A 1 332 ? 27.584 16.471 -40.188 1.00 98.12 332 LEU A CA 1
ATOM 2732 C C . LEU A 1 332 ? 26.219 16.760 -39.545 1.00 98.12 332 LEU A C 1
ATOM 2734 O O . LEU A 1 332 ? 26.122 16.762 -38.318 1.00 98.12 332 LEU A O 1
ATOM 2738 N N . SER A 1 333 ? 25.168 16.939 -40.351 1.00 97.69 333 SER A N 1
ATOM 2739 C CA . SER A 1 333 ? 23.794 17.113 -39.863 1.00 97.69 333 SER A CA 1
ATOM 2740 C C . SER A 1 333 ? 23.334 15.891 -39.060 1.00 97.69 333 SER A C 1
ATOM 2742 O O . SER A 1 333 ? 22.947 16.023 -37.897 1.00 97.69 333 SER A O 1
ATOM 2744 N N . VAL A 1 334 ? 23.473 14.688 -39.627 1.00 97.75 334 VAL A N 1
ATOM 2745 C CA . VAL A 1 334 ? 23.124 13.425 -38.955 1.00 97.75 334 VAL A CA 1
ATOM 2746 C C . VAL A 1 334 ? 23.962 13.210 -37.690 1.00 97.75 334 VAL A C 1
ATOM 2748 O O . VAL A 1 334 ? 23.436 12.723 -36.691 1.00 97.75 334 VAL A O 1
ATOM 2751 N N . ASP A 1 335 ? 25.240 13.610 -37.658 1.00 98.00 335 ASP A N 1
ATOM 2752 C CA . ASP A 1 335 ? 26.038 13.516 -36.429 1.00 98.00 335 ASP A CA 1
ATOM 2753 C C . ASP A 1 335 ? 25.567 14.480 -35.328 1.00 98.00 335 ASP A C 1
ATOM 2755 O O . ASP A 1 335 ? 25.598 14.115 -34.150 1.00 98.00 335 ASP A O 1
ATOM 2759 N N . THR A 1 336 ? 25.098 15.684 -35.681 1.00 98.31 336 THR A N 1
ATOM 2760 C CA . THR A 1 336 ? 24.491 16.601 -34.698 1.00 98.31 336 THR A CA 1
ATOM 2761 C C . THR A 1 336 ? 23.178 16.054 -34.139 1.00 98.31 336 THR A C 1
ATOM 2763 O O . THR A 1 336 ? 23.022 16.004 -32.920 1.00 98.31 336 THR A O 1
ATOM 2766 N N . GLU A 1 337 ? 22.289 15.537 -34.991 1.00 98.06 337 GLU A N 1
ATOM 2767 C CA . GLU A 1 337 ? 21.034 14.903 -34.568 1.00 98.06 337 GLU A CA 1
ATOM 2768 C C . GLU A 1 337 ? 21.294 13.679 -33.674 1.00 98.06 337 GLU A C 1
ATOM 2770 O O . GLU A 1 337 ? 20.747 13.573 -32.576 1.00 98.06 337 GLU A O 1
ATOM 2775 N N . ARG A 1 338 ? 22.223 12.801 -34.076 1.00 97.50 338 ARG A N 1
ATOM 2776 C CA . ARG A 1 338 ? 22.682 11.644 -33.287 1.00 97.50 338 ARG A CA 1
ATOM 2777 C C . ARG A 1 338 ? 23.193 12.042 -31.899 1.00 97.50 338 ARG A C 1
ATOM 2779 O O . ARG A 1 338 ? 23.050 11.266 -30.953 1.00 97.50 338 ARG A O 1
ATOM 2786 N N . ARG A 1 339 ? 23.822 13.214 -31.767 1.00 98.38 339 ARG A N 1
ATOM 2787 C CA . ARG A 1 339 ? 24.333 13.724 -30.485 1.00 98.38 339 ARG A CA 1
ATOM 2788 C C . ARG A 1 339 ? 23.193 14.186 -29.580 1.00 98.38 339 ARG A C 1
ATOM 2790 O O . ARG A 1 339 ? 23.130 13.726 -28.446 1.00 98.38 339 ARG A O 1
ATOM 2797 N N . HIS A 1 340 ? 22.245 14.955 -30.111 1.00 98.50 340 HIS A N 1
ATOM 2798 C CA . HIS A 1 340 ? 21.053 15.381 -29.371 1.00 98.50 340 HIS A CA 1
ATOM 2799 C C . HIS A 1 340 ? 20.140 14.214 -28.975 1.00 98.50 340 HIS A C 1
ATOM 2801 O O . HIS A 1 340 ? 19.618 14.186 -27.862 1.00 98.50 340 HIS A O 1
ATOM 2807 N N . LEU A 1 341 ? 19.992 13.203 -29.836 1.00 98.00 341 LEU A N 1
ATOM 2808 C CA . LEU A 1 341 ? 19.271 11.977 -29.488 1.00 98.00 341 LEU A CA 1
ATOM 2809 C C . LEU A 1 341 ? 19.965 11.207 -28.355 1.00 98.00 341 LEU A C 1
ATOM 2811 O O . LEU A 1 341 ? 19.280 10.705 -27.467 1.00 98.00 341 LEU A O 1
ATOM 2815 N N . ARG A 1 342 ? 21.306 11.159 -28.329 1.00 98.31 342 ARG A N 1
ATOM 2816 C CA . ARG A 1 342 ? 22.052 10.575 -27.202 1.00 98.31 342 ARG A CA 1
ATOM 2817 C C . ARG A 1 342 ? 21.828 11.362 -25.912 1.00 98.31 342 ARG A C 1
ATOM 2819 O O . ARG A 1 342 ? 21.472 10.759 -24.910 1.00 98.31 342 ARG A O 1
ATOM 2826 N N . GLU A 1 343 ? 21.969 12.686 -25.950 1.00 98.31 343 GLU A N 1
ATOM 2827 C CA . GLU A 1 343 ? 21.710 13.570 -24.802 1.00 98.31 343 GLU A CA 1
ATOM 2828 C C . GLU A 1 343 ? 20.284 13.369 -24.254 1.00 98.31 343 GLU A C 1
ATOM 2830 O O . GLU A 1 343 ? 20.082 13.282 -23.043 1.00 98.31 343 GLU A O 1
ATOM 2835 N N . ARG A 1 344 ? 19.286 13.211 -25.137 1.00 98.44 344 ARG A N 1
ATOM 2836 C CA . ARG A 1 344 ? 17.898 12.929 -24.743 1.00 98.44 344 ARG A CA 1
ATOM 2837 C C . ARG A 1 344 ? 17.723 11.546 -24.112 1.00 98.44 344 ARG A C 1
ATOM 2839 O O . ARG A 1 344 ? 16.961 11.436 -23.154 1.00 98.44 344 ARG A O 1
ATOM 2846 N N . VAL A 1 345 ? 18.412 10.517 -24.612 1.00 98.12 345 VAL A N 1
ATOM 2847 C CA . VAL A 1 345 ? 18.423 9.177 -23.998 1.00 98.12 345 VAL A CA 1
ATOM 2848 C C . VAL A 1 345 ? 19.072 9.225 -22.613 1.00 98.12 345 VAL A C 1
ATOM 2850 O O . VAL A 1 345 ? 18.457 8.766 -21.660 1.00 98.12 345 VAL A O 1
ATOM 2853 N N . GLU A 1 346 ? 20.231 9.871 -22.463 1.00 98.38 346 GLU A N 1
ATOM 2854 C CA . GLU A 1 346 ? 20.922 10.016 -21.170 1.00 98.38 346 GLU A CA 1
ATOM 2855 C C . GLU A 1 346 ? 20.088 10.781 -20.122 1.00 98.38 346 GLU A C 1
ATOM 2857 O O . GLU A 1 346 ? 20.224 10.539 -18.921 1.00 98.38 346 GLU A O 1
ATOM 2862 N N . LEU A 1 347 ? 19.227 11.715 -20.546 1.00 98.50 347 LEU A N 1
ATOM 2863 C CA . LEU A 1 347 ? 18.260 12.381 -19.663 1.00 98.50 347 LEU A CA 1
ATOM 2864 C C . LEU A 1 347 ? 17.117 11.441 -19.253 1.00 98.50 347 LEU A C 1
ATOM 2866 O O . LEU A 1 347 ? 16.823 11.334 -18.066 1.00 98.50 347 LEU A O 1
ATOM 2870 N N . LEU A 1 348 ? 16.521 10.716 -20.205 1.00 97.81 348 LEU A N 1
ATOM 2871 C CA . LEU A 1 348 ? 15.458 9.742 -19.923 1.00 97.81 348 LEU A CA 1
ATOM 2872 C C . LEU A 1 348 ? 15.949 8.593 -19.023 1.00 97.81 348 LEU A C 1
ATOM 2874 O O . LEU A 1 348 ? 15.216 8.141 -18.149 1.00 97.81 348 LEU A O 1
ATOM 2878 N N . GLU A 1 349 ? 17.193 8.142 -19.186 1.00 98.19 349 GLU A N 1
ATOM 2879 C CA . GLU A 1 349 ? 17.816 7.137 -18.316 1.00 98.19 349 GLU A CA 1
ATOM 2880 C C . GLU A 1 349 ? 17.962 7.638 -16.868 1.00 98.19 349 GLU A C 1
ATOM 2882 O O . GLU A 1 349 ? 17.723 6.874 -15.930 1.00 98.19 349 GLU A O 1
ATOM 2887 N N . LYS A 1 350 ? 18.280 8.927 -16.665 1.00 98.44 350 LYS A N 1
ATOM 2888 C CA . LYS A 1 350 ? 18.315 9.555 -15.331 1.00 98.44 350 LYS A CA 1
ATOM 2889 C C . LYS A 1 350 ? 16.918 9.671 -14.722 1.00 98.44 350 LYS A C 1
ATOM 2891 O O . LYS A 1 350 ? 16.737 9.243 -13.587 1.00 98.44 350 LYS A O 1
ATOM 2896 N N . GLU A 1 351 ? 15.934 10.154 -15.484 1.00 98.38 351 GLU A N 1
ATOM 2897 C CA . GLU A 1 351 ? 14.525 10.226 -15.057 1.00 98.38 351 GLU A CA 1
ATOM 2898 C C . GLU A 1 351 ? 14.007 8.835 -14.624 1.00 98.38 351 GLU A C 1
ATOM 2900 O O . GLU A 1 351 ? 13.426 8.682 -13.549 1.00 98.38 351 GLU A O 1
ATOM 2905 N N . ILE A 1 352 ? 14.290 7.784 -15.406 1.00 98.06 352 ILE A N 1
ATOM 2906 C CA . ILE A 1 352 ? 13.945 6.394 -15.062 1.00 98.06 352 ILE A CA 1
ATOM 2907 C C . ILE A 1 352 ? 14.639 5.949 -13.765 1.00 98.06 352 ILE A C 1
ATOM 2909 O O . ILE A 1 352 ? 14.001 5.331 -12.910 1.00 98.06 352 ILE A O 1
ATOM 2913 N N . GLN A 1 353 ? 15.924 6.264 -13.585 1.00 98.69 353 GLN A N 1
ATOM 2914 C CA . GLN A 1 353 ? 16.670 5.887 -12.383 1.00 98.69 353 GLN A CA 1
ATOM 2915 C C . GLN A 1 353 ? 16.154 6.602 -11.121 1.00 98.69 353 GLN A C 1
ATOM 2917 O O . GLN A 1 353 ? 16.065 5.980 -10.060 1.00 98.69 353 GLN A O 1
ATOM 2922 N N . GLU A 1 354 ? 15.764 7.874 -11.230 1.00 98.25 354 GLU A N 1
ATOM 2923 C CA . GLU A 1 354 ? 15.114 8.632 -10.154 1.00 98.25 354 GLU A CA 1
ATOM 2924 C C . GLU A 1 354 ? 13.747 8.030 -9.794 1.00 98.25 354 GLU A C 1
ATOM 2926 O O . GLU A 1 354 ? 13.461 7.803 -8.614 1.00 98.25 354 GLU A O 1
ATOM 2931 N N . HIS A 1 355 ? 12.935 7.665 -10.794 1.00 98.31 355 HIS A N 1
ATOM 2932 C CA . HIS A 1 355 ? 11.664 6.971 -10.575 1.00 98.31 355 HIS A CA 1
ATOM 2933 C C . HIS A 1 355 ? 11.834 5.598 -9.905 1.00 98.31 355 HIS A C 1
ATOM 2935 O O . HIS A 1 355 ? 11.035 5.254 -9.033 1.00 98.31 355 HIS A O 1
ATOM 2941 N N . ILE A 1 356 ? 12.878 4.831 -10.242 1.00 98.06 356 ILE A N 1
ATOM 2942 C CA . ILE A 1 356 ? 13.194 3.554 -9.575 1.00 98.06 356 ILE A CA 1
ATOM 2943 C C . ILE A 1 356 ? 13.520 3.775 -8.090 1.00 98.06 356 ILE A C 1
ATOM 2945 O O . ILE A 1 356 ? 13.007 3.050 -7.237 1.00 98.06 356 ILE A O 1
ATOM 2949 N N . ILE A 1 357 ? 14.326 4.790 -7.762 1.00 98.00 357 ILE A N 1
ATOM 2950 C CA . ILE A 1 357 ? 14.683 5.118 -6.370 1.00 98.00 357 ILE A CA 1
ATOM 2951 C C . ILE A 1 357 ? 13.441 5.566 -5.583 1.00 98.00 357 ILE A C 1
ATOM 2953 O O . ILE A 1 357 ? 13.219 5.108 -4.459 1.00 98.00 357 ILE A O 1
ATOM 2957 N N . ALA A 1 358 ? 12.591 6.408 -6.179 1.00 97.75 358 ALA A N 1
ATOM 2958 C CA . ALA A 1 358 ? 11.325 6.818 -5.574 1.00 97.75 358 ALA A CA 1
ATOM 2959 C C . ALA A 1 358 ? 10.388 5.619 -5.332 1.00 97.75 358 ALA A C 1
ATOM 2961 O O . ALA A 1 358 ? 9.794 5.507 -4.259 1.00 97.75 358 ALA A O 1
ATOM 2962 N N . HIS A 1 359 ? 10.304 4.683 -6.283 1.00 97.94 359 HIS A N 1
ATOM 2963 C CA . HIS A 1 359 ? 9.503 3.466 -6.145 1.00 97.94 359 HIS A CA 1
ATOM 2964 C C . HIS A 1 359 ? 9.975 2.594 -4.973 1.00 97.94 359 HIS A C 1
ATOM 2966 O O . HIS A 1 359 ? 9.169 2.258 -4.109 1.00 97.94 359 HIS A O 1
ATOM 2972 N N . GLN A 1 360 ? 11.282 2.330 -4.865 1.00 98.56 360 GLN A N 1
ATOM 2973 C CA . GLN A 1 360 ? 11.874 1.575 -3.748 1.00 98.56 360 GLN A CA 1
ATOM 2974 C C . GLN A 1 360 ? 11.608 2.237 -2.382 1.00 98.56 360 GLN A C 1
ATOM 2976 O O . GLN A 1 360 ? 11.374 1.556 -1.375 1.00 98.56 360 GLN A O 1
ATOM 2981 N N . ALA A 1 361 ? 11.597 3.574 -2.332 1.00 98.19 361 ALA A N 1
ATOM 2982 C CA . ALA A 1 361 ? 11.234 4.321 -1.130 1.00 98.19 361 ALA A CA 1
ATOM 2983 C C . ALA A 1 361 ? 9.744 4.163 -0.769 1.00 98.19 361 ALA A C 1
ATOM 2985 O O . ALA A 1 361 ? 9.417 4.053 0.416 1.00 98.19 361 ALA A O 1
ATOM 2986 N N . TYR A 1 362 ? 8.841 4.112 -1.755 1.00 97.94 362 TYR A N 1
ATOM 2987 C CA . TYR A 1 362 ? 7.419 3.834 -1.526 1.00 97.94 362 TYR A CA 1
ATOM 2988 C C . TYR A 1 362 ? 7.165 2.375 -1.118 1.00 97.94 362 TYR A C 1
ATOM 2990 O O . TYR A 1 362 ? 6.439 2.149 -0.153 1.00 97.94 362 TYR A O 1
ATOM 2998 N N . GLU A 1 363 ? 7.808 1.388 -1.750 1.00 98.56 363 GLU A N 1
ATOM 2999 C CA . GLU A 1 363 ? 7.730 -0.029 -1.345 1.00 98.56 363 GLU A CA 1
ATOM 3000 C C . GLU A 1 363 ? 8.176 -0.231 0.114 1.00 98.56 363 GLU A C 1
ATOM 3002 O O . GLU A 1 363 ? 7.531 -0.947 0.889 1.00 98.56 363 GLU A O 1
ATOM 3007 N N . SER A 1 364 ? 9.245 0.462 0.523 1.00 98.12 364 SER A N 1
ATOM 3008 C CA . SER A 1 364 ? 9.745 0.453 1.904 1.00 98.12 364 SER A CA 1
ATOM 3009 C C . SER A 1 364 ? 8.743 1.068 2.891 1.00 98.12 364 SER A C 1
ATOM 3011 O O . SER A 1 364 ? 8.525 0.527 3.980 1.00 98.12 364 SER A O 1
ATOM 3013 N N . GLN A 1 365 ? 8.088 2.173 2.513 1.00 98.56 365 GLN A N 1
ATOM 3014 C CA . GLN A 1 365 ? 7.036 2.804 3.318 1.00 98.56 365 GLN A CA 1
ATOM 3015 C C . GLN A 1 365 ? 5.798 1.910 3.443 1.00 98.56 365 GLN A C 1
ATOM 3017 O O . GLN A 1 365 ? 5.323 1.696 4.558 1.00 98.56 365 GLN A O 1
ATOM 3022 N N . ILE A 1 366 ? 5.325 1.322 2.340 1.00 98.19 366 ILE A N 1
ATOM 3023 C CA . ILE A 1 366 ? 4.192 0.383 2.321 1.00 98.19 366 ILE A CA 1
ATOM 3024 C C . ILE A 1 366 ? 4.488 -0.826 3.217 1.00 98.19 366 ILE A C 1
ATOM 3026 O O . ILE A 1 366 ? 3.657 -1.194 4.045 1.00 98.19 366 ILE A O 1
ATOM 3030 N N . SER A 1 367 ? 5.696 -1.389 3.136 1.00 98.44 367 SER A N 1
ATOM 3031 C CA . SER A 1 367 ? 6.129 -2.511 3.984 1.00 98.44 367 SER A CA 1
ATOM 3032 C C . SER A 1 367 ? 6.142 -2.150 5.478 1.00 98.44 367 SER A C 1
ATOM 3034 O O . SER A 1 367 ? 5.730 -2.948 6.324 1.00 98.44 367 SER A O 1
ATOM 3036 N N . SER A 1 368 ? 6.570 -0.929 5.817 1.00 98.44 368 SER A N 1
ATOM 3037 C CA . SER A 1 368 ? 6.524 -0.398 7.186 1.00 98.44 368 SER A CA 1
ATOM 3038 C C . SER A 1 368 ? 5.084 -0.199 7.677 1.00 98.44 368 SER A C 1
ATOM 3040 O O . SER A 1 368 ? 4.733 -0.639 8.775 1.00 98.44 368 SER A O 1
ATOM 3042 N N . MET A 1 369 ? 4.220 0.393 6.845 1.00 98.12 369 MET A N 1
ATOM 3043 C CA . MET A 1 369 ? 2.800 0.592 7.146 1.00 98.12 369 MET A CA 1
ATOM 3044 C C . MET A 1 369 ? 2.070 -0.738 7.342 1.00 98.12 369 MET A C 1
ATOM 3046 O O . MET A 1 369 ? 1.381 -0.889 8.346 1.00 98.12 369 MET A O 1
ATOM 3050 N N . ALA A 1 370 ? 2.285 -1.727 6.471 1.00 98.19 370 ALA A N 1
ATOM 3051 C CA . ALA A 1 370 ? 1.710 -3.065 6.602 1.00 98.19 370 ALA A CA 1
ATOM 3052 C C . ALA A 1 370 ? 2.134 -3.749 7.915 1.00 98.19 370 ALA A C 1
ATOM 3054 O O . ALA A 1 370 ? 1.299 -4.305 8.628 1.00 98.19 370 ALA A O 1
ATOM 3055 N N . LYS A 1 371 ? 3.415 -3.640 8.299 1.00 98.56 371 LYS A N 1
ATOM 3056 C CA . LYS A 1 371 ? 3.917 -4.170 9.579 1.00 98.56 371 LYS A CA 1
ATOM 3057 C C . LYS A 1 371 ? 3.306 -3.465 10.795 1.00 98.56 371 LYS A C 1
ATOM 3059 O O . LYS A 1 371 ? 3.090 -4.106 11.821 1.00 98.56 371 LYS A O 1
ATOM 3064 N N . ASN A 1 372 ? 3.048 -2.162 10.710 1.00 98.31 372 ASN A N 1
ATOM 3065 C CA . ASN A 1 372 ? 2.400 -1.412 11.788 1.00 98.31 372 ASN A CA 1
ATOM 3066 C C . ASN A 1 372 ? 0.893 -1.699 11.860 1.00 98.31 372 ASN A C 1
ATOM 3068 O O . ASN A 1 372 ? 0.367 -1.847 12.958 1.00 98.31 372 ASN A O 1
ATOM 3072 N N . MET A 1 373 ? 0.226 -1.863 10.716 1.00 98.31 373 MET A N 1
ATOM 3073 C CA . MET A 1 373 ? -1.177 -2.269 10.630 1.00 98.31 373 MET A CA 1
ATOM 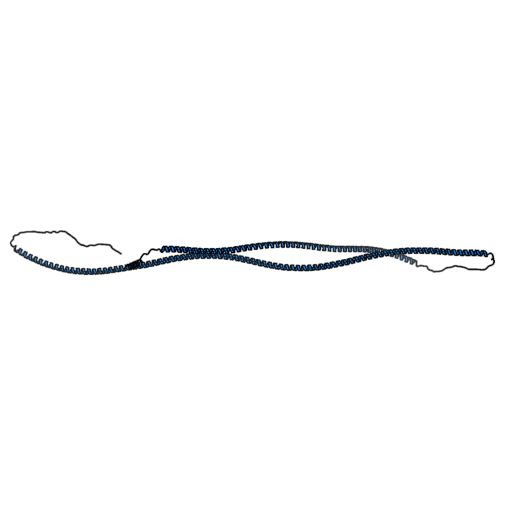3074 C C . MET A 1 373 ? -1.389 -3.648 11.266 1.00 98.31 373 MET A C 1
ATOM 3076 O O . MET A 1 373 ? -2.193 -3.760 12.183 1.00 98.31 373 MET A O 1
ATOM 3080 N N . ALA A 1 374 ? -0.574 -4.646 10.908 1.00 98.25 374 ALA A N 1
ATOM 3081 C CA . ALA A 1 374 ? -0.641 -5.987 11.498 1.00 98.25 374 ALA A CA 1
ATOM 3082 C C . ALA A 1 374 ? -0.433 -5.994 13.029 1.00 98.25 374 ALA A C 1
ATOM 3084 O O . ALA A 1 374 ? -1.058 -6.776 13.742 1.00 98.25 374 ALA A O 1
ATOM 3085 N N . LYS A 1 375 ? 0.414 -5.101 13.567 1.00 98.50 375 LYS A N 1
ATOM 3086 C CA . LYS A 1 375 ? 0.553 -4.922 15.026 1.00 98.50 375 LYS A CA 1
ATOM 3087 C C . LYS A 1 375 ? -0.709 -4.338 15.661 1.00 98.50 375 LYS A C 1
ATOM 3089 O O . LYS A 1 375 ? -1.112 -4.803 16.719 1.00 98.50 375 LYS A O 1
ATOM 3094 N N . LEU A 1 376 ? -1.312 -3.323 15.039 1.00 98.12 376 LEU A N 1
ATOM 3095 C CA . LEU A 1 376 ? -2.540 -2.695 15.538 1.00 98.12 376 LEU A CA 1
ATOM 3096 C C . LEU A 1 376 ? -3.736 -3.654 15.467 1.00 98.12 376 LEU A C 1
ATOM 3098 O O . LEU A 1 376 ? -4.555 -3.668 16.382 1.00 98.12 376 LEU A O 1
ATOM 3102 N N . GLU A 1 377 ? -3.815 -4.484 14.426 1.00 98.62 377 GLU A N 1
ATOM 3103 C CA . GLU A 1 377 ? -4.801 -5.563 14.302 1.00 98.62 377 GLU A CA 1
ATOM 3104 C C . GLU A 1 377 ? -4.643 -6.608 15.415 1.00 98.62 377 GLU A C 1
ATOM 3106 O O . GLU A 1 377 ? -5.640 -7.017 16.012 1.00 98.62 377 GLU A O 1
ATOM 3111 N N . GLU A 1 378 ? -3.406 -6.990 15.746 1.00 98.50 378 GLU A N 1
ATOM 3112 C CA . GLU A 1 378 ? -3.119 -7.919 16.841 1.00 98.50 378 GLU A CA 1
ATOM 3113 C C . GLU A 1 378 ? -3.455 -7.323 18.217 1.00 98.50 378 GLU A C 1
ATOM 3115 O O . GLU A 1 378 ? -4.135 -7.973 19.009 1.00 98.50 378 GLU A O 1
ATOM 3120 N N . SER A 1 379 ? -3.079 -6.069 18.491 1.00 98.44 379 SER A N 1
ATOM 3121 C CA . SER A 1 379 ? -3.489 -5.380 19.725 1.00 98.44 379 SER A CA 1
ATOM 3122 C C . SER A 1 379 ? -5.014 -5.248 19.825 1.00 98.44 379 SER A C 1
ATOM 3124 O O . SER A 1 379 ? -5.587 -5.514 20.876 1.00 98.44 379 SER A O 1
ATOM 3126 N N . LEU A 1 380 ? -5.704 -4.927 18.724 1.00 98.25 380 LEU A N 1
ATOM 3127 C CA . LEU A 1 380 ? -7.170 -4.886 18.684 1.00 98.25 380 LEU A CA 1
ATOM 3128 C C . LEU A 1 380 ? -7.806 -6.268 18.918 1.00 98.25 380 LEU A C 1
ATOM 3130 O O . LEU A 1 380 ? -8.924 -6.349 19.429 1.00 98.25 380 LEU A O 1
ATOM 3134 N N . ARG A 1 381 ? -7.133 -7.356 18.526 1.00 98.62 381 ARG A N 1
ATOM 3135 C CA . ARG A 1 381 ? -7.573 -8.730 18.804 1.00 98.62 381 ARG A CA 1
ATOM 3136 C C . ARG A 1 381 ? -7.452 -9.054 20.294 1.00 98.62 381 ARG A C 1
ATOM 3138 O O . ARG A 1 381 ? -8.425 -9.544 20.860 1.00 98.62 381 ARG A O 1
ATOM 3145 N N . GLN A 1 382 ? -6.325 -8.709 20.914 1.00 98.50 382 GLN A N 1
ATOM 3146 C CA . GLN A 1 382 ? -6.073 -8.899 22.348 1.00 98.50 382 GLN A CA 1
ATOM 3147 C C . GLN A 1 382 ? -7.081 -8.111 23.203 1.00 98.50 382 GLN A C 1
ATOM 3149 O O . GLN A 1 382 ? -7.788 -8.700 24.013 1.00 98.50 382 GLN A O 1
ATOM 3154 N N . GLU A 1 383 ? -7.286 -6.823 22.916 1.00 98.06 383 GLU A N 1
ATOM 3155 C CA . GLU A 1 383 ? -8.296 -5.976 23.580 1.00 98.06 383 GLU A CA 1
ATOM 3156 C C . GLU A 1 383 ? -9.732 -6.529 23.457 1.00 98.06 383 GLU A C 1
ATOM 3158 O O . GLU A 1 383 ? -10.549 -6.415 24.374 1.00 98.06 383 GLU A O 1
ATOM 3163 N N . LYS A 1 384 ? -10.077 -7.163 22.325 1.00 98.19 384 LYS A N 1
ATOM 3164 C CA . LYS A 1 384 ? -11.382 -7.830 22.151 1.00 98.19 384 LYS A CA 1
ATOM 3165 C C . LYS A 1 384 ? -11.508 -9.093 23.003 1.00 98.19 384 LYS A C 1
ATOM 3167 O O . LYS A 1 384 ? -12.600 -9.356 23.509 1.00 98.19 384 LYS A O 1
ATOM 3172 N N . GLU A 1 385 ? -10.430 -9.858 23.147 1.00 98.44 385 GLU A N 1
ATOM 3173 C CA . GLU A 1 385 ? -10.379 -11.055 23.988 1.00 98.44 385 GLU A CA 1
ATOM 3174 C C . GLU A 1 385 ? -10.483 -10.678 25.474 1.00 98.44 385 GLU A C 1
ATOM 3176 O O . GLU A 1 385 ? -11.382 -11.169 26.160 1.00 98.44 385 GLU A O 1
ATOM 3181 N N . GLU A 1 386 ? -9.694 -9.705 25.937 1.00 98.44 386 GLU A N 1
ATOM 3182 C CA . GLU A 1 386 ? -9.771 -9.159 27.299 1.00 98.44 386 GLU A CA 1
ATOM 3183 C C . GLU A 1 386 ? -11.162 -8.592 27.610 1.00 98.44 386 GLU A C 1
ATOM 3185 O O . GLU A 1 386 ? -11.774 -8.954 28.618 1.00 98.44 386 GLU A O 1
ATOM 3190 N N . LYS A 1 387 ? -11.741 -7.795 26.699 1.00 98.50 387 LYS A N 1
ATOM 3191 C CA . LYS A 1 387 ? -13.128 -7.324 26.819 1.00 98.50 387 LYS A CA 1
ATOM 3192 C C . LYS A 1 387 ? -14.121 -8.481 26.961 1.00 98.50 387 LYS A C 1
ATOM 3194 O O . LYS A 1 387 ? -15.077 -8.362 27.727 1.00 98.50 387 LYS A O 1
ATOM 3199 N N . SER A 1 388 ? -13.934 -9.579 26.227 1.00 98.38 388 SER A N 1
ATOM 3200 C CA . SER A 1 388 ? -14.817 -10.746 26.327 1.00 98.38 388 SER A CA 1
ATOM 3201 C C . SER A 1 388 ? -14.691 -11.446 27.686 1.00 98.38 388 SER A C 1
ATOM 3203 O O . SER A 1 388 ? -15.717 -11.770 28.283 1.00 98.38 388 SER A O 1
ATOM 3205 N N . SER A 1 389 ? -13.472 -11.558 28.230 1.00 98.50 389 SER A N 1
ATOM 3206 C CA . SER A 1 389 ? -13.219 -12.068 29.585 1.00 98.50 389 SER A CA 1
ATOM 3207 C C . SER A 1 389 ? -13.907 -11.204 30.644 1.00 98.50 389 SER A C 1
ATOM 3209 O O . SER A 1 389 ? -14.693 -11.707 31.444 1.00 98.50 389 SER A O 1
ATOM 3211 N N . VAL A 1 390 ? -13.713 -9.882 30.593 1.00 98.31 390 VAL A N 1
ATOM 3212 C CA . VAL A 1 390 ? -14.327 -8.942 31.547 1.00 98.31 390 VAL A CA 1
ATOM 3213 C C . VAL A 1 390 ? -15.861 -8.973 31.474 1.00 98.31 390 VAL A C 1
ATOM 3215 O O . VAL A 1 390 ? -16.529 -8.823 32.496 1.00 98.31 390 VAL A O 1
ATOM 3218 N N . ILE A 1 391 ? -16.457 -9.213 30.299 1.00 98.44 391 ILE A N 1
ATOM 3219 C CA . ILE A 1 391 ? -17.915 -9.399 30.169 1.00 98.44 391 ILE A CA 1
ATOM 3220 C C . ILE A 1 391 ? -18.390 -10.668 30.896 1.00 98.44 391 ILE A C 1
ATOM 3222 O O . ILE A 1 391 ? -19.450 -10.635 31.532 1.00 98.44 391 ILE A O 1
ATOM 3226 N N . VAL A 1 392 ? -17.625 -11.764 30.847 1.00 98.56 392 VAL A N 1
ATOM 3227 C CA . VAL A 1 392 ? -17.925 -12.994 31.602 1.00 98.56 392 VAL A CA 1
ATOM 3228 C C . VAL A 1 392 ? -17.827 -12.733 33.108 1.00 98.56 392 VAL A C 1
ATOM 3230 O O . VAL A 1 392 ? -18.775 -13.041 33.834 1.00 98.56 392 VAL A O 1
ATOM 3233 N N . ASP A 1 393 ? -16.763 -12.073 33.570 1.00 98.44 393 ASP A N 1
ATOM 3234 C CA . ASP A 1 393 ? -16.579 -11.731 34.988 1.00 98.44 393 ASP A CA 1
ATOM 3235 C C . ASP A 1 393 ? -17.700 -10.822 35.515 1.00 98.44 393 ASP A C 1
ATOM 3237 O O . ASP A 1 393 ? -18.300 -11.097 36.555 1.00 98.44 393 ASP A O 1
ATOM 3241 N N . VAL A 1 394 ? -18.065 -9.775 34.766 1.00 98.44 394 VAL A N 1
ATOM 3242 C CA . VAL A 1 394 ? -19.190 -8.884 35.105 1.00 98.44 394 VAL A CA 1
ATOM 3243 C C . VAL A 1 394 ? -20.516 -9.648 35.163 1.00 98.44 394 VAL A C 1
ATOM 3245 O O . VAL A 1 394 ? -21.368 -9.333 35.997 1.00 98.44 394 VAL A O 1
ATOM 3248 N N . THR A 1 395 ? -20.707 -10.659 34.314 1.00 98.50 395 THR A N 1
ATOM 3249 C CA . THR A 1 395 ? -21.909 -11.508 34.338 1.00 98.50 395 THR A CA 1
ATOM 3250 C C . THR A 1 395 ? -21.930 -12.392 35.589 1.00 98.50 395 THR A C 1
ATOM 3252 O O . THR A 1 395 ? -22.927 -12.394 36.311 1.00 98.50 395 THR A O 1
ATOM 3255 N N . SER A 1 396 ? -20.806 -13.031 35.924 1.00 98.56 396 SER A N 1
ATOM 3256 C CA . SER A 1 396 ? -20.629 -13.817 37.155 1.00 98.56 396 SER A CA 1
ATOM 3257 C C . SER A 1 396 ? -20.878 -12.985 38.423 1.00 98.56 396 SER A C 1
ATOM 3259 O O . SER A 1 396 ? -21.642 -13.386 39.305 1.00 98.56 396 SER A O 1
ATOM 3261 N N . VAL A 1 397 ? -20.324 -11.767 38.494 1.00 98.44 397 VAL A N 1
ATOM 3262 C CA . VAL A 1 397 ? -20.558 -10.838 39.613 1.00 98.44 397 VAL A CA 1
ATOM 3263 C C . VAL A 1 397 ? -22.038 -10.459 39.720 1.00 98.44 397 VAL A C 1
ATOM 3265 O O . VAL A 1 397 ? -22.587 -10.482 40.820 1.00 98.44 397 VAL A O 1
ATOM 3268 N N . ARG A 1 398 ? -22.721 -10.179 38.600 1.00 98.44 398 ARG A N 1
ATOM 3269 C CA . ARG A 1 398 ? -24.169 -9.892 38.596 1.00 98.44 398 ARG A CA 1
ATOM 3270 C C . ARG A 1 398 ? -24.991 -11.066 39.127 1.00 98.44 398 ARG A C 1
ATOM 3272 O O . ARG A 1 398 ? -25.870 -10.849 39.959 1.00 98.44 398 ARG A O 1
ATOM 3279 N N . GLU A 1 399 ? -24.690 -12.298 38.716 1.00 98.50 399 GLU A N 1
ATOM 3280 C CA . GLU A 1 399 ? -25.347 -13.494 39.260 1.00 98.50 399 GLU A CA 1
ATOM 3281 C C . GLU A 1 399 ? -25.117 -13.655 40.768 1.00 98.50 399 GLU A C 1
ATOM 3283 O O . GLU A 1 399 ? -26.040 -14.010 41.505 1.00 98.50 399 GLU A O 1
ATOM 3288 N N . MET A 1 400 ? -23.901 -13.381 41.246 1.00 98.19 400 MET A N 1
ATOM 3289 C CA . MET A 1 400 ? -23.581 -13.422 42.674 1.00 98.19 400 MET A CA 1
ATOM 3290 C C . MET A 1 400 ? -24.312 -12.332 43.466 1.00 98.19 400 MET A C 1
ATOM 3292 O O . MET A 1 400 ? -24.817 -12.621 44.550 1.00 98.19 400 MET A O 1
ATOM 3296 N N . CYS A 1 401 ? -24.460 -11.121 42.920 1.00 98.44 401 CYS A N 1
ATOM 3297 C CA . CYS A 1 401 ? -25.288 -10.072 43.519 1.00 98.44 401 CYS A CA 1
ATOM 3298 C C . CYS A 1 401 ? -26.762 -10.492 43.628 1.00 98.44 401 CYS A C 1
ATOM 3300 O O . CYS A 1 401 ? -27.361 -10.303 44.683 1.00 98.44 401 CYS A O 1
ATOM 3302 N N . VAL A 1 402 ? -27.336 -11.119 42.592 1.00 98.50 402 VAL A N 1
ATOM 3303 C CA . VAL A 1 402 ? -28.717 -11.642 42.635 1.00 98.50 402 VAL A CA 1
ATOM 3304 C C . VAL A 1 402 ? -28.868 -12.732 43.703 1.00 98.50 402 VAL A C 1
ATOM 3306 O O . VAL A 1 402 ? -29.821 -12.702 44.483 1.00 98.50 402 VAL A O 1
ATOM 3309 N N . LYS A 1 403 ? -27.906 -13.663 43.801 1.00 98.56 403 LYS A N 1
ATOM 3310 C CA . LYS A 1 403 ? -27.888 -14.696 44.854 1.00 98.56 403 LYS A CA 1
ATOM 3311 C C . LYS A 1 403 ? -27.830 -14.065 46.250 1.00 98.56 403 LYS A C 1
ATOM 3313 O O . LYS A 1 403 ? -28.634 -14.435 47.106 1.00 98.56 403 LYS A O 1
ATOM 3318 N N . LEU A 1 404 ? -26.947 -13.089 46.469 1.00 98.00 404 LEU A N 1
ATOM 3319 C CA . LEU A 1 404 ? -26.817 -12.377 47.747 1.00 98.00 404 LEU A CA 1
ATOM 3320 C C . LEU A 1 404 ? -28.090 -11.616 48.129 1.00 98.00 404 LEU A C 1
ATOM 3322 O O . LEU A 1 404 ? -28.541 -11.745 49.266 1.00 98.00 404 LEU A O 1
ATOM 3326 N N . GLU A 1 405 ? -28.700 -10.884 47.194 1.00 98.44 405 GLU A N 1
ATOM 3327 C CA . GLU A 1 405 ? -29.939 -10.148 47.459 1.00 98.44 405 GLU A CA 1
ATOM 3328 C C . GLU A 1 405 ? -31.082 -11.116 47.797 1.00 98.44 405 GLU A C 1
ATOM 3330 O O . GLU A 1 405 ? -31.759 -10.916 48.799 1.00 98.44 405 GLU A O 1
ATOM 3335 N N . SER A 1 406 ? -31.222 -12.238 47.075 1.00 98.12 406 SER A N 1
ATOM 3336 C CA . SER A 1 406 ? -32.223 -13.271 47.396 1.00 98.12 406 SER A CA 1
ATOM 3337 C C . SER A 1 406 ? -32.015 -13.918 48.778 1.00 98.12 406 SER A C 1
ATOM 3339 O O . SER A 1 406 ? -32.984 -14.218 49.481 1.00 98.12 406 SER A O 1
ATOM 3341 N N . GLY A 1 407 ? -30.756 -14.091 49.201 1.00 98.44 407 GLY A N 1
ATOM 3342 C CA . GLY A 1 407 ? -30.395 -14.607 50.523 1.00 98.44 407 GLY A CA 1
ATOM 3343 C C . GLY A 1 407 ? -30.676 -13.607 51.646 1.00 98.44 407 GLY A C 1
ATOM 3344 O O . GLY A 1 407 ? -31.237 -13.983 52.675 1.00 98.44 407 GLY A O 1
ATOM 3345 N N . LYS A 1 408 ? -30.361 -12.325 51.432 1.00 98.50 408 LYS A N 1
ATOM 3346 C CA . LYS A 1 408 ? -30.737 -11.213 52.318 1.00 98.50 408 LYS A CA 1
ATOM 3347 C C . LYS A 1 408 ? -32.253 -11.154 52.492 1.00 98.50 408 LYS A C 1
ATOM 3349 O O . LYS A 1 408 ? -32.731 -11.154 53.619 1.00 98.50 408 LYS A O 1
ATOM 3354 N N . ASP A 1 409 ? -32.998 -11.194 51.395 1.00 98.38 409 ASP A N 1
ATOM 3355 C CA . ASP A 1 409 ? -34.460 -11.212 51.368 1.00 98.38 409 ASP A CA 1
ATOM 3356 C C . ASP A 1 409 ? -35.053 -12.384 52.171 1.00 98.38 409 ASP A C 1
ATOM 3358 O O . ASP A 1 409 ? -36.019 -12.226 52.922 1.00 98.38 409 ASP A O 1
ATOM 3362 N N . LEU A 1 410 ? -34.472 -13.581 52.038 1.00 98.31 410 LEU A N 1
ATOM 3363 C CA . LEU A 1 410 ? -34.856 -14.754 52.824 1.00 98.31 410 LEU A CA 1
ATOM 3364 C C . LEU A 1 410 ? -34.585 -14.546 54.322 1.00 98.31 410 LEU A C 1
ATOM 3366 O O . LEU A 1 410 ? -35.468 -14.811 55.139 1.00 98.31 410 LEU A O 1
ATOM 3370 N N . LEU A 1 411 ? -33.405 -14.036 54.683 1.00 97.88 411 LEU A N 1
ATOM 3371 C CA . LEU A 1 411 ? -33.042 -13.736 56.071 1.00 97.88 411 LEU A CA 1
ATOM 3372 C C . LEU A 1 411 ? -33.926 -12.634 56.671 1.00 97.88 411 LEU A C 1
ATOM 3374 O O . LEU A 1 411 ? -34.348 -12.758 57.817 1.00 97.88 411 LEU A O 1
ATOM 3378 N N . SER A 1 412 ? -34.285 -11.601 55.906 1.00 98.19 412 SER A N 1
ATOM 3379 C CA . SER A 1 412 ? -35.226 -10.562 56.336 1.00 98.19 412 SER A CA 1
ATOM 3380 C C . SER A 1 412 ? -36.622 -11.130 56.611 1.00 98.19 412 SER A C 1
ATOM 3382 O O . SER A 1 412 ? -37.213 -10.781 57.630 1.00 98.19 412 SER A O 1
ATOM 3384 N N . ARG A 1 413 ? -37.127 -12.056 55.779 1.00 98.06 413 ARG A N 1
ATOM 3385 C CA . ARG A 1 413 ? -38.399 -12.768 56.038 1.00 98.06 413 ARG A CA 1
ATOM 3386 C C . ARG A 1 413 ? -38.326 -13.683 57.268 1.00 98.06 413 ARG A C 1
ATOM 3388 O O . ARG A 1 413 ? -39.293 -13.783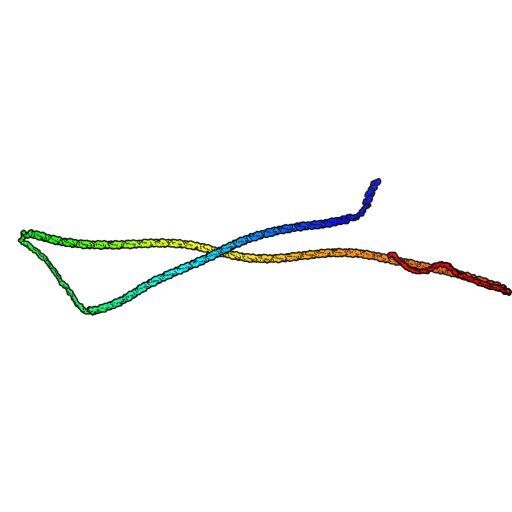 58.019 1.00 98.06 413 ARG A O 1
ATOM 3395 N N . GLN A 1 414 ? -37.189 -14.343 57.500 1.00 98.12 414 GLN A N 1
ATOM 3396 C CA . GLN A 1 414 ? -36.978 -15.146 58.712 1.00 98.12 414 GLN A CA 1
ATOM 3397 C C . GLN A 1 414 ? -36.909 -14.271 59.971 1.00 98.12 414 GLN A C 1
ATOM 3399 O O . GLN A 1 414 ? -37.504 -14.620 60.990 1.00 98.12 414 GLN A O 1
ATOM 3404 N N . LEU A 1 415 ? -36.232 -13.122 59.898 1.00 97.88 415 LEU A N 1
ATOM 3405 C CA . LEU A 1 415 ? -36.112 -12.170 60.999 1.00 97.88 415 LEU A CA 1
ATOM 3406 C C . LEU A 1 415 ? -37.472 -11.580 61.386 1.00 97.88 415 LEU A C 1
ATOM 3408 O O . LEU A 1 415 ? -37.803 -11.571 62.568 1.00 97.88 415 LEU A O 1
ATOM 3412 N N . THR A 1 416 ? -38.289 -11.150 60.417 1.00 98.06 416 THR A N 1
ATOM 3413 C CA . THR A 1 416 ? -39.643 -10.643 60.704 1.00 98.06 416 THR A CA 1
ATOM 3414 C C . THR A 1 416 ? -40.545 -11.731 61.283 1.00 98.06 416 THR A C 1
ATOM 3416 O O . THR A 1 416 ? -41.221 -11.483 62.277 1.00 98.06 416 THR A O 1
ATOM 3419 N N . SER A 1 417 ? -40.490 -12.961 60.757 1.00 98.38 417 SER A N 1
ATOM 3420 C CA . SER A 1 417 ? -41.198 -14.109 61.343 1.00 98.38 417 SER A CA 1
ATOM 3421 C C . SER A 1 417 ? -40.787 -14.373 62.799 1.00 98.38 417 SER A C 1
ATOM 3423 O O . SER A 1 417 ? -41.651 -14.629 63.635 1.00 98.38 417 SER A O 1
ATOM 3425 N N . LYS A 1 418 ? -39.492 -14.276 63.130 1.00 98.00 418 LYS A N 1
ATOM 3426 C CA . LYS A 1 418 ? -39.011 -14.439 64.509 1.00 98.00 418 LYS A CA 1
ATOM 3427 C C . LYS A 1 418 ? -39.332 -13.248 65.414 1.00 98.00 418 LYS A C 1
ATOM 3429 O O . LYS A 1 418 ? -39.576 -13.482 66.591 1.00 98.00 418 LYS A O 1
ATOM 3434 N N . SER A 1 419 ? -39.397 -12.022 64.890 1.00 98.25 419 SER A N 1
ATOM 3435 C CA . SER A 1 419 ? -39.881 -10.853 65.644 1.00 98.25 419 SER A CA 1
ATOM 3436 C C . SER A 1 419 ? -41.339 -11.035 66.060 1.00 98.25 419 SER A C 1
ATOM 3438 O O . SER A 1 419 ? -41.653 -10.894 67.235 1.00 98.25 419 SER A O 1
ATOM 3440 N N . LEU A 1 420 ? -42.206 -11.449 65.128 1.00 98.06 420 LEU A N 1
ATOM 3441 C CA . LEU A 1 420 ? -43.627 -11.693 65.404 1.00 98.06 420 LEU A CA 1
ATOM 3442 C C . LEU A 1 420 ? -43.841 -12.822 66.425 1.00 98.06 420 LEU A C 1
ATOM 3444 O O . LEU A 1 420 ? -44.684 -12.701 67.308 1.00 98.06 420 LEU A O 1
ATOM 3448 N N . GLU A 1 421 ? -43.057 -13.901 66.344 1.00 97.81 421 GLU A N 1
ATOM 3449 C CA . GLU A 1 421 ? -43.109 -14.986 67.334 1.00 97.81 421 GLU A CA 1
ATOM 3450 C C . GLU A 1 421 ? -42.634 -14.517 68.723 1.00 97.81 421 GLU A C 1
ATOM 3452 O O . GLU A 1 421 ? -43.227 -14.881 69.735 1.00 97.81 421 GLU A O 1
ATOM 3457 N N . LEU A 1 422 ? -41.602 -13.666 68.791 1.00 97.38 422 LEU A N 1
ATOM 3458 C CA . LEU A 1 422 ? -41.157 -13.061 70.051 1.00 97.38 422 LEU A CA 1
ATOM 3459 C C . LEU A 1 422 ? -42.209 -12.106 70.629 1.00 97.38 422 LEU A C 1
ATOM 3461 O O . LEU A 1 422 ? -42.496 -12.190 71.818 1.00 97.38 422 LEU A O 1
ATOM 3465 N N . GLU A 1 423 ? -42.814 -11.241 69.813 1.00 97.94 423 GLU A N 1
ATOM 3466 C CA . GLU A 1 423 ? -43.912 -10.351 70.222 1.00 97.94 423 GLU A CA 1
ATOM 3467 C C . GLU A 1 423 ? -45.107 -11.142 70.764 1.00 97.94 423 GLU A C 1
ATOM 3469 O O . GLU A 1 423 ? -45.642 -10.808 71.823 1.00 97.94 423 GLU A O 1
ATOM 3474 N N . ARG A 1 424 ? -45.467 -12.248 70.101 1.00 98.19 424 ARG A N 1
ATOM 3475 C CA . ARG A 1 424 ? -46.498 -13.175 70.571 1.00 98.19 424 ARG A CA 1
ATOM 3476 C C . ARG A 1 424 ? -46.145 -13.778 71.937 1.00 98.19 424 ARG A C 1
ATOM 3478 O O . ARG A 1 424 ? -46.953 -13.688 72.857 1.00 98.19 424 ARG A O 1
ATOM 3485 N N . ILE A 1 425 ? -44.948 -14.350 72.090 1.00 97.19 425 ILE A N 1
ATOM 3486 C CA . ILE A 1 425 ? -44.493 -14.952 73.358 1.00 97.19 425 ILE A CA 1
ATOM 3487 C C . ILE A 1 425 ? -44.410 -13.897 74.476 1.00 97.19 425 ILE A C 1
ATOM 3489 O O . ILE A 1 425 ? -44.708 -14.200 75.630 1.00 97.19 425 ILE A O 1
ATOM 3493 N N . MET A 1 426 ? -44.051 -12.647 74.161 1.00 97.38 426 MET A N 1
ATOM 3494 C CA . MET A 1 426 ? -44.105 -11.547 75.130 1.00 97.38 426 MET A CA 1
ATOM 3495 C C . MET A 1 426 ? -45.542 -11.234 75.571 1.00 97.38 426 MET A C 1
ATOM 3497 O O . MET A 1 426 ? -45.748 -11.009 76.761 1.00 97.38 426 MET A O 1
ATOM 3501 N N . SER A 1 427 ? -46.530 -11.262 74.667 1.00 97.94 427 SER A N 1
ATOM 3502 C CA . SER A 1 427 ? -47.949 -11.100 75.035 1.00 97.94 427 SER A CA 1
ATOM 3503 C C . SER A 1 427 ? -48.413 -12.220 75.968 1.00 97.94 427 SER A C 1
ATOM 3505 O O . SER A 1 427 ? -48.919 -11.939 77.051 1.00 97.94 427 SER A O 1
ATOM 3507 N N . GLU A 1 428 ? -48.145 -13.480 75.605 1.00 97.75 428 GLU A N 1
ATOM 3508 C CA . GLU A 1 428 ? -48.466 -14.655 76.434 1.00 97.75 428 GLU A CA 1
ATOM 3509 C C . GLU A 1 428 ? -47.798 -14.569 77.827 1.00 97.75 428 GLU A C 1
ATOM 3511 O O . GLU A 1 428 ? -48.400 -14.922 78.843 1.00 97.75 428 GLU A O 1
ATOM 3516 N N . LEU A 1 429 ? -46.571 -14.036 77.906 1.00 97.31 429 LEU A N 1
ATOM 3517 C CA . LEU A 1 429 ? -45.862 -13.810 79.168 1.00 97.31 429 LEU A CA 1
ATOM 3518 C C . LEU A 1 429 ? -46.485 -12.692 80.023 1.00 97.31 429 LEU A C 1
ATOM 3520 O O . LEU A 1 429 ? -46.546 -12.837 81.245 1.00 97.31 429 LEU A O 1
ATOM 3524 N N . GLU A 1 430 ? -46.918 -11.575 79.432 1.00 97.88 430 GLU A N 1
ATOM 3525 C CA . GLU A 1 430 ? -47.598 -10.503 80.177 1.00 97.88 430 GLU A CA 1
ATOM 3526 C C . GLU A 1 430 ? -49.003 -10.921 80.634 1.00 97.88 430 GLU A C 1
ATOM 3528 O O . GLU A 1 430 ? -49.395 -10.600 81.758 1.00 97.88 430 GLU A O 1
ATOM 3533 N N . GLU A 1 431 ? -49.726 -11.713 79.839 1.00 97.88 431 GLU A N 1
ATOM 3534 C CA . GLU A 1 431 ? -50.988 -12.346 80.243 1.00 97.88 431 GLU A CA 1
ATOM 3535 C C . GLU A 1 431 ? -50.778 -13.274 81.451 1.00 97.88 431 GLU A C 1
ATOM 3537 O O . GLU A 1 431 ? -51.435 -13.107 82.483 1.00 97.88 431 GLU A O 1
ATOM 3542 N N . ALA A 1 432 ? -49.786 -14.171 81.392 1.00 96.75 432 ALA A N 1
ATOM 3543 C CA . ALA A 1 432 ? -49.442 -15.061 82.502 1.00 96.75 432 ALA A CA 1
ATOM 3544 C C . ALA A 1 432 ? -48.971 -14.302 83.761 1.00 96.75 432 ALA A C 1
ATOM 3546 O O . ALA A 1 432 ? -49.273 -14.705 84.888 1.00 96.75 432 ALA A O 1
ATOM 3547 N N . LYS A 1 433 ? -48.261 -13.173 83.610 1.00 97.81 433 LYS A N 1
ATOM 3548 C CA . LYS A 1 433 ? -47.917 -12.281 84.735 1.00 97.81 433 LYS A CA 1
ATOM 3549 C C . LYS A 1 433 ? -49.157 -11.625 85.339 1.00 97.81 433 LYS A C 1
ATOM 3551 O O . LYS A 1 433 ? -49.256 -11.552 86.564 1.00 97.81 433 LYS A O 1
ATOM 3556 N N . ALA A 1 434 ? -50.089 -11.150 84.515 1.00 97.56 434 ALA A N 1
ATOM 3557 C CA . ALA A 1 434 ? -51.327 -10.531 84.978 1.00 97.56 434 ALA A CA 1
ATOM 3558 C C . ALA A 1 434 ? -52.209 -11.535 85.740 1.00 97.56 434 ALA A C 1
ATOM 3560 O O . ALA A 1 434 ? -52.723 -11.204 86.811 1.00 97.56 434 ALA A O 1
ATOM 3561 N N . GLU A 1 435 ? -52.309 -12.774 85.249 1.00 97.62 435 GLU A N 1
ATOM 3562 C CA . GLU A 1 435 ? -52.963 -13.882 85.951 1.00 97.62 435 GLU A CA 1
ATOM 3563 C C . GLU A 1 435 ? -52.250 -14.208 87.274 1.00 97.62 435 GLU A C 1
ATOM 3565 O O . GLU A 1 435 ? -52.892 -14.276 88.323 1.00 97.62 435 GLU A O 1
ATOM 3570 N N . ALA A 1 436 ? -50.918 -14.312 87.279 1.00 96.69 436 ALA A N 1
ATOM 3571 C CA . ALA A 1 436 ? -50.150 -14.557 88.499 1.00 96.69 436 ALA A CA 1
ATOM 3572 C C . ALA A 1 436 ? -50.325 -13.441 89.551 1.00 96.69 436 ALA A C 1
ATOM 3574 O O . ALA A 1 436 ? -50.416 -13.728 90.745 1.00 96.69 436 ALA A O 1
ATOM 3575 N N . GLU A 1 437 ? -50.408 -12.171 89.144 1.00 97.69 437 GLU A N 1
ATOM 3576 C CA . GLU A 1 437 ? -50.713 -11.051 90.046 1.00 97.69 437 GLU A CA 1
ATOM 3577 C C . GLU A 1 437 ? -52.168 -11.063 90.542 1.00 97.69 437 GLU A C 1
ATOM 3579 O O . GLU A 1 437 ? -52.426 -10.692 91.692 1.00 97.69 437 GLU A O 1
ATOM 3584 N N . LEU A 1 438 ? -53.125 -11.521 89.729 1.00 97.62 438 LEU A N 1
ATOM 3585 C CA . LEU A 1 438 ? -54.505 -11.747 90.168 1.00 97.62 438 LEU A CA 1
ATOM 3586 C C . LEU A 1 438 ? -54.564 -12.857 91.230 1.00 97.62 438 LEU A C 1
ATOM 3588 O O . LEU A 1 438 ? -55.122 -12.643 92.307 1.00 97.62 438 LEU A O 1
ATOM 3592 N N . LEU A 1 439 ? -53.909 -13.994 90.980 1.00 96.88 439 LEU A N 1
ATOM 3593 C CA . LEU A 1 439 ? -53.823 -15.120 91.913 1.00 96.88 439 LEU A CA 1
ATOM 3594 C C . LEU A 1 439 ? -53.105 -14.740 93.218 1.00 96.88 439 LEU A C 1
ATOM 3596 O O . LEU A 1 439 ? -53.551 -15.132 94.294 1.00 96.88 439 LEU A O 1
ATOM 3600 N N . LYS A 1 440 ? -52.050 -13.913 93.173 1.00 97.75 440 LYS A N 1
ATOM 3601 C CA . LYS A 1 440 ? -51.411 -13.359 94.386 1.00 97.75 440 LYS A CA 1
ATOM 3602 C C . LYS A 1 440 ? -52.366 -12.489 95.207 1.00 97.75 440 LYS A C 1
ATOM 3604 O O . LYS A 1 440 ? -52.353 -12.582 96.435 1.00 97.75 440 LYS A O 1
ATOM 3609 N N . LYS A 1 441 ? -53.182 -11.648 94.557 1.00 97.81 441 LYS A N 1
ATOM 3610 C CA . LYS A 1 441 ? -54.197 -10.809 95.225 1.00 97.81 441 LYS A CA 1
ATOM 3611 C C . LYS A 1 441 ? -55.323 -11.651 95.824 1.00 97.81 441 LYS A C 1
ATOM 3613 O O . LYS A 1 441 ? -55.764 -11.365 96.934 1.00 97.81 441 LYS A O 1
ATOM 3618 N N . GLN A 1 442 ? -55.745 -12.710 95.135 1.00 97.62 442 GLN A N 1
ATOM 3619 C CA . GLN A 1 442 ? -56.696 -13.670 95.687 1.00 97.62 442 GLN A CA 1
ATOM 3620 C C . GLN A 1 442 ? -56.099 -14.375 96.913 1.00 97.62 442 GLN A C 1
ATOM 3622 O O . GLN A 1 442 ? -56.692 -14.312 97.987 1.00 97.62 442 GLN A O 1
ATOM 3627 N N . LEU A 1 443 ? -54.885 -14.927 96.808 1.00 97.06 443 LEU A N 1
ATOM 3628 C CA . LEU A 1 443 ? -54.194 -15.602 97.910 1.00 97.06 443 LEU A CA 1
ATOM 3629 C C . LEU A 1 443 ? -53.986 -14.690 99.131 1.00 97.06 443 LEU A C 1
ATOM 3631 O O . LEU A 1 443 ? -54.102 -15.149 100.267 1.00 97.06 443 LEU A O 1
ATOM 3635 N N . SER A 1 444 ? -53.674 -13.404 98.936 1.00 97.25 444 SER A N 1
ATOM 3636 C CA . SER A 1 444 ? -53.527 -12.462 100.054 1.00 97.25 444 SER A CA 1
ATOM 3637 C C . SER A 1 444 ? -54.870 -12.119 100.706 1.00 97.25 444 SER A C 1
ATOM 3639 O O . SER A 1 444 ? -54.933 -12.034 101.933 1.00 97.25 444 SER A O 1
ATOM 3641 N N . SER A 1 445 ? -55.950 -12.008 99.924 1.00 97.56 445 SER A N 1
ATOM 3642 C CA . SER A 1 445 ? -57.304 -11.845 100.464 1.00 97.56 445 SER A CA 1
ATOM 3643 C C . SER A 1 445 ? -57.781 -13.091 101.220 1.00 97.56 445 SER A C 1
ATOM 3645 O O . SER A 1 445 ? -58.278 -12.965 102.337 1.00 97.56 445 SER A O 1
ATOM 3647 N N . GLU A 1 446 ? -57.531 -14.295 100.696 1.00 95.88 446 GLU A N 1
ATOM 3648 C CA . GLU A 1 446 ? -57.845 -15.561 101.365 1.00 95.88 446 GLU A CA 1
ATOM 3649 C C . GLU A 1 446 ? -57.066 -15.694 102.679 1.00 95.88 446 GLU A C 1
ATOM 3651 O O . GLU A 1 446 ? -57.671 -15.944 103.721 1.00 95.88 446 GLU A O 1
ATOM 3656 N N . ARG A 1 447 ? -55.755 -15.407 102.686 1.00 97.75 447 ARG A N 1
ATOM 3657 C CA . ARG A 1 447 ? -54.945 -15.357 103.919 1.00 97.75 447 ARG A CA 1
ATOM 3658 C C . ARG A 1 447 ? -55.512 -14.388 104.958 1.00 97.75 447 ARG A C 1
ATOM 3660 O O . ARG A 1 447 ? -55.552 -14.737 106.134 1.00 97.75 447 ARG A O 1
ATOM 3667 N N . LEU A 1 448 ? -55.990 -13.212 104.544 1.00 97.44 448 LEU A N 1
ATOM 3668 C CA . LEU A 1 448 ? -56.642 -12.263 105.450 1.00 97.44 448 LEU A CA 1
ATOM 3669 C C . LEU A 1 448 ? -57.981 -12.805 105.982 1.00 97.44 448 LEU A C 1
ATOM 3671 O O . LEU A 1 448 ? -58.275 -12.643 107.165 1.00 97.44 448 LEU A O 1
ATOM 3675 N N . THR A 1 449 ? -58.785 -13.485 105.155 1.00 96.31 449 THR A N 1
ATOM 3676 C CA . THR A 1 449 ? -60.018 -14.137 105.637 1.00 96.31 449 THR A CA 1
ATOM 3677 C C . THR A 1 449 ? -59.727 -15.264 106.626 1.00 96.31 449 THR A C 1
ATOM 3679 O O . THR A 1 449 ? -60.405 -15.343 107.647 1.00 96.31 449 THR A O 1
ATOM 3682 N N . ILE A 1 450 ? -58.685 -16.067 106.389 1.00 97.12 450 ILE A N 1
ATOM 3683 C CA . ILE A 1 450 ? -58.222 -17.106 107.316 1.00 97.12 450 ILE A CA 1
ATOM 3684 C C . ILE A 1 450 ? -57.790 -16.463 108.636 1.00 97.12 450 ILE A C 1
ATOM 3686 O O . ILE A 1 450 ? -58.313 -16.844 109.675 1.00 97.12 450 ILE A O 1
ATOM 3690 N N . GLN A 1 451 ? -56.952 -15.423 108.609 1.00 97.12 451 GLN A N 1
ATOM 3691 C CA . GLN A 1 451 ? -56.515 -14.713 109.817 1.00 97.12 451 GLN A CA 1
ATOM 3692 C C . GLN A 1 451 ? -57.693 -14.115 110.612 1.00 97.12 451 GLN A C 1
ATOM 3694 O O . GLN A 1 451 ? -57.715 -14.170 111.845 1.00 97.12 451 GLN A O 1
ATOM 3699 N N . ASN A 1 452 ? -58.704 -13.572 109.925 1.00 96.88 452 ASN A N 1
ATOM 3700 C CA . ASN A 1 452 ? -59.928 -13.078 110.561 1.00 96.88 452 ASN A CA 1
ATOM 3701 C C . ASN A 1 452 ? -60.726 -14.216 111.224 1.00 96.88 452 ASN A C 1
ATOM 3703 O O . ASN A 1 452 ? -61.205 -14.050 112.346 1.00 96.88 452 ASN A O 1
ATOM 3707 N N . LEU A 1 453 ? -60.844 -15.375 110.566 1.00 96.50 453 LEU A N 1
ATOM 3708 C CA . LEU A 1 453 ? -61.507 -16.563 111.115 1.00 96.50 453 LEU A CA 1
ATOM 3709 C C . LEU A 1 453 ? -60.725 -17.170 112.288 1.00 96.50 453 LEU A C 1
ATOM 3711 O O . LEU A 1 453 ? -61.333 -17.523 113.293 1.00 96.50 453 LEU A O 1
ATOM 3715 N N . GLU A 1 454 ? -59.396 -17.236 112.214 1.00 95.94 454 GLU A N 1
ATOM 3716 C CA . GLU A 1 454 ? -58.523 -17.667 113.312 1.00 95.94 454 GLU A CA 1
ATOM 3717 C C . GLU A 1 454 ? -58.662 -16.746 114.528 1.00 95.94 454 GLU A C 1
ATOM 3719 O O . GLU A 1 454 ? -58.808 -17.227 115.651 1.00 95.94 454 GLU A O 1
ATOM 3724 N N . THR A 1 455 ? -58.711 -15.428 114.311 1.00 96.25 455 THR A N 1
ATOM 3725 C CA . THR A 1 455 ? -58.942 -14.432 115.372 1.00 96.25 455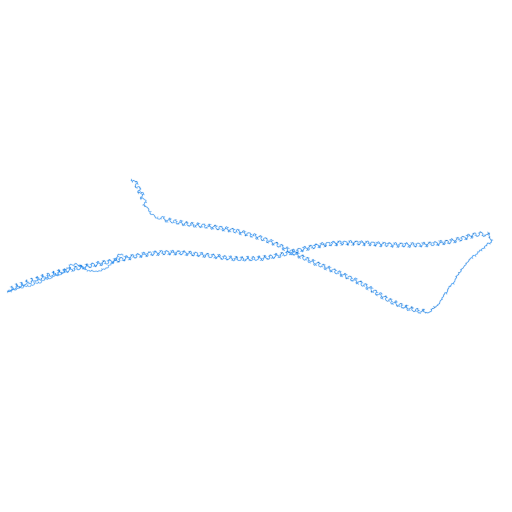 THR A CA 1
ATOM 3726 C C . THR A 1 455 ? -60.340 -14.581 115.986 1.00 96.25 455 THR A C 1
ATOM 3728 O O . THR A 1 455 ? -60.504 -14.504 117.206 1.00 96.25 455 THR A O 1
ATOM 3731 N N . LEU A 1 456 ? -61.362 -14.846 115.167 1.00 96.75 456 LEU A N 1
ATOM 3732 C CA . LEU A 1 456 ? -62.731 -15.081 115.633 1.00 96.75 456 LEU A CA 1
ATOM 3733 C C . LEU A 1 456 ? -62.856 -16.406 116.409 1.00 96.75 456 LEU A C 1
ATOM 3735 O O . LEU A 1 456 ? -63.534 -16.461 117.433 1.00 96.75 456 LEU A O 1
ATOM 3739 N N . LEU A 1 457 ? -62.150 -17.457 115.986 1.00 95.81 457 LEU A N 1
ATOM 3740 C CA . LEU A 1 457 ? -62.060 -18.728 116.710 1.00 95.81 457 LEU A CA 1
ATOM 3741 C C . LEU A 1 457 ? -61.286 -18.588 118.027 1.00 95.81 457 LEU A C 1
ATOM 3743 O O . LEU A 1 457 ? -61.704 -19.160 119.032 1.00 95.81 457 LEU A O 1
ATOM 3747 N N . ALA A 1 458 ? -60.191 -17.824 118.050 1.00 95.94 458 ALA A N 1
ATOM 3748 C CA . ALA A 1 458 ? -59.429 -17.537 119.265 1.00 95.94 458 ALA A CA 1
ATOM 3749 C C . ALA A 1 458 ? -60.281 -16.762 120.281 1.00 95.94 458 ALA A C 1
ATOM 3751 O O . ALA A 1 458 ? -60.463 -17.224 121.402 1.00 95.94 458 ALA A O 1
ATOM 3752 N N . THR A 1 459 ? -60.911 -15.662 119.859 1.00 96.00 459 THR A N 1
ATOM 3753 C CA . THR A 1 459 ? -61.808 -14.878 120.727 1.00 96.00 459 THR A CA 1
ATOM 3754 C C . THR A 1 459 ? -63.043 -15.663 121.181 1.00 96.00 459 THR A C 1
ATOM 3756 O O . THR A 1 459 ? -63.498 -15.463 122.306 1.00 96.00 459 THR A O 1
ATOM 3759 N N . SER A 1 460 ? -63.563 -16.597 120.372 1.00 96.19 460 SER A N 1
ATOM 3760 C CA . SER A 1 460 ? -64.598 -17.540 120.823 1.00 96.19 460 SER A CA 1
ATOM 3761 C C . SER A 1 460 ? -64.072 -18.469 121.918 1.00 96.19 460 SER A C 1
ATOM 3763 O O . SER A 1 460 ? -64.707 -18.583 122.959 1.00 96.19 460 SER A O 1
ATOM 3765 N N . ARG A 1 461 ? -62.893 -19.081 121.731 1.00 95.62 461 ARG A N 1
ATOM 3766 C CA . ARG A 1 461 ? -62.267 -19.968 122.729 1.00 95.62 461 ARG A CA 1
ATOM 3767 C C . ARG A 1 461 ? -61.950 -19.243 124.036 1.00 95.62 461 ARG A C 1
ATOM 3769 O O . ARG A 1 461 ? -62.226 -19.789 125.100 1.00 95.62 461 ARG A O 1
ATOM 3776 N N . ASP A 1 462 ? -61.433 -18.017 123.969 1.00 95.69 462 ASP A N 1
ATOM 3777 C CA . ASP A 1 462 ? -61.179 -17.182 125.149 1.00 95.69 462 ASP A CA 1
ATOM 3778 C C . ASP A 1 462 ? -62.482 -16.841 125.877 1.00 95.69 462 ASP A C 1
ATOM 3780 O O . ASP A 1 462 ? -62.549 -16.905 127.104 1.00 95.69 462 ASP A O 1
ATOM 3784 N N . LYS A 1 463 ? -63.549 -16.531 125.130 1.00 96.12 463 LYS A N 1
ATOM 3785 C CA . LYS A 1 463 ? -64.877 -16.277 125.694 1.00 96.12 463 LYS A CA 1
ATOM 3786 C C . LYS A 1 463 ? -65.477 -17.528 126.334 1.00 96.12 463 LYS A C 1
ATOM 3788 O O . LYS A 1 463 ? -66.055 -17.427 127.411 1.00 96.12 463 LYS A O 1
ATOM 3793 N N . ASP A 1 464 ? -65.314 -18.698 125.725 1.00 93.81 464 ASP A N 1
ATOM 3794 C CA . ASP A 1 464 ? -65.757 -19.972 126.295 1.00 93.81 464 ASP A CA 1
ATOM 3795 C C . ASP A 1 464 ? -64.952 -20.334 127.552 1.00 93.81 464 ASP A C 1
ATOM 3797 O O . ASP A 1 464 ? -65.528 -20.780 128.545 1.00 93.81 464 ASP A O 1
ATOM 3801 N N . PHE A 1 465 ? -63.647 -20.050 127.576 1.00 95.75 465 PHE A N 1
ATOM 3802 C CA . PHE A 1 465 ? -62.814 -20.190 128.772 1.00 95.75 465 PHE A CA 1
ATOM 3803 C C . PHE A 1 465 ? -63.230 -19.217 129.890 1.00 95.75 465 PHE A C 1
ATOM 3805 O O . PHE A 1 465 ? -63.371 -19.635 131.038 1.00 95.75 465 PHE A O 1
ATOM 3812 N N . GLN A 1 466 ? -63.513 -17.948 129.570 1.00 94.94 466 GLN A N 1
ATOM 3813 C CA . GLN A 1 466 ? -64.072 -16.981 130.524 1.00 94.94 466 GLN A CA 1
ATOM 3814 C C . GLN A 1 466 ? -65.444 -17.425 131.048 1.00 94.94 466 GLN A C 1
ATOM 3816 O O . GLN A 1 466 ? -65.680 -17.375 132.253 1.00 94.94 466 GLN A O 1
ATOM 3821 N N . ASN A 1 467 ? -66.330 -17.918 130.176 1.00 94.38 467 ASN A N 1
ATOM 3822 C CA . ASN A 1 467 ? -67.623 -18.479 130.572 1.00 94.38 467 ASN A CA 1
ATOM 3823 C C . ASN A 1 467 ? -67.437 -19.671 131.522 1.00 94.38 467 ASN A C 1
ATOM 3825 O O . ASN A 1 467 ? -68.136 -19.755 132.531 1.00 94.38 467 ASN A O 1
ATOM 3829 N N . HIS A 1 468 ? -66.486 -20.570 131.247 1.00 94.50 468 HIS A N 1
ATOM 3830 C CA . HIS A 1 468 ? -66.146 -21.680 132.138 1.00 94.50 468 HIS A CA 1
ATOM 3831 C C . HIS A 1 468 ? -65.596 -21.205 133.486 1.00 94.50 468 HIS A C 1
ATOM 3833 O O . HIS A 1 468 ? -66.007 -21.744 134.512 1.00 94.50 468 HIS A O 1
ATOM 3839 N N . LEU A 1 469 ? -64.728 -20.188 133.508 1.00 94.50 469 LEU A N 1
ATOM 3840 C CA . LEU A 1 469 ? -64.193 -19.613 134.743 1.00 94.50 469 LEU A CA 1
ATOM 3841 C C . LEU A 1 469 ? -65.308 -18.987 135.592 1.00 94.50 469 LEU A C 1
ATOM 3843 O O . LEU A 1 469 ? -65.447 -19.347 136.756 1.00 94.50 469 LEU A O 1
ATOM 3847 N N . ILE A 1 470 ? -66.166 -18.155 134.993 1.00 94.12 470 ILE A N 1
ATOM 3848 C CA . ILE A 1 470 ? -67.341 -17.565 135.657 1.00 94.12 470 ILE A CA 1
ATOM 3849 C C . ILE A 1 470 ? -68.294 -18.665 136.146 1.00 94.12 470 ILE A C 1
ATOM 3851 O O . ILE A 1 470 ? -68.810 -18.591 137.257 1.00 94.12 470 ILE A O 1
ATOM 3855 N N . THR A 1 471 ? -68.518 -19.716 135.352 1.00 93.00 471 THR A N 1
ATOM 3856 C CA . THR A 1 471 ? -69.372 -20.848 135.753 1.00 93.00 471 THR A CA 1
ATOM 3857 C C . THR A 1 471 ? -68.769 -21.607 136.937 1.00 93.00 471 THR A C 1
ATOM 3859 O O . THR A 1 471 ? -69.495 -21.969 137.856 1.00 93.00 471 THR A O 1
ATOM 3862 N N . HIS A 1 472 ? -67.448 -21.805 136.964 1.00 93.88 472 HIS A N 1
ATOM 3863 C CA . HIS A 1 472 ? -66.742 -22.433 138.081 1.00 93.88 472 HIS A CA 1
ATOM 3864 C C . HIS A 1 472 ? -66.755 -21.554 139.341 1.00 93.88 472 HIS A C 1
ATOM 3866 O O . HIS A 1 472 ? -67.023 -22.055 140.431 1.00 93.88 472 HIS A O 1
ATOM 3872 N N . GLU A 1 473 ? -66.532 -20.243 139.211 1.00 93.75 473 GLU A N 1
ATOM 3873 C CA . GLU A 1 473 ? -66.716 -19.279 140.301 1.00 93.75 473 GLU A CA 1
ATOM 3874 C C . GLU A 1 473 ? -68.136 -19.374 140.871 1.00 93.75 473 GLU A C 1
ATOM 3876 O O . GLU A 1 473 ? -68.294 -19.539 142.081 1.00 93.75 473 GLU A O 1
ATOM 3881 N N . LYS A 1 474 ? -69.165 -19.377 140.011 1.00 92.25 474 LYS A N 1
ATOM 3882 C CA . LYS A 1 474 ? -70.568 -19.525 140.423 1.00 92.25 474 LYS A CA 1
ATOM 3883 C C . LYS A 1 474 ? -70.855 -20.879 141.068 1.00 92.25 474 LYS A C 1
ATOM 3885 O O . LYS A 1 474 ? -71.532 -20.900 142.090 1.00 92.25 474 LYS A O 1
ATOM 3890 N N . GLU A 1 475 ? -70.320 -21.990 140.562 1.00 94.12 475 GLU A N 1
ATOM 3891 C CA . GLU A 1 475 ? -70.497 -23.300 141.207 1.00 94.12 475 GLU A CA 1
ATOM 3892 C C . GLU A 1 475 ? -69.759 -23.371 142.555 1.00 94.12 475 GLU A C 1
ATOM 3894 O O . GLU A 1 475 ? -70.288 -23.942 143.503 1.00 94.12 475 GLU A O 1
ATOM 3899 N N . SER A 1 476 ? -68.593 -22.730 142.702 1.00 92.50 476 SER A N 1
ATOM 3900 C CA . SER A 1 476 ? -67.898 -22.640 143.996 1.00 92.50 476 SER A CA 1
ATOM 3901 C C . SER A 1 476 ? -68.629 -21.740 145.003 1.00 92.50 476 SER A C 1
ATOM 3903 O O . SER A 1 476 ? -68.708 -22.076 146.184 1.00 92.50 476 SER A O 1
ATOM 3905 N N . GLU A 1 477 ? -69.246 -20.646 144.546 1.00 92.94 477 GLU A N 1
ATOM 3906 C CA . GLU A 1 477 ? -70.123 -19.793 145.354 1.00 92.94 477 GLU A CA 1
ATOM 3907 C C . GLU A 1 477 ? -71.372 -20.571 145.798 1.00 92.94 477 GLU A C 1
ATOM 3909 O O . GLU A 1 477 ? -71.726 -20.565 146.978 1.00 92.94 477 GLU A O 1
ATOM 3914 N N . ILE A 1 478 ? -71.985 -21.322 144.878 1.00 91.50 478 ILE A N 1
ATOM 3915 C CA . ILE A 1 478 ? -73.084 -22.251 145.155 1.00 91.50 478 ILE A CA 1
ATOM 3916 C C . ILE A 1 478 ? -72.643 -23.334 146.151 1.00 91.50 478 ILE A C 1
ATOM 3918 O O . ILE A 1 478 ? -73.396 -23.627 147.075 1.00 91.50 478 ILE A O 1
ATOM 3922 N N . GLN A 1 479 ? -71.444 -23.910 146.025 1.00 92.12 479 GLN A N 1
ATOM 3923 C CA . GLN A 1 479 ? -70.934 -24.912 146.965 1.00 92.12 479 GLN A CA 1
ATOM 3924 C C . GLN A 1 479 ? -70.719 -24.323 148.359 1.00 92.12 479 GLN A C 1
ATOM 3926 O O . GLN A 1 479 ? -71.176 -24.898 149.339 1.00 92.12 479 GLN A O 1
ATOM 3931 N N . LEU A 1 480 ? -70.143 -23.127 148.459 1.00 93.06 480 LEU A N 1
ATOM 3932 C CA . LEU A 1 480 ? -69.975 -22.427 149.731 1.00 93.06 480 LEU A CA 1
ATOM 3933 C C . LEU A 1 480 ? -71.331 -22.055 150.368 1.00 93.06 480 LEU A C 1
ATOM 3935 O O . LEU A 1 480 ? -71.464 -22.043 151.595 1.00 93.06 480 LEU A O 1
ATOM 3939 N N . LEU A 1 481 ? -72.364 -21.792 149.559 1.00 90.19 481 LEU A N 1
ATOM 3940 C CA . LEU A 1 481 ? -73.746 -21.632 150.024 1.00 90.19 481 LEU A CA 1
ATOM 3941 C C . LEU A 1 481 ? -74.383 -22.968 150.456 1.00 90.19 481 LEU A C 1
ATOM 3943 O O . LEU A 1 481 ? -75.038 -22.990 151.497 1.00 90.19 481 LEU A O 1
ATOM 3947 N N . LYS A 1 482 ? -74.150 -24.080 149.738 1.00 90.94 482 LYS A N 1
ATOM 3948 C CA . LYS A 1 482 ? -74.554 -25.447 150.138 1.00 90.94 482 LYS A CA 1
ATOM 3949 C C . LYS A 1 482 ? -73.896 -25.849 151.471 1.00 90.94 482 LYS A C 1
ATOM 3951 O O . LYS A 1 482 ? -74.569 -26.374 152.356 1.00 90.94 482 LYS A O 1
ATOM 3956 N N . ASP A 1 483 ? -72.618 -25.535 151.667 1.00 91.62 483 ASP A N 1
ATOM 3957 C CA . ASP A 1 483 ? -71.876 -25.819 152.903 1.00 91.62 483 ASP A CA 1
ATOM 3958 C C . ASP A 1 483 ? -72.386 -24.961 154.077 1.00 91.62 483 ASP A C 1
ATOM 3960 O O . ASP A 1 483 ? -72.572 -25.449 155.194 1.00 91.62 483 ASP A O 1
ATOM 3964 N N . LYS A 1 484 ? -72.708 -23.681 153.834 1.00 92.38 484 LYS A N 1
ATOM 3965 C CA . LYS A 1 484 ? -73.396 -22.827 154.822 1.00 92.38 484 LYS A CA 1
ATOM 3966 C C . LYS A 1 484 ? -74.791 -23.351 155.170 1.00 92.38 484 LYS A C 1
ATOM 3968 O O . LYS A 1 484 ? -75.162 -23.316 156.345 1.00 92.38 484 LYS A O 1
ATOM 3973 N N . LEU A 1 485 ? -75.546 -23.828 154.178 1.00 87.69 485 LEU A N 1
ATOM 3974 C CA . LEU A 1 485 ? -76.877 -24.400 154.370 1.00 87.69 485 LEU A CA 1
ATOM 3975 C C . LEU A 1 485 ? -76.798 -25.669 155.221 1.00 87.69 485 LEU A C 1
ATOM 3977 O O . LEU A 1 485 ? -77.399 -25.688 156.290 1.00 87.69 485 LEU A O 1
ATOM 3981 N N . THR A 1 486 ? -75.977 -26.651 154.846 1.00 87.56 486 THR A N 1
ATOM 3982 C CA . THR A 1 486 ? -75.790 -27.895 155.618 1.00 87.56 486 THR A CA 1
ATOM 3983 C C . THR A 1 486 ? -75.248 -27.637 157.030 1.00 87.56 486 THR A C 1
ATOM 3985 O O . THR A 1 486 ? -75.681 -28.270 157.995 1.00 87.56 486 THR A O 1
ATOM 3988 N N . LEU A 1 487 ? -74.377 -26.637 157.218 1.00 87.94 487 LEU A N 1
ATOM 3989 C CA . LEU A 1 487 ? -73.970 -26.188 158.553 1.00 87.94 487 LEU A CA 1
ATOM 3990 C C . LEU A 1 487 ? -75.142 -25.585 159.351 1.00 87.94 487 LEU A C 1
ATOM 3992 O O . LEU A 1 487 ? -75.235 -25.806 160.558 1.00 87.94 487 LEU A O 1
ATOM 3996 N N . SER A 1 488 ? -76.043 -24.832 158.719 1.00 82.12 488 SER A N 1
ATOM 3997 C CA . SER A 1 488 ? -77.237 -24.297 159.388 1.00 82.12 488 SER A CA 1
ATOM 3998 C C . SER A 1 488 ? -78.291 -25.375 159.686 1.00 82.12 488 SER A C 1
ATOM 4000 O O . SER A 1 488 ? -78.814 -25.408 160.800 1.00 82.12 488 SER A O 1
ATOM 4002 N N . GLU A 1 489 ? -78.508 -26.319 158.767 1.00 85.38 489 GLU A N 1
ATOM 4003 C CA . GLU A 1 489 ? -79.359 -27.502 158.932 1.00 85.38 489 GLU A CA 1
ATOM 4004 C C . GLU A 1 489 ? -78.839 -28.391 160.064 1.00 85.38 489 GLU A C 1
ATOM 4006 O O . GLU A 1 489 ? -79.603 -28.769 160.943 1.00 85.38 489 GLU A O 1
ATOM 4011 N N . SER A 1 490 ? -77.529 -28.647 160.132 1.00 81.69 490 SER A N 1
ATOM 4012 C CA . SER A 1 490 ? -76.913 -29.411 161.227 1.00 81.69 490 SER A CA 1
ATOM 4013 C C . SER A 1 490 ? -77.011 -28.700 162.585 1.00 81.69 490 SER A C 1
ATOM 4015 O O . SER A 1 490 ? -77.177 -29.357 163.614 1.00 81.69 490 SER A O 1
ATOM 4017 N N . LYS A 1 491 ? -76.968 -27.359 162.625 1.00 84.12 491 LYS A N 1
ATOM 4018 C CA . LYS A 1 491 ? -77.221 -26.569 163.847 1.00 84.12 491 LYS A CA 1
ATOM 4019 C C . LYS A 1 491 ? -78.687 -26.655 164.278 1.00 84.12 491 LYS A C 1
ATOM 4021 O O . LYS A 1 491 ? -78.952 -26.784 165.474 1.00 84.12 491 LYS A O 1
ATOM 4026 N N . LEU A 1 492 ? -79.619 -26.624 163.324 1.00 78.06 492 LEU A N 1
ATOM 4027 C CA . LEU A 1 492 ? -81.045 -26.872 163.549 1.00 78.06 492 LEU A CA 1
ATOM 4028 C C . LEU A 1 492 ? -81.283 -28.291 164.071 1.00 78.06 492 LEU A C 1
ATOM 4030 O O . LEU A 1 492 ? -81.839 -28.437 165.154 1.00 78.06 492 LEU A O 1
ATOM 4034 N N . LEU A 1 493 ? -80.756 -29.312 163.396 1.00 77.88 493 LEU A N 1
ATOM 4035 C CA . LEU A 1 493 ? -80.864 -30.716 163.788 1.00 77.88 493 LEU A CA 1
ATOM 4036 C C . LEU A 1 493 ? -80.296 -30.956 165.195 1.00 77.88 493 LEU A C 1
ATOM 4038 O O . LEU A 1 493 ? -80.931 -31.609 166.015 1.00 77.88 493 LEU A O 1
ATOM 4042 N N . ASN A 1 494 ? -79.136 -30.381 165.531 1.00 74.19 494 ASN A N 1
ATOM 4043 C CA . ASN A 1 494 ? -78.582 -30.466 166.888 1.00 74.19 494 ASN A CA 1
ATOM 4044 C C . ASN A 1 494 ? -79.484 -29.785 167.935 1.00 74.19 494 ASN A C 1
ATOM 4046 O O . ASN A 1 494 ? -79.631 -30.294 169.050 1.00 74.19 494 ASN A O 1
ATOM 4050 N N . ARG A 1 495 ? -80.125 -28.660 167.589 1.00 79.50 495 ARG A N 1
ATOM 4051 C CA . ARG A 1 495 ? -81.108 -27.984 168.451 1.00 79.50 495 ARG A CA 1
ATOM 4052 C C . ARG A 1 495 ? -82.380 -28.824 168.618 1.00 79.50 495 ARG A C 1
ATOM 4054 O O . ARG A 1 495 ? -82.864 -28.948 169.739 1.00 79.50 495 ARG A O 1
ATOM 4061 N N . GLU A 1 496 ? -82.882 -29.444 167.555 1.00 78.69 496 GLU A N 1
ATOM 4062 C CA . GLU A 1 496 ? -84.037 -30.350 167.588 1.00 78.69 496 GLU A CA 1
ATOM 4063 C C . GLU A 1 496 ? -83.750 -31.619 168.398 1.00 78.69 496 GLU A C 1
ATOM 4065 O O . GLU A 1 496 ? -84.524 -31.959 169.290 1.00 78.69 496 GLU A O 1
ATOM 4070 N N . VAL A 1 497 ? -82.601 -32.267 168.185 1.00 78.94 497 VAL A N 1
ATOM 4071 C CA . VAL A 1 497 ? -82.142 -33.422 168.977 1.00 78.94 497 VAL A CA 1
ATOM 4072 C C . VAL A 1 497 ? -82.006 -33.058 170.459 1.00 78.94 497 VAL A C 1
ATOM 4074 O O . VAL A 1 497 ? -82.378 -33.856 171.319 1.00 78.94 497 VAL A O 1
ATOM 4077 N N . SER A 1 498 ? -81.533 -31.850 170.782 1.00 75.50 498 SER A N 1
ATOM 4078 C CA . SER A 1 498 ? -81.488 -31.345 172.162 1.00 75.50 498 SER A CA 1
ATOM 4079 C C . SER A 1 498 ? -82.893 -31.188 172.771 1.00 75.50 498 SER A C 1
ATOM 4081 O O . SER A 1 498 ? -83.156 -31.677 173.871 1.00 75.50 498 SER A O 1
ATOM 4083 N N . ILE A 1 499 ? -83.841 -30.605 172.027 1.00 77.62 499 ILE A N 1
ATOM 4084 C CA . ILE A 1 499 ? -85.247 -30.465 172.450 1.00 77.62 499 ILE A CA 1
ATOM 4085 C C . ILE A 1 499 ? -85.915 -31.839 172.645 1.00 77.62 499 ILE A C 1
ATOM 4087 O O . ILE A 1 499 ? -86.623 -32.050 173.633 1.00 77.62 499 ILE A O 1
ATOM 4091 N N . LEU A 1 500 ? -85.675 -32.791 171.739 1.00 77.12 500 LEU A N 1
ATOM 4092 C CA . LEU A 1 500 ? -86.223 -34.149 171.813 1.00 77.12 500 LEU A CA 1
ATOM 4093 C C . LEU A 1 500 ? -85.636 -34.948 172.987 1.00 77.12 500 LEU A C 1
ATOM 4095 O O . LEU A 1 500 ? -86.390 -35.624 173.686 1.00 77.12 500 LEU A O 1
ATOM 4099 N N . ARG A 1 501 ? -84.331 -34.818 173.271 1.00 79.88 501 ARG A N 1
ATOM 4100 C CA . ARG A 1 501 ? -83.702 -35.404 174.472 1.00 79.88 501 ARG A CA 1
ATOM 4101 C C . ARG A 1 501 ? -84.324 -34.867 175.763 1.00 79.88 501 ARG A C 1
ATOM 4103 O O . ARG A 1 501 ? -84.629 -35.659 176.650 1.00 79.88 501 ARG A O 1
ATOM 4110 N N . ASN A 1 502 ? -84.585 -33.561 175.844 1.00 75.94 502 ASN A N 1
ATOM 4111 C CA . ASN A 1 502 ? -85.250 -32.965 177.008 1.00 75.94 502 ASN A CA 1
ATOM 4112 C C . ASN A 1 502 ? -86.694 -33.476 177.180 1.00 75.94 502 ASN A C 1
ATOM 4114 O O . ASN A 1 502 ? -87.098 -33.798 178.296 1.00 75.94 502 ASN A O 1
ATOM 4118 N N . LYS A 1 503 ? -87.461 -33.630 176.087 1.00 80.56 503 LYS A N 1
ATOM 4119 C CA . LYS A 1 503 ? -88.799 -34.255 176.136 1.00 80.56 503 LYS A CA 1
ATOM 4120 C C . LYS A 1 503 ? -88.760 -35.713 176.604 1.00 80.56 503 LYS A C 1
ATOM 4122 O O . LYS A 1 503 ? -89.621 -36.115 177.382 1.00 80.56 503 LYS A O 1
ATOM 4127 N N . LEU A 1 504 ? -87.774 -36.493 176.157 1.00 79.56 504 LEU A N 1
ATOM 4128 C CA . LEU A 1 504 ? -87.609 -37.887 176.580 1.00 79.56 504 LEU A CA 1
ATOM 4129 C C . LEU A 1 504 ? -87.298 -37.989 178.084 1.00 79.56 504 LEU A C 1
ATOM 4131 O O . LEU A 1 504 ? -87.891 -38.814 178.772 1.00 79.56 504 LEU A O 1
ATOM 4135 N N . ALA A 1 505 ? -86.430 -37.114 178.603 1.00 76.56 505 ALA A N 1
ATOM 4136 C CA . ALA A 1 505 ? -86.113 -37.055 180.031 1.00 76.56 505 ALA A CA 1
ATOM 4137 C C . ALA A 1 505 ? -87.339 -36.713 180.902 1.00 76.56 505 ALA A C 1
ATOM 4139 O O . ALA A 1 505 ? -87.509 -37.305 181.967 1.00 76.56 505 ALA A O 1
ATOM 4140 N N . GLN A 1 506 ? -88.219 -35.817 180.438 1.00 79.38 506 GLN A N 1
ATOM 4141 C CA . GLN A 1 506 ? -89.463 -35.484 181.141 1.00 79.38 506 GLN A CA 1
ATOM 4142 C C . GLN A 1 506 ? -90.409 -36.693 181.233 1.00 79.38 506 GLN A C 1
ATOM 4144 O O . GLN A 1 506 ? -90.835 -37.061 182.325 1.00 79.38 506 GLN A O 1
ATOM 4149 N N . LEU A 1 507 ? -90.678 -37.361 180.105 1.00 77.00 507 LEU A N 1
ATOM 4150 C CA . LEU A 1 507 ? -91.567 -38.532 180.061 1.00 77.00 507 LEU A CA 1
ATOM 4151 C C . LEU A 1 507 ? -91.044 -39.704 180.912 1.00 77.00 507 LEU A C 1
ATOM 4153 O O . LEU A 1 507 ? -91.831 -40.450 181.497 1.00 77.00 507 LEU A O 1
ATOM 4157 N N . GLN A 1 508 ? -89.720 -39.849 181.018 1.00 80.12 508 GLN A N 1
ATOM 4158 C CA . GLN A 1 508 ? -89.082 -40.841 181.884 1.00 80.12 508 GLN A CA 1
ATOM 4159 C C . GLN A 1 508 ? -89.367 -40.578 183.376 1.00 80.12 508 GLN A C 1
ATOM 4161 O O . GLN A 1 508 ? -89.604 -41.523 184.129 1.00 80.12 508 GLN A O 1
ATOM 4166 N N . ALA A 1 509 ? -89.380 -39.310 183.803 1.00 77.25 509 ALA A N 1
ATOM 4167 C CA . ALA A 1 509 ? -89.672 -38.935 185.186 1.00 77.25 509 ALA A CA 1
ATOM 4168 C C . ALA A 1 509 ? -91.141 -39.198 185.561 1.00 77.25 509 ALA A C 1
ATOM 4170 O O . ALA A 1 509 ? -91.417 -39.730 186.640 1.00 77.25 509 ALA A O 1
ATOM 4171 N N . ASP A 1 510 ? -92.072 -38.892 184.653 1.00 79.50 510 ASP A N 1
ATOM 4172 C CA . ASP A 1 510 ? -93.510 -39.108 184.859 1.00 79.50 510 ASP A CA 1
ATOM 4173 C C . ASP A 1 510 ? -93.838 -40.612 185.003 1.00 79.50 510 ASP A C 1
ATOM 4175 O O . ASP A 1 510 ? -94.610 -41.013 185.882 1.00 79.50 510 ASP A O 1
ATOM 4179 N N . TYR A 1 511 ? -93.179 -41.469 184.212 1.00 76.69 511 TYR A N 1
ATOM 4180 C CA . TYR A 1 511 ? -93.288 -42.931 184.305 1.00 76.69 511 TYR A CA 1
ATOM 4181 C C . TYR A 1 511 ? -92.893 -43.476 185.692 1.00 76.69 511 TYR A C 1
ATOM 4183 O O . TYR A 1 511 ? -93.611 -44.297 186.274 1.00 76.69 511 TYR A O 1
ATOM 4191 N N . ASP A 1 512 ? -91.784 -42.992 186.261 1.00 79.81 512 ASP A N 1
ATOM 4192 C CA . ASP A 1 512 ? -91.308 -43.441 187.574 1.00 79.81 512 ASP A CA 1
ATOM 4193 C C . ASP A 1 512 ? -92.203 -42.978 188.740 1.00 79.81 512 ASP A C 1
ATOM 4195 O O . ASP A 1 512 ? -92.190 -43.601 189.805 1.00 79.81 512 ASP A O 1
ATOM 4199 N N . ILE A 1 513 ? -93.010 -41.925 188.565 1.00 80.25 513 ILE A N 1
ATOM 4200 C CA . ILE A 1 513 ? -93.999 -41.482 189.563 1.00 80.25 513 ILE A CA 1
ATOM 4201 C C . ILE A 1 513 ? -95.194 -42.445 189.596 1.00 80.25 513 ILE A C 1
ATOM 4203 O O . ILE A 1 513 ? -95.525 -42.974 190.662 1.00 80.25 513 ILE A O 1
ATOM 4207 N N . VAL A 1 514 ? -95.790 -42.737 188.433 1.00 75.62 514 VAL A N 1
ATOM 4208 C CA . VAL A 1 514 ? -96.940 -43.657 188.304 1.00 75.62 514 VAL A CA 1
ATOM 4209 C C . VAL A 1 514 ? -96.591 -45.052 188.838 1.00 75.62 514 VAL A C 1
ATOM 4211 O O . VAL A 1 514 ? -97.379 -45.681 189.550 1.00 75.62 514 VAL A O 1
ATOM 4214 N N . LYS A 1 515 ? -95.362 -45.512 188.581 1.00 76.56 515 LYS A N 1
ATOM 4215 C CA . LYS A 1 515 ? -94.839 -46.794 189.072 1.00 76.56 515 LYS A CA 1
ATOM 4216 C C . LYS A 1 515 ? -94.860 -46.922 190.604 1.00 76.56 515 LYS A C 1
ATOM 4218 O O . LYS A 1 515 ? -95.111 -48.018 191.104 1.00 76.56 515 LYS A O 1
ATOM 4223 N N . ARG A 1 516 ? -94.635 -45.832 191.355 1.00 72.81 516 ARG A N 1
ATOM 4224 C CA . ARG A 1 516 ? -94.641 -45.840 192.837 1.00 72.81 516 ARG A CA 1
ATOM 4225 C C . ARG A 1 516 ? -96.055 -45.872 193.424 1.00 72.81 516 ARG A C 1
ATOM 4227 O O . ARG A 1 516 ? -96.279 -46.561 194.417 1.00 72.81 516 ARG A O 1
ATOM 4234 N N . GLN A 1 517 ? -97.015 -45.194 192.794 1.00 68.88 517 GLN A N 1
ATOM 4235 C CA . GLN A 1 517 ? -98.420 -45.196 193.235 1.00 68.88 517 GLN A CA 1
ATOM 4236 C C . GLN A 1 517 ? -99.064 -46.588 193.102 1.00 68.88 517 GLN A C 1
ATOM 4238 O O . GLN A 1 517 ? -99.823 -47.022 193.969 1.00 68.88 517 GLN A O 1
ATOM 4243 N N . LEU A 1 518 ? -98.697 -47.338 192.057 1.00 68.44 518 LEU A N 1
ATOM 4244 C CA . LEU A 1 518 ? -99.187 -48.702 191.842 1.00 68.44 518 LEU A CA 1
ATOM 4245 C C . LEU A 1 518 ? -98.680 -49.698 192.906 1.00 68.44 518 LEU A C 1
ATOM 4247 O O . LEU A 1 518 ? -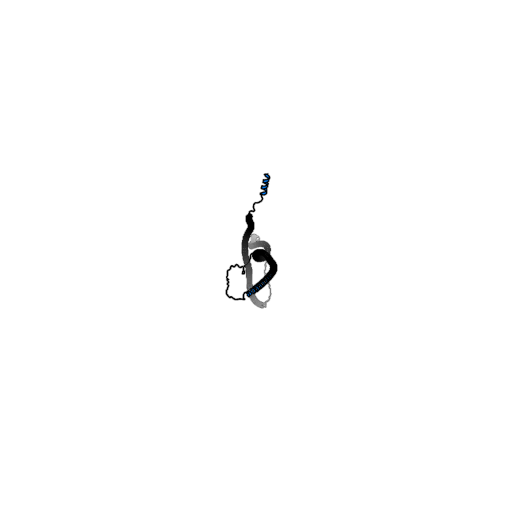99.358 -50.680 193.212 1.00 68.44 518 LEU A O 1
ATOM 4251 N N . THR A 1 519 ? -97.493 -49.465 193.480 1.00 68.00 519 THR A N 1
ATOM 4252 C CA . THR A 1 519 ? -96.941 -50.332 194.536 1.00 68.00 519 THR A CA 1
ATOM 4253 C C . THR A 1 519 ? -97.608 -50.138 195.897 1.00 68.00 519 THR A C 1
ATOM 4255 O O . THR A 1 519 ? -97.751 -51.117 196.627 1.00 68.00 519 THR A O 1
ATOM 4258 N N . THR A 1 520 ? -98.075 -48.931 196.230 1.00 69.62 520 THR A N 1
ATOM 4259 C CA . THR A 1 520 ? -98.783 -48.661 197.495 1.00 69.62 520 THR A CA 1
ATOM 4260 C C . THR A 1 520 ? -100.197 -49.253 197.507 1.00 69.62 520 THR A C 1
ATOM 4262 O O . THR A 1 520 ? -100.551 -49.955 198.451 1.00 69.62 520 THR A O 1
ATOM 4265 N N . GLU A 1 521 ? -100.956 -49.109 196.413 1.00 68.56 521 GLU A N 1
ATOM 4266 C CA . GLU A 1 521 ? -102.307 -49.692 196.237 1.00 68.56 521 GLU A CA 1
ATOM 4267 C C . GLU A 1 521 ? -102.353 -51.230 196.356 1.00 68.56 521 GLU A C 1
ATOM 4269 O O . GLU A 1 521 ? -103.386 -51.814 196.703 1.00 68.56 521 GLU A O 1
ATOM 4274 N N . ARG A 1 522 ? -101.236 -51.913 196.061 1.00 67.88 522 ARG A N 1
ATOM 4275 C CA . ARG A 1 522 ? -101.114 -53.370 196.232 1.00 67.88 522 ARG A CA 1
ATOM 4276 C C . ARG A 1 522 ? -100.947 -53.790 197.691 1.00 67.88 522 ARG A C 1
ATOM 4278 O O . ARG A 1 522 ? -101.421 -54.860 198.056 1.00 67.88 522 ARG A O 1
ATOM 4285 N N . PHE A 1 523 ? -100.284 -52.978 198.512 1.00 65.75 523 PHE A N 1
ATOM 4286 C CA . PHE A 1 523 ? -99.977 -53.342 199.896 1.00 65.75 523 PHE A CA 1
ATOM 4287 C C . PHE A 1 523 ? -101.217 -53.281 200.798 1.00 65.75 523 PHE A C 1
ATOM 4289 O O . PHE A 1 523 ? -101.437 -54.178 201.611 1.00 65.75 523 PHE A O 1
ATOM 4296 N N . GLU A 1 524 ? -102.073 -52.270 200.621 1.00 64.62 524 GLU A N 1
ATOM 4297 C CA . GLU A 1 524 ? -103.286 -52.125 201.438 1.00 64.62 524 GLU A CA 1
ATOM 4298 C C . GLU A 1 524 ? -104.349 -53.189 201.118 1.00 64.62 524 GLU A C 1
ATOM 4300 O O . GLU A 1 524 ? -104.977 -53.722 202.037 1.00 64.62 524 GLU A O 1
ATOM 4305 N N . ARG A 1 525 ? -104.485 -53.593 199.842 1.00 63.62 525 ARG A N 1
ATOM 4306 C CA . ARG A 1 525 ? -105.377 -54.702 199.446 1.00 63.62 525 ARG A CA 1
ATOM 4307 C C . ARG A 1 525 ? -105.017 -56.023 200.120 1.00 63.62 525 ARG A C 1
ATOM 4309 O O . ARG A 1 525 ? -105.915 -56.718 200.587 1.00 63.62 525 ARG A O 1
ATOM 4316 N N . GLU A 1 526 ? -103.733 -56.366 200.200 1.00 61.66 526 GLU A N 1
ATOM 4317 C CA . GLU A 1 526 ? -103.303 -57.651 200.769 1.00 61.66 526 GLU A CA 1
ATOM 4318 C C . GLU A 1 526 ? -103.568 -57.732 202.285 1.00 61.66 526 GLU A C 1
ATOM 4320 O O . GLU A 1 526 ? -103.854 -58.806 202.816 1.00 61.66 526 GLU A O 1
ATOM 4325 N N . ARG A 1 527 ? -103.547 -56.590 202.989 1.00 61.72 527 ARG A N 1
ATOM 4326 C CA . ARG A 1 527 ? -103.799 -56.536 204.437 1.00 61.72 527 ARG A CA 1
ATOM 4327 C C . ARG A 1 527 ? -105.277 -56.740 204.783 1.00 61.72 527 ARG A C 1
ATOM 4329 O O . ARG A 1 527 ? -105.581 -57.519 205.681 1.00 61.72 527 ARG A O 1
ATOM 4336 N N . ALA A 1 528 ? -106.190 -56.126 204.027 1.00 57.19 528 ALA A N 1
ATOM 4337 C CA . ALA A 1 528 ? -107.636 -56.325 204.195 1.00 57.19 528 ALA A CA 1
ATOM 4338 C C . ALA A 1 528 ? -108.077 -57.788 203.957 1.00 57.19 528 ALA A C 1
ATOM 4340 O O . ALA A 1 528 ? -109.073 -58.246 204.513 1.00 57.19 528 ALA A O 1
ATOM 4341 N N . ILE A 1 529 ? -107.315 -58.542 203.158 1.00 58.19 529 ILE A N 1
ATOM 4342 C CA . ILE A 1 529 ? -107.602 -59.938 202.802 1.00 58.19 529 ILE A CA 1
ATOM 4343 C C . ILE A 1 529 ? -107.261 -60.932 203.934 1.00 58.19 529 ILE A C 1
ATOM 4345 O O . ILE A 1 529 ? -107.815 -62.035 203.959 1.00 58.19 529 ILE A O 1
ATOM 4349 N N . GLN A 1 530 ? -106.390 -60.579 204.888 1.00 52.66 530 GLN A N 1
ATOM 4350 C CA . GLN A 1 530 ? -106.005 -61.491 205.979 1.00 52.66 530 GLN A CA 1
ATOM 4351 C C . GLN A 1 530 ? -106.991 -61.490 207.160 1.00 52.66 530 GLN A C 1
ATOM 4353 O O . GLN A 1 530 ? -107.189 -62.540 207.773 1.00 52.66 530 GLN A O 1
ATOM 4358 N N . GLU A 1 531 ? -107.692 -60.381 207.413 1.00 54.38 531 GLU A N 1
ATOM 4359 C CA . GLU A 1 531 ? -108.700 -60.275 208.484 1.00 54.38 531 GLU A CA 1
ATOM 4360 C C . GLU A 1 531 ? -109.929 -61.186 208.237 1.00 54.38 531 GLU A C 1
ATOM 4362 O O . GLU A 1 531 ? -110.587 -61.636 209.173 1.00 54.38 531 GLU A O 1
ATOM 4367 N N . MET A 1 532 ? -110.223 -61.521 206.972 1.00 43.66 532 MET A N 1
ATOM 4368 C CA . MET A 1 532 ? -111.415 -62.286 206.566 1.00 43.66 532 MET A CA 1
ATOM 4369 C C . MET A 1 532 ? -111.270 -63.825 206.580 1.00 43.66 532 MET A C 1
ATOM 4371 O O . MET A 1 532 ? -112.197 -64.521 206.173 1.00 43.66 532 MET A O 1
ATOM 4375 N N . ARG A 1 533 ? -110.140 -64.399 207.027 1.00 45.03 533 ARG A N 1
ATOM 4376 C CA . ARG A 1 533 ? -109.834 -65.842 206.843 1.00 45.03 533 ARG A CA 1
ATOM 4377 C C . ARG A 1 533 ? -109.887 -66.735 208.100 1.00 45.03 533 ARG A C 1
ATOM 4379 O O . ARG A 1 533 ? -109.345 -67.837 208.066 1.00 45.03 533 ARG A O 1
ATOM 4386 N N . ARG A 1 534 ? -110.508 -66.319 209.215 1.00 52.59 534 ARG A N 1
ATOM 4387 C CA . ARG A 1 534 ? -110.379 -67.058 210.500 1.00 52.59 534 ARG A CA 1
ATOM 4388 C C . ARG A 1 534 ? -111.354 -68.231 210.740 1.00 52.59 534 ARG A C 1
ATOM 4390 O O . ARG A 1 534 ? -111.035 -69.089 211.557 1.00 52.59 534 ARG A O 1
ATOM 4397 N N . HIS A 1 535 ? -112.489 -68.323 210.039 1.00 44.19 535 HIS A N 1
ATOM 4398 C CA . HIS A 1 535 ? -113.441 -69.446 210.164 1.00 44.19 535 HIS A CA 1
ATOM 4399 C C . HIS A 1 535 ? -113.974 -69.868 208.785 1.00 44.19 535 HIS A C 1
ATOM 4401 O O . HIS A 1 535 ? -114.315 -69.018 207.967 1.00 44.19 535 HIS A O 1
ATOM 4407 N N . GLY A 1 536 ? -113.963 -71.173 208.495 1.00 50.66 536 GLY A N 1
ATOM 4408 C CA . GLY A 1 536 ? -113.945 -71.669 207.115 1.00 50.66 536 GLY A CA 1
ATOM 4409 C C . GLY A 1 536 ? -115.295 -72.031 206.490 1.00 50.66 536 GLY A C 1
ATOM 4410 O O . GLY A 1 536 ? -116.102 -72.724 207.100 1.00 50.66 536 GLY A O 1
ATOM 4411 N N . LEU A 1 537 ? -115.441 -71.666 205.214 1.00 37.59 537 LEU A N 1
ATOM 4412 C CA . LEU A 1 537 ? -116.189 -72.369 204.164 1.00 37.59 537 LEU A CA 1
ATOM 4413 C C . LEU A 1 537 ? -115.449 -72.117 202.834 1.00 37.59 537 LEU A C 1
ATOM 4415 O O . LEU A 1 537 ? -114.945 -71.017 202.609 1.00 37.59 537 LEU A O 1
ATOM 4419 N N . SER A 1 538 ? -115.347 -73.124 201.965 1.00 35.69 538 SER A N 1
ATOM 4420 C CA . SER A 1 538 ? -114.683 -73.015 200.653 1.00 35.69 538 SER A CA 1
ATOM 4421 C C . SER A 1 538 ? -115.688 -72.994 199.506 1.00 35.69 538 SER A C 1
ATOM 4423 O O . SER A 1 538 ? -116.700 -73.681 199.576 1.00 35.69 538 SER A O 1
ATOM 4425 N N . THR A 1 539 ? -115.359 -72.290 198.420 1.00 27.25 539 THR A N 1
ATOM 4426 C CA . THR A 1 539 ? -115.435 -72.758 197.012 1.00 27.25 539 THR A CA 1
ATOM 4427 C C . THR A 1 539 ? -114.813 -71.672 196.099 1.00 27.25 539 THR A C 1
ATOM 4429 O O . THR A 1 539 ? -114.960 -70.491 196.387 1.00 27.25 539 THR A O 1
ATOM 4432 N N . THR A 1 540 ? -113.833 -71.968 195.226 1.00 28.88 540 THR A N 1
ATOM 4433 C CA . THR A 1 540 ? -113.952 -72.365 193.789 1.00 28.88 540 THR A CA 1
ATOM 4434 C C . THR A 1 540 ? -114.721 -71.332 192.917 1.00 28.88 540 THR A C 1
ATOM 4436 O O . THR A 1 540 ? -115.724 -70.808 193.366 1.00 28.88 540 THR A O 1
ATOM 4439 N N . SER A 1 541 ? -114.367 -70.989 191.661 1.00 29.45 541 SER A N 1
ATOM 4440 C CA . SER A 1 541 ? -113.366 -71.548 190.730 1.00 29.45 541 SER A CA 1
ATOM 4441 C C . SER A 1 541 ? -113.128 -70.664 189.468 1.00 29.45 541 SER A C 1
ATOM 4443 O O . SER A 1 541 ? -114.087 -70.085 188.976 1.00 29.45 541 SER A O 1
ATOM 4445 N N . LEU A 1 542 ? -111.916 -70.737 188.884 1.00 31.09 542 LEU A N 1
ATOM 4446 C CA . LEU A 1 542 ? -111.594 -70.833 187.430 1.00 31.09 542 LEU A CA 1
ATOM 4447 C C . LEU A 1 542 ? -111.791 -69.687 186.387 1.00 31.09 542 LEU A C 1
ATOM 4449 O O . LEU A 1 542 ? -112.858 -69.110 186.252 1.00 31.09 542 LEU A O 1
ATOM 4453 N N . HIS A 1 543 ? -110.765 -69.605 185.507 1.00 26.41 543 HIS A N 1
ATOM 4454 C CA . HIS A 1 543 ? -110.774 -69.352 184.036 1.00 26.41 543 HIS A CA 1
ATOM 4455 C C . HIS A 1 543 ? -111.220 -67.976 183.459 1.00 26.41 543 HIS A C 1
ATOM 4457 O O . HIS A 1 543 ? -112.047 -67.294 184.041 1.00 26.41 543 HIS A O 1
ATOM 4463 N N . ALA A 1 544 ? -110.754 -67.507 182.280 1.00 25.59 544 ALA A N 1
ATOM 4464 C CA . ALA A 1 544 ? -109.576 -67.816 181.432 1.00 25.59 544 ALA A CA 1
ATOM 4465 C C . ALA A 1 544 ? -109.401 -66.756 180.294 1.00 25.59 544 ALA A C 1
ATOM 4467 O O . ALA A 1 544 ? -110.296 -65.950 180.080 1.00 25.59 544 ALA A O 1
ATOM 4468 N N . SER A 1 545 ? -108.260 -66.802 179.574 1.00 26.70 545 SER A N 1
ATOM 4469 C CA . SER A 1 545 ? -108.040 -66.550 178.114 1.00 26.70 545 SER A CA 1
ATOM 4470 C C . SER A 1 545 ? -108.820 -65.439 177.357 1.00 26.70 545 SER A C 1
ATOM 4472 O O . SER A 1 545 ? -110.039 -65.492 177.311 1.00 26.70 545 SER A O 1
ATOM 4474 N N . SER A 1 546 ? -108.169 -64.450 176.706 1.00 31.45 546 SER A N 1
ATOM 4475 C CA . SER A 1 546 ? -107.687 -64.456 175.278 1.00 31.45 546 SER A CA 1
ATOM 4476 C C . SER A 1 546 ? -108.813 -64.262 174.213 1.00 31.45 546 SER A C 1
ATOM 4478 O O . SER A 1 546 ? -109.970 -64.338 174.609 1.00 31.45 546 SER A O 1
ATOM 4480 N N . PRO A 1 547 ? -108.567 -64.034 172.888 1.00 48.28 547 PRO A N 1
ATOM 4481 C CA . PRO A 1 547 ? -107.304 -63.991 172.124 1.00 48.28 547 PRO A CA 1
ATOM 4482 C C . PRO A 1 547 ? -107.144 -62.820 171.101 1.00 48.28 547 PRO A C 1
ATOM 4484 O O . PRO A 1 547 ? -107.880 -61.839 171.106 1.00 48.28 547 PRO A O 1
ATOM 4487 N N . LEU A 1 548 ? -106.122 -62.942 170.236 1.00 37.31 548 LEU A N 1
ATOM 4488 C CA . LEU A 1 548 ? -105.659 -61.988 169.211 1.00 37.31 548 LEU A CA 1
ATOM 4489 C C . LEU A 1 548 ? -106.293 -62.171 167.811 1.00 37.31 548 LEU A C 1
ATOM 4491 O O . LEU A 1 548 ? -106.673 -63.280 167.443 1.00 37.31 548 LEU A O 1
ATOM 4495 N N . SER A 1 549 ? -106.220 -61.124 166.974 1.00 26.50 549 SER A N 1
ATOM 4496 C CA . SER A 1 549 ? -105.903 -61.145 165.519 1.00 26.50 549 SER A CA 1
ATOM 4497 C C . SER A 1 549 ? -105.676 -59.695 165.042 1.00 26.50 549 SER A C 1
ATOM 4499 O O . SER A 1 549 ? -106.371 -58.814 165.528 1.00 26.50 549 SER A O 1
ATOM 4501 N N . SER A 1 550 ? -104.682 -59.282 164.244 1.00 29.70 550 SER A N 1
ATOM 4502 C CA . SER A 1 550 ? -103.904 -59.846 163.118 1.00 29.70 550 SER A CA 1
ATOM 4503 C C . SER A 1 550 ? -104.498 -59.590 161.715 1.00 29.70 550 SER A C 1
ATOM 4505 O O . SER A 1 550 ? -105.660 -59.892 161.476 1.00 29.70 550 SER A O 1
ATOM 4507 N N . THR A 1 551 ? -103.627 -59.136 160.789 1.00 28.64 551 THR A N 1
ATOM 4508 C CA . THR A 1 551 ? -103.681 -59.324 159.311 1.00 28.64 551 THR A CA 1
ATOM 4509 C C . THR A 1 551 ? -104.180 -58.170 158.392 1.00 28.64 551 THR A C 1
ATOM 4511 O O . THR A 1 551 ? -105.369 -57.919 158.271 1.00 28.64 551 THR A O 1
ATOM 4514 N N . LEU A 1 552 ? -103.213 -57.567 157.664 1.00 31.66 552 LEU A N 1
ATOM 4515 C CA . LEU A 1 552 ? -103.215 -57.003 156.281 1.00 31.66 552 LEU A CA 1
ATOM 4516 C C . LEU A 1 552 ? -104.364 -56.092 155.758 1.00 31.66 552 LEU A C 1
ATOM 4518 O O . LEU A 1 552 ? -105.466 -56.585 155.547 1.00 31.66 552 LEU A O 1
ATOM 4522 N N . ARG A 1 553 ? -104.035 -54.869 155.269 1.00 30.06 553 ARG A N 1
ATOM 4523 C CA . ARG A 1 553 ? -104.039 -54.472 153.819 1.00 30.06 553 ARG A CA 1
ATOM 4524 C C . ARG A 1 553 ? -103.522 -53.029 153.558 1.00 30.06 553 ARG A C 1
ATOM 4526 O O . ARG A 1 553 ? -103.608 -52.175 154.430 1.00 30.06 553 ARG A O 1
ATOM 4533 N N . SER A 1 554 ? -102.999 -52.792 152.346 1.00 38.47 554 SER A N 1
ATOM 4534 C CA . SER A 1 554 ? -102.523 -51.519 151.733 1.00 38.47 554 SER A CA 1
ATOM 4535 C C . SER A 1 554 ? -103.678 -50.532 151.380 1.00 38.47 554 SER A C 1
ATOM 4537 O O . SER A 1 554 ? -104.823 -50.936 151.596 1.00 38.47 554 SER A O 1
ATOM 4539 N N . PRO A 1 555 ? -103.476 -49.289 150.846 1.00 43.56 555 PRO A N 1
ATOM 4540 C CA . PRO A 1 555 ? -102.445 -48.784 149.897 1.00 43.56 555 PRO A CA 1
ATOM 4541 C C . PRO A 1 555 ? -101.517 -47.690 150.487 1.00 43.56 555 PRO A C 1
ATOM 4543 O O . PRO A 1 555 ? -101.927 -46.948 151.367 1.00 43.56 555 PRO A O 1
ATOM 4546 N N . SER A 1 556 ? -100.222 -47.547 150.171 1.00 34.38 556 SER A N 1
ATOM 4547 C CA . SER A 1 556 ? -99.470 -47.517 148.896 1.00 34.38 556 SER A CA 1
ATOM 4548 C C . SER A 1 556 ? -99.654 -46.251 148.040 1.00 34.38 556 SER A C 1
ATOM 4550 O O . SER A 1 556 ? -100.519 -46.219 147.172 1.00 34.38 556 SER A O 1
ATOM 4552 N N . HIS A 1 557 ? -98.755 -45.273 148.208 1.00 32.25 557 HIS A N 1
ATOM 4553 C CA . HIS A 1 557 ? -98.026 -44.651 147.091 1.00 32.25 557 HIS A CA 1
ATOM 4554 C C . HIS A 1 557 ? -96.695 -44.056 147.585 1.00 32.25 557 HIS A C 1
ATOM 4556 O O . HIS A 1 557 ? -96.671 -43.187 148.453 1.00 32.25 557 HIS A O 1
ATOM 4562 N N . SER A 1 558 ? -95.591 -44.564 147.038 1.00 35.72 558 SER A N 1
ATOM 4563 C CA . SER A 1 558 ? -94.214 -44.165 147.356 1.00 35.72 558 SER A CA 1
ATOM 4564 C C . SER A 1 558 ? -93.706 -43.079 146.401 1.00 35.72 558 SER A C 1
ATOM 4566 O O . SER A 1 558 ? -94.170 -43.012 145.261 1.00 35.72 558 SER A O 1
ATOM 4568 N N . PRO A 1 559 ? -92.657 -42.341 146.792 1.00 45.19 559 PRO A N 1
ATOM 4569 C CA . PRO A 1 559 ? -91.685 -41.804 145.849 1.00 45.19 559 PRO A CA 1
ATOM 4570 C C . PRO A 1 559 ? -90.274 -42.316 146.186 1.00 45.19 559 PRO A C 1
ATOM 4572 O O . PRO A 1 559 ? -89.714 -41.958 147.220 1.00 45.19 559 PRO A O 1
ATOM 4575 N N . GLU A 1 560 ? -89.668 -43.117 145.306 1.00 37.50 560 GLU A N 1
ATOM 4576 C CA . GLU A 1 560 ? -88.245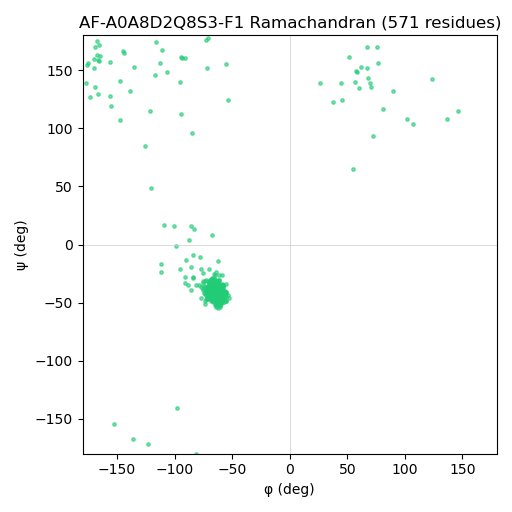 -43.464 145.414 1.00 37.50 560 GLU A CA 1
ATOM 4577 C C . GLU A 1 560 ? -87.523 -43.373 144.060 1.00 37.50 560 GLU A C 1
ATOM 4579 O O . GLU A 1 560 ? -88.123 -43.454 142.989 1.00 37.50 560 GLU A O 1
ATOM 4584 N N . ARG A 1 561 ? -86.219 -43.102 144.151 1.00 42.88 561 ARG A N 1
ATOM 4585 C CA . ARG A 1 561 ? -85.265 -42.823 143.072 1.00 42.88 561 ARG A CA 1
ATOM 4586 C C . ARG A 1 561 ? -84.935 -44.074 142.252 1.00 42.88 561 ARG A C 1
ATOM 4588 O O . ARG A 1 561 ? -84.781 -45.137 142.838 1.00 42.88 561 ARG A O 1
ATOM 4595 N N . ALA A 1 562 ? -84.588 -43.882 140.977 1.00 35.66 562 ALA A N 1
ATOM 4596 C CA . ALA A 1 562 ? -83.272 -44.245 140.420 1.00 35.66 562 ALA A CA 1
ATOM 4597 C C . ALA A 1 562 ? -83.153 -43.835 138.932 1.00 35.66 562 ALA A C 1
ATOM 4599 O O . ALA A 1 562 ? -84.116 -43.947 138.185 1.00 35.66 562 ALA A O 1
ATOM 4600 N N . LEU A 1 563 ? -81.978 -43.302 138.562 1.00 40.78 563 LEU A N 1
ATOM 4601 C CA . LEU A 1 563 ? -81.058 -43.743 137.485 1.00 40.78 563 LEU A CA 1
ATOM 4602 C C . LEU A 1 563 ? -81.684 -44.515 136.287 1.00 40.78 563 LEU A C 1
ATOM 4604 O O . LEU A 1 563 ? -82.472 -45.429 136.480 1.00 40.78 563 LEU A O 1
ATOM 4608 N N . THR A 1 564 ? -81.313 -44.290 135.017 1.00 34.31 564 THR A N 1
ATOM 4609 C CA . THR A 1 564 ? -79.946 -44.122 134.462 1.00 34.31 564 THR A CA 1
ATOM 4610 C C . THR A 1 564 ? -80.012 -43.640 132.992 1.00 34.31 564 THR A C 1
ATOM 4612 O O . THR A 1 564 ? -81.003 -43.948 132.346 1.00 34.31 564 THR A O 1
ATOM 4615 N N . GLU A 1 565 ? -78.926 -43.039 132.459 1.00 34.28 565 GLU A N 1
ATOM 4616 C CA . GLU A 1 565 ? -78.501 -43.074 131.022 1.00 34.28 565 GLU A CA 1
ATOM 4617 C C . GLU A 1 565 ? -79.430 -42.485 129.912 1.00 34.28 565 GLU A C 1
ATOM 4619 O O . GLU A 1 565 ? -80.642 -42.465 130.047 1.00 34.28 565 GLU A O 1
ATOM 4624 N N . ARG A 1 566 ? -78.979 -41.989 128.739 1.00 37.47 566 ARG A N 1
ATOM 4625 C CA . ARG A 1 566 ? -77.679 -41.529 128.166 1.00 37.47 566 ARG A CA 1
ATOM 4626 C C . ARG A 1 566 ? -77.989 -40.775 126.840 1.00 37.47 566 ARG A C 1
ATOM 4628 O O . ARG A 1 566 ? -79.034 -41.056 126.268 1.00 37.47 566 ARG A O 1
ATOM 4635 N N . THR A 1 567 ? -77.044 -39.972 126.306 1.00 39.56 567 THR A N 1
ATOM 4636 C CA . THR A 1 567 ? -76.893 -39.554 124.864 1.00 39.56 567 THR A CA 1
ATOM 4637 C C . THR A 1 567 ? -78.062 -38.808 124.168 1.00 39.56 567 THR A C 1
ATOM 4639 O O . THR A 1 567 ? -79.221 -39.069 124.439 1.00 39.56 567 THR A O 1
ATOM 4642 N N . ASP A 1 568 ? -77.893 -37.889 123.210 1.00 36.03 568 ASP A N 1
ATOM 4643 C CA . ASP A 1 568 ? -76.747 -37.151 122.636 1.00 36.03 568 ASP A CA 1
ATOM 4644 C C . ASP A 1 568 ? -77.332 -35.844 122.020 1.00 36.03 568 ASP A C 1
ATOM 4646 O O . ASP A 1 568 ? -78.431 -35.858 121.476 1.0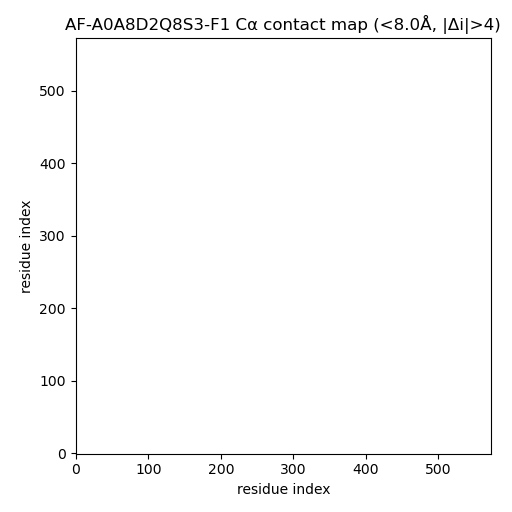0 36.03 568 ASP A O 1
ATOM 4650 N N . LYS A 1 569 ? -76.831 -34.641 122.332 1.00 43.16 569 LYS A N 1
ATOM 4651 C CA . LYS A 1 569 ? -75.709 -33.884 121.730 1.00 43.16 569 LYS A CA 1
ATOM 4652 C C . LYS A 1 569 ? -75.985 -33.095 120.422 1.00 43.16 569 LYS A C 1
ATOM 4654 O O . LYS A 1 569 ? -76.142 -33.694 119.373 1.00 43.16 569 LYS A O 1
ATOM 4659 N N . TYR A 1 570 ? -75.834 -31.759 120.550 1.00 39.75 570 TYR A N 1
ATOM 4660 C CA . TYR A 1 570 ? -75.087 -30.788 119.699 1.00 39.75 570 TYR A CA 1
ATOM 4661 C C . TYR A 1 570 ? -75.410 -30.639 118.187 1.00 39.75 570 TYR A C 1
ATOM 4663 O O . TYR A 1 570 ? -75.695 -31.607 117.506 1.00 39.75 570 TYR A O 1
ATOM 4671 N N . VAL A 1 571 ? -75.252 -29.468 117.542 1.00 44.25 571 VAL A N 1
ATOM 4672 C CA . VAL A 1 571 ? -75.295 -28.039 117.954 1.00 44.25 571 VAL A CA 1
ATOM 4673 C C . VAL A 1 571 ? -75.394 -27.180 116.680 1.00 44.25 571 VAL A C 1
ATOM 4675 O O . VAL A 1 571 ? -74.992 -27.617 115.606 1.00 44.25 571 VAL A O 1
ATOM 4678 N N . ILE A 1 572 ? -75.888 -25.946 116.802 1.00 48.66 572 ILE A N 1
ATOM 4679 C CA . ILE A 1 572 ? -75.839 -24.931 115.739 1.00 48.66 572 ILE A CA 1
ATOM 4680 C C . ILE A 1 572 ? -74.597 -24.051 115.939 1.00 48.66 572 ILE A C 1
ATOM 4682 O O . ILE A 1 572 ? -74.595 -23.273 116.895 1.00 48.66 572 ILE A O 1
ATOM 4686 N N . LYS A 1 573 ? -73.599 -24.125 115.046 1.00 43.50 573 LYS A N 1
ATOM 4687 C CA . LYS A 1 573 ? -73.187 -23.027 114.138 1.00 43.50 573 LYS A CA 1
ATOM 4688 C C . LYS A 1 573 ? -71.992 -23.405 113.265 1.00 43.50 573 LYS A C 1
ATOM 4690 O O . LYS A 1 573 ? -71.049 -24.009 113.812 1.00 43.50 573 LYS A O 1
#

Foldseek 3Di:
DPVVVVVVCVVPVPDDDDDDDDPPVVVVVVVVVVVVVVVVVVVVVVVVVVVVVVVVVVVVVVVVVVVVVVVVVVVVVVVVVVVVVVVVVVVVVVVVVVVVVVVVVVVVVVVVVVVVVVVVVVVVVVVVVVVVVVVVVVVVVVVVVVVVVVVVVVVVVVVVVVVVVVVVVVVVVVVVVVVVVVVVVVVVVVVVVVVVVPDDDDDDDDDDDDDDYDYDDDDDDDDDDVPPPCVVVVVVVVVVVVVVVVVVVVVVVVVVVVVVVVVVVVVVVVVVVVVVVVVVVVVVVVVVVVVVVVVVVVVVVVVVVVVVVVVVVVVVVVVVVVVVVVVVVVVVVVVVVVVVVVVVVVVVVVVVVVVVVVVVVVVVVVVVVVVVVVVVVVVVVVVVVVVVVVVVVVVVVVVVVVVVVVVVVVVVVVVVVVVVVVVVVVVVVVVVVVVVVVVVVVVVVVVVVVVVVVVVVVVVVVVVVVVVVVVVVVVVVVVVVVVVVVVVVVVVVVVVVVVVVVVVVVVVVVVVVVVVVVVVVVVVVVVVVVVPPDDDDDDDDDDDDDDDDDDDDDDDDDDDDDDDDDDDDDDDD

Organism: Varanus komodoensis (NCBI:txid61221)

pLDDT: mean 82.48, std 21.26, range [25.59, 98.69]

Radius of gyration: 126.22 Å; Cα contacts (8 Å, |Δi|>4): 0; chains: 1; bounding box: 234×110×388 Å

InterPro domains:
  IPR051877 Centriole and Basal Body Structural Protein [PTHR20544] (138-562)

Sequence (573 aa):
MIVLLYFYLLFYGLCKLPRQPPANDDLRLVTRERDELQSMLDKFEKHMIEIQSNVKLLTAERDKLNILYEQSQDDLNRLRKETKTCLLTQSHAEEERNIALADFRRIVAEKEELREKLKVSHYSTVGCSYRWFKQASQTKLTFFHLFSDKFNSKNSTQDETISVLRSTINILDKEKDRLQECVDEKTERIAYLDDNLANKVCIQSFPNPPFASQLKDALSGKDRELASFRRQLDAIHSELGETSRVKEIALKENRRLQDDLTTMNDTHHNFHTKIFDTVIHCSVLGCFNLNQERENKELLEKFQMLHSQAEDWEVKAHQAEGQSSSVRLELLSVDTERRHLRERVELLEKEIQEHIIAHQAYESQISSMAKNMAKLEESLRQEKEEKSSVIVDVTSVREMCVKLESGKDLLSRQLTSKSLELERIMSELEEAKAEAELLKKQLSSERLTIQNLETLLATSRDKDFQNHLITHEKESEIQLLKDKLTLSESKLLNREVSILRNKLAQLQADYDIVKRQLTTERFERERAIQEMRRHGLSTTSLHASSPLSSTLRSPSHSPERALTERTDKYVIK

Solvent-accessible surface area (backbone atoms only — not comparable to full-atom values): 32782 Å² total; per-residue (Å²): 126,70,73,67,56,59,55,56,55,65,70,65,70,81,79,86,83,78,96,76,79,78,78,60,58,66,54,51,48,56,52,46,53,49,53,52,50,48,53,50,48,57,50,51,50,52,50,51,53,49,52,55,50,50,54,51,50,54,47,53,51,52,54,52,50,49,53,54,48,53,53,53,51,50,52,52,53,47,50,52,50,52,52,52,51,49,53,52,54,49,56,49,53,52,49,53,50,51,52,51,52,51,50,51,51,49,54,53,51,53,50,52,52,51,50,50,53,49,51,54,51,48,54,49,52,52,50,49,50,50,51,50,53,51,49,56,51,50,53,52,50,53,50,52,49,55,50,49,54,56,49,51,52,49,49,51,55,48,51,51,51,51,51,52,50,52,52,51,49,60,49,49,52,55,50,51,52,53,49,46,54,54,49,51,57,48,49,55,53,47,55,60,50,56,70,72,66,77,71,88,88,87,88,90,87,89,90,91,90,88,90,83,93,87,92,90,87,91,90,86,86,86,86,84,86,70,83,81,70,48,75,69,53,54,54,56,50,50,52,51,50,49,51,50,50,52,49,51,51,51,51,53,48,50,48,50,53,49,51,52,47,50,52,50,49,52,48,49,52,53,49,51,51,52,51,51,53,49,52,51,50,52,50,53,50,48,54,50,50,56,49,50,53,48,53,51,50,54,49,49,53,51,50,53,52,53,48,52,50,50,53,56,48,51,55,51,48,54,51,49,52,52,50,52,52,49,55,52,51,52,52,51,51,52,52,51,51,56,48,55,54,47,56,52,48,60,48,52,54,48,55,51,51,51,52,51,53,54,47,55,54,48,55,52,49,52,53,51,50,53,56,50,48,55,50,52,54,48,52,54,48,51,54,52,51,52,52,51,52,52,53,51,52,54,49,54,51,50,54,50,51,53,52,49,52,54,51,50,53,50,50,53,54,52,49,52,54,51,48,53,53,48,54,49,52,50,49,57,48,52,52,52,47,52,50,52,53,50,50,50,53,50,51,53,51,50,51,50,53,49,52,52,49,52,51,52,51,49,54,48,51,52,50,51,50,50,52,49,49,54,49,49,52,50,51,50,53,50,46,55,51,51,52,51,46,54,53,51,51,51,52,48,50,51,51,50,53,50,54,51,51,53,54,52,56,51,57,55,54,55,52,60,53,56,57,54,58,60,56,54,65,53,55,59,56,59,57,65,58,61,78,73,67,87,74,93,84,88,80,90,83,86,89,79,81,89,88,90,84,87,84,90,84,86,86,91,86,85,89,82,90,76,89,78,90,78,91,83,84,89,82,92,130

Secondary structure (DSSP, 8-state):
--HHHHHHHHHHTTS-------THHHHHHHHHHHHHHHHHHHHHHHHHHHHHHHHHHHHHHHHHHHHHHHHHHHHHHHHHHHHHHHHHHHHHHHHHHHHHHHHHHHHHHHHHHHHHHHHHHHHHHHHHHHHHHHHHHHHHHHHHHHHHHHHHHHHHHHHHHHHHHHHHHHHHHHHHHHHHHHHHHHHHHHHHHHTTSSS-------------------------S-TTTGGGHHHHHHHHHHHHHHHHHHHHHHHHHHHHHHHHHHHHHHHHHHHHHHHHHHHHHHHHHHHHHHHHHHHHHHHHHHHHHHHHHHHHHHHHHHHHHHHHHHHHHHHHHHHHHHHHHHHHHHHHHHHHHHHHHHHHHHHHHHHHHHHHHHHHHHHHHHHHHHHHHHHHHHHHHHHHHHHHHHHHHHHHHHHHHHHHHHHHHHHHHHHHHHHHHHHHHHHHHHHHHHHHHHHHHHHHHHHHHHHHHHHHHHHHHHHHHHHHHHHHHHHHHHHHHHHHHHHHHHHHHHHHHHHHHHHHHHHHHHTT-SS--------------------------------------

Mean predicted aligned error: 22.87 Å